Protein AF-0000000083397145 (afdb_homodimer)

Solvent-accessible surface area (backbone atoms only — not comparable to full-atom values): 32914 Å² total; per-residue (Å²): 135,59,48,60,42,36,60,34,20,45,52,53,10,47,49,52,29,34,22,42,45,16,34,35,52,48,46,54,51,50,51,69,66,66,63,67,91,62,59,67,68,59,55,48,49,54,52,48,48,51,52,51,51,51,52,51,50,52,36,50,52,48,48,50,42,45,52,49,32,74,27,54,62,33,75,71,56,65,42,48,59,53,72,49,60,26,46,47,42,34,52,30,29,49,47,46,34,54,52,50,44,49,54,27,50,50,48,27,71,72,65,70,43,61,67,62,28,51,51,49,44,51,52,40,49,51,37,30,50,39,23,39,52,45,15,52,51,51,57,69,48,48,33,58,86,50,50,70,77,46,48,64,55,45,50,51,24,40,52,48,46,26,49,52,35,42,50,52,26,51,51,48,39,52,54,44,62,69,62,52,78,79,45,67,71,62,35,50,49,38,50,50,51,36,48,45,40,43,49,34,21,50,51,50,26,48,30,33,48,50,16,48,51,34,47,70,72,40,72,92,47,31,55,21,36,44,31,51,64,24,40,38,41,49,47,50,40,35,52,48,50,54,61,51,52,50,54,58,44,51,50,55,55,54,56,52,56,54,57,63,61,60,70,66,59,78,78,74,83,77,73,86,71,76,77,76,70,79,71,82,74,81,81,79,84,78,85,75,93,68,81,79,76,80,92,80,83,90,79,86,78,79,78,75,76,82,118,136,60,48,60,42,36,58,34,20,45,49,53,10,48,48,51,28,36,22,42,45,16,34,35,52,48,45,54,51,50,51,68,68,66,63,67,90,63,59,66,69,59,55,47,50,53,52,50,49,51,52,51,50,51,51,51,51,51,37,50,52,48,48,51,42,46,52,49,32,75,25,52,64,33,77,70,55,66,42,48,59,54,73,51,60,27,47,47,42,35,52,33,29,49,47,47,33,56,52,51,43,49,53,29,50,49,45,25,71,73,66,69,44,62,68,61,28,51,52,50,43,51,54,41,50,51,34,30,50,39,24,41,50,44,16,51,51,50,58,70,47,49,33,58,86,50,50,69,78,46,48,66,56,47,49,52,24,39,52,48,46,27,48,50,35,42,50,52,25,51,52,49,40,51,53,44,60,69,62,51,79,79,46,67,71,61,33,50,49,38,50,51,50,38,48,47,41,44,50,33,21,50,51,47,25,48,31,33,47,49,16,49,50,34,46,71,73,42,71,93,47,30,56,20,36,46,30,51,65,25,40,37,43,48,47,51,40,35,53,45,48,55,60,51,52,50,54,57,46,52,50,54,54,56,57,51,56,56,57,64,61,60,74,66,60,82,79,77,82,76,74,84,72,75,78,75,68,78,69,79,69,79,77,75,79,66,82,71,80,55,75,79,66,70,76,86,91,84,76,80,77,73,75,75,75,79,117

Organism: Coprinellus micaceus (NCBI:txid71717)

pLDDT: mean 78.63, std 24.5, range [18.91, 98.06]

Foldseek 3Di:
DDCCQQLVLLVLLLVLQVVLLVVLVVLLVLLVVLVDPDDPVVVVLLVVLNVLSVVLNVLSVVVNCCQCPVCPVPPQSSFFDDLSNLVLLLSQLVLLLSLQLVLLVVLCVLVVDVVSSVVLNVLSVVLNVLSNVLSVVSVVLRGLVSSVVSLVSLLVSLVSSLVSLLVSLVSLLVSLVVPDPVDPLSNVLSVVLNVLSNCLSVLLNVLSVQLSCCCVVDRPGDNSSSSSNNSSSSSSSSSSVNSSSVSVSVVSVVVVVVVLVVVPPDDDPDDPPPSPPVPPDPPPPDPPDDDPPDPDDDDDPPPPPPD/DDCCQQLVLLVLLLVLQVVLLVVLVVLLVLLVVLPDPDDPVVVVLLVVLNVLSVVLNVLSVVVNCCQCPVCPVPPQSSFFDDLSNLVLLLSQLVLLLSLQLVLLVVLCVLVVDVVSSVVLNVLSVVLNVLSNVLSVVSVVLRGLVSSVVSLVSLLVSLVSSLVSLLVSLVSLLVSLVVPDPVDPLSNVLSVVLNVLSNCLSVLLSVLSVQLSVCCVVDRPGDNSSSSSNNSSSSSSSSSSVNSSSVSVSVVSVVVVVVVLVVVPPDDDPDDPPPSCPVPPDPPPPDPPPPPPPPDDDDPPCPPPPPD

InterPro domains:
  IPR045339 Domain of unknown function DUF6534 [PF20152] (162-247)

Nearest PDB structures (foldseek):
  9ima-assembly1_A  TM=4.633E-01  e=3.837E-01  Homo sapiens
  8ubg-assembly1_A  TM=4.243E-01  e=1.058E+00  synthetic construct
  8qae-assembly1_A  TM=4.028E-01  e=1.719E+00  synthetic construct
  7xgf-assembly2_D  TM=3.835E-01  e=7.372E+00  synthetic construct
  3ma9-assembly1_A  TM=3.088E-01  e=7.704E+00  Human immunodeficiency virus 1

Sequence (614 aa):
MSFSSTLGALLVAVFINTYLYGLASFQYGSYYNSKFNDPLWIKLTIGGLFVTDTFHSICILYMAWVYAVDNFANPEGLMRIIWPFPLSAIMMTFTALVVQLFLSYRILLLTRRYYISIGLAILATGCFVSGMIVGVKVWLAGSMMELGSVNTVLTVWLSSETAIDVIIAVILLFVLHNSKSGLRNSDRVMERLMRTSLQTGVCTGLFATMCMALWLAKPGTMYYLIFGLPISRVYTCSLLDTLLARETLRDMLDGSDTYIGSSIFGKSAGTASVLHVARTRAVAIHPADFPDSDGRHARHHQGVIGVMSFSSTLGALLVAVFINTYLYGLASFQYGSYYNSKFNDPLWIKLTIGGLFVTDTFHSICILYMAWVYAVDNFANPEGLMRIIWPFPLSAIMMTFTALVVQLFLSYRILLLTRRYYISIGLAILATGCFVSGMIVGVKVWLAGSMMELGSVNTVLTVWLSSETAIDVIIAVILLFVLHNSKSGLRNSDRVMERLMRTSLQTGVCTGLFATMCMALWLAKPGTMYYLIFGLPISRVYTCSLLDTLLARETLRDMLDGSDTYIGSSIFGKSAGTASVLHVARTRAVAIHPADFPDSDGRHARHHQGVIGV

Secondary structure (DSSP, 8-state):
--TIIIIIHHHHHHHHHHHHHHHHHHHHHHHHHTT----HHHHHHHHHHHHHHHHHHHHHHHHHHIIIIITTT-GGGGGBPPTHHHHHHHHHHHHHHHHHHHHHHHHHHHH--HHHHHHHHHHHHHHHHHHHHHHHHHHHH-BGGGGGGGHHHHHHHHHHHHHHHHHHHHHHHHHHHHT--S-HHHHHHHHHHHHHHHHHHHHHHHHHHHHHHHHHHSTTS-TTHHHHTTHHHHHHHHHHHHHHHHHHHHHHHHHHHHHHHHTTS---SSS---------------S--------------------/--TIIIIIHHHHHHHHHHHHHHHHHHHHHHHHHTT----HHHHHHHHHHHHHHHHHHHHHHHHHHIIIIITTT-GGGGGBPPTHHHHHHHHHHHHHHHHHHHHHHHHHHHH--HHHHHHHHHHHHHHHHHHHHHHHHHHHH-BGGGGGGGHHHHHHHHHHHHHHHHHHHHHHHHHHHHT--S-HHHHHHHHHHHHHHHHHHHHHHHHHHHHHHHHHHSTTS-TTHHHHTTHHHHHHHHHHHHHHHHHHHHHHHHHHHHHHHHTTS---SSS---------------GGGS----S-S----------

Radius of gyration: 30.24 Å; Cα contacts (8 Å, |Δi|>4): 668; chains: 2; bounding box: 89×89×58 Å

Structure (mmCIF, N/CA/C/O backbone):
data_AF-0000000083397145-model_v1
#
loop_
_entity.id
_entity.type
_entity.pdbx_description
1 polymer 'DUF6534 domain-containing protein'
#
loop_
_atom_site.group_PDB
_atom_site.id
_atom_site.type_symbol
_atom_site.label_atom_id
_atom_site.label_alt_id
_atom_site.label_comp_id
_atom_site.label_asym_id
_atom_site.label_entity_id
_atom_site.label_seq_id
_atom_site.pdbx_PDB_ins_code
_atom_site.Cartn_x
_atom_site.Cartn_y
_atom_site.Cartn_z
_atom_site.occupancy
_atom_site.B_iso_or_equiv
_atom_site.auth_seq_id
_atom_site.auth_comp_id
_atom_site.auth_asym_id
_atom_site.auth_atom_id
_atom_site.pdbx_PDB_model_num
ATOM 1 N N . MET A 1 1 ? -10.648 -22.734 -20.25 1 58.53 1 MET A N 1
ATOM 2 C CA . MET A 1 1 ? -10.438 -21.625 -19.328 1 58.53 1 MET A CA 1
ATOM 3 C C . MET A 1 1 ? -8.953 -21.266 -19.234 1 58.53 1 MET A C 1
ATOM 5 O O . MET A 1 1 ? -8.102 -22.141 -19.156 1 58.53 1 MET A O 1
ATOM 9 N N . SER A 1 2 ? -8.57 -20.016 -19.703 1 83.94 2 SER A N 1
ATOM 10 C CA . SER A 1 2 ? -7.176 -19.578 -19.656 1 83.94 2 SER A CA 1
ATOM 11 C C . SER A 1 2 ? -6.77 -19.141 -18.25 1 83.94 2 SER A C 1
ATOM 13 O O . SER A 1 2 ? -7.598 -18.641 -17.5 1 83.94 2 SER A O 1
ATOM 15 N N . PHE A 1 3 ? -5.695 -19.578 -17.812 1 91.25 3 PHE A N 1
ATOM 16 C CA . PHE A 1 3 ? -5.188 -19.281 -16.484 1 91.25 3 PHE A CA 1
ATOM 17 C C . PHE A 1 3 ? -5.027 -17.766 -16.297 1 91.25 3 PHE A C 1
ATOM 19 O O . PHE A 1 3 ? -5.133 -17.266 -15.18 1 91.25 3 PHE A O 1
ATOM 26 N N . SER A 1 4 ? -4.898 -17.078 -17.422 1 90.94 4 SER A N 1
ATOM 27 C CA . SER A 1 4 ? -4.797 -15.633 -17.359 1 90.94 4 SER A CA 1
ATOM 28 C C . SER A 1 4 ? -6.133 -15 -17 1 90.94 4 SER A C 1
ATOM 30 O O . SER A 1 4 ? -6.18 -14.008 -16.266 1 90.94 4 SER A O 1
ATOM 32 N N . SER A 1 5 ? -7.184 -15.602 -17.391 1 92.12 5 SER A N 1
ATOM 33 C CA . SER A 1 5 ? -8.508 -15.023 -17.188 1 92.12 5 SER A CA 1
ATOM 34 C C . SER A 1 5 ? -9.062 -15.391 -15.805 1 92.12 5 SER A C 1
ATOM 36 O O . SER A 1 5 ? -10.039 -14.797 -15.352 1 92.12 5 SER A O 1
ATOM 38 N N . THR A 1 6 ? -8.453 -16.281 -15.156 1 91.5 6 THR A N 1
ATOM 39 C CA . THR A 1 6 ? -8.914 -16.672 -13.836 1 91.5 6 THR A CA 1
ATOM 40 C C . THR A 1 6 ? -7.887 -16.312 -12.766 1 91.5 6 THR A C 1
ATOM 42 O O . THR A 1 6 ? -7.93 -15.219 -12.203 1 91.5 6 THR A O 1
ATOM 45 N N . LEU A 1 7 ? -6.855 -17.172 -12.789 1 94.12 7 LEU A N 1
ATOM 46 C CA . LEU A 1 7 ? -5.816 -16.969 -11.781 1 94.12 7 LEU A CA 1
ATOM 47 C C . LEU A 1 7 ? -5.125 -15.617 -11.992 1 94.12 7 LEU A C 1
ATOM 49 O O . LEU A 1 7 ? -4.816 -14.922 -11.023 1 94.12 7 LEU A O 1
ATOM 53 N N . GLY A 1 8 ? -4.895 -15.289 -13.172 1 95.56 8 GLY A N 1
ATOM 54 C CA . GLY A 1 8 ? -4.277 -14.008 -13.461 1 95.56 8 GLY A CA 1
ATOM 55 C C . GLY A 1 8 ? -5.113 -12.828 -13.008 1 95.56 8 GLY A C 1
ATOM 56 O O . GLY A 1 8 ? -4.59 -11.883 -12.414 1 95.56 8 GLY A O 1
ATOM 57 N N . ALA A 1 9 ? -6.309 -12.836 -13.312 1 95.62 9 ALA A N 1
ATOM 58 C CA . ALA A 1 9 ? -7.219 -11.773 -12.891 1 95.62 9 ALA A CA 1
ATOM 59 C C . ALA A 1 9 ? -7.266 -11.656 -11.375 1 95.62 9 ALA A C 1
ATOM 61 O O . ALA A 1 9 ? -7.262 -10.555 -10.828 1 95.62 9 ALA A O 1
ATOM 62 N N . LEU A 1 10 ? -7.297 -12.75 -10.719 1 95.94 10 LEU A N 1
ATOM 63 C CA . LEU A 1 10 ? -7.301 -12.766 -9.258 1 95.94 10 LEU A CA 1
ATOM 64 C C . LEU A 1 10 ? -6.035 -12.125 -8.711 1 95.94 10 LEU A C 1
ATOM 66 O O . LEU A 1 10 ? -6.098 -11.305 -7.789 1 95.94 10 LEU A O 1
ATOM 70 N N . LEU A 1 11 ? -4.938 -12.453 -9.273 1 97.06 11 LEU A N 1
ATOM 71 C CA . LEU A 1 11 ? -3.67 -11.922 -8.781 1 97.06 11 LEU A CA 1
ATOM 72 C C . LEU A 1 11 ? -3.604 -10.414 -8.969 1 97.06 11 LEU A C 1
ATOM 74 O O . LEU A 1 11 ? -3.152 -9.688 -8.078 1 97.06 11 LEU A O 1
ATOM 78 N N . VAL A 1 12 ? -4.039 -9.969 -10.07 1 97.12 12 VAL A N 1
ATOM 79 C CA . VAL A 1 12 ? -4.062 -8.531 -10.32 1 97.12 12 VAL A CA 1
ATOM 80 C C . VAL A 1 12 ? -4.961 -7.848 -9.289 1 97.12 12 VAL A C 1
ATOM 82 O O . VAL A 1 12 ? -4.605 -6.801 -8.742 1 97.12 12 VAL A O 1
ATOM 85 N N . ALA A 1 13 ? -6.078 -8.422 -9.055 1 97.81 13 ALA A N 1
ATOM 86 C CA . ALA A 1 13 ? -7.004 -7.879 -8.055 1 97.81 13 ALA A CA 1
ATOM 87 C C . ALA A 1 13 ? -6.348 -7.805 -6.68 1 97.81 13 ALA A C 1
ATOM 89 O O . ALA A 1 13 ? -6.496 -6.809 -5.969 1 97.81 13 ALA A O 1
ATOM 90 N N . VAL A 1 14 ? -5.66 -8.828 -6.371 1 97.81 14 VAL A N 1
ATOM 91 C CA . VAL A 1 14 ? -4.996 -8.898 -5.07 1 97.81 14 VAL A CA 1
ATOM 92 C C . VAL A 1 14 ? -3.906 -7.832 -4.988 1 97.81 14 VAL A C 1
ATOM 94 O O . VAL A 1 14 ? -3.734 -7.191 -3.947 1 97.81 14 VAL A O 1
ATOM 97 N N . PHE A 1 15 ? -3.207 -7.629 -6.078 1 97.69 15 PHE A N 1
ATOM 98 C CA . PHE A 1 15 ? -2.158 -6.617 -6.109 1 97.69 15 PHE A CA 1
ATOM 99 C C . PHE A 1 15 ? -2.74 -5.227 -5.891 1 97.69 15 PHE A C 1
ATOM 101 O O . PHE A 1 15 ? -2.236 -4.457 -5.07 1 97.69 15 PHE A O 1
ATOM 108 N N . ILE A 1 16 ? -3.771 -4.949 -6.527 1 97.38 16 ILE A N 1
ATOM 109 C CA . ILE A 1 16 ? -4.395 -3.637 -6.41 1 97.38 16 ILE A CA 1
ATOM 110 C C . ILE A 1 16 ? -4.938 -3.449 -4.996 1 97.38 16 ILE A C 1
ATOM 112 O O . ILE A 1 16 ? -4.758 -2.391 -4.391 1 97.38 16 ILE A O 1
ATOM 116 N N . ASN A 1 17 ? -5.559 -4.465 -4.496 1 98 17 ASN A N 1
ATOM 117 C CA . ASN A 1 17 ? -6.094 -4.391 -3.139 1 98 17 ASN A CA 1
ATOM 118 C C . ASN A 1 17 ? -4.988 -4.156 -2.113 1 98 17 ASN A C 1
ATOM 120 O O . ASN A 1 17 ? -5.141 -3.336 -1.208 1 98 17 ASN A O 1
ATOM 124 N N . THR A 1 18 ? -3.977 -4.883 -2.252 1 97.81 18 THR A N 1
ATOM 125 C CA . THR A 1 18 ? -2.871 -4.77 -1.309 1 97.81 18 THR A CA 1
ATOM 126 C C . THR A 1 18 ? -2.225 -3.391 -1.397 1 97.81 18 THR A C 1
ATOM 128 O O . THR A 1 18 ? -1.869 -2.799 -0.376 1 97.81 18 THR A O 1
ATOM 131 N N . TYR A 1 19 ? -2.068 -2.924 -2.604 1 97.5 19 TYR A N 1
ATOM 132 C CA . TYR A 1 19 ? -1.551 -1.576 -2.811 1 97.5 19 TYR A CA 1
ATOM 133 C C . TYR A 1 19 ? -2.43 -0.542 -2.117 1 97.5 19 TYR A C 1
ATOM 135 O O . TYR A 1 19 ? -1.932 0.313 -1.383 1 97.5 19 TYR A O 1
ATOM 143 N N . LEU A 1 20 ? -3.645 -0.634 -2.348 1 97.12 20 LEU A N 1
ATOM 144 C CA . LEU A 1 20 ? -4.59 0.316 -1.771 1 97.12 20 LEU A CA 1
ATOM 145 C C . LEU A 1 20 ? -4.633 0.183 -0.251 1 97.12 20 LEU A C 1
ATOM 147 O O . LEU A 1 20 ? -4.82 1.175 0.457 1 97.12 20 LEU A O 1
ATOM 151 N N . TYR A 1 21 ? -4.543 -1.048 0.193 1 97.62 21 TYR A N 1
ATOM 152 C CA . TYR A 1 21 ? -4.512 -1.236 1.639 1 97.62 21 TYR A CA 1
ATOM 153 C C . TYR A 1 21 ? -3.279 -0.573 2.246 1 97.62 21 TYR A C 1
ATOM 155 O O . TYR A 1 21 ? -3.338 -0.037 3.355 1 97.62 21 TYR A O 1
ATOM 163 N N . GLY A 1 22 ? -2.162 -0.631 1.553 1 96.25 22 GLY A N 1
ATOM 164 C CA . GLY A 1 22 ? -0.995 0.115 1.993 1 96.25 22 GLY A CA 1
ATOM 165 C C . GLY A 1 22 ? -1.246 1.607 2.1 1 96.25 22 GLY A C 1
ATOM 166 O O . GLY A 1 22 ? -0.903 2.23 3.107 1 96.25 22 GLY A O 1
ATOM 167 N N . LEU A 1 23 ? -1.871 2.102 1.109 1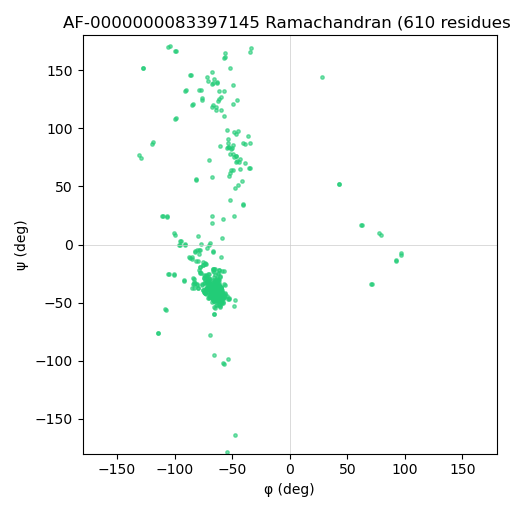 94.88 23 LEU A N 1
ATOM 168 C CA . LEU A 1 23 ? -2.252 3.51 1.116 1 94.88 23 LEU A CA 1
ATOM 169 C C . LEU A 1 23 ? -3.156 3.824 2.303 1 94.88 23 LEU A C 1
ATOM 171 O O . LEU A 1 23 ? -2.914 4.785 3.037 1 94.88 23 LEU A O 1
ATOM 175 N N . ALA A 1 24 ? -4.109 2.977 2.488 1 95.38 24 ALA A N 1
ATOM 176 C CA . ALA A 1 24 ? -5.09 3.182 3.555 1 95.38 24 ALA A CA 1
ATOM 177 C C . ALA A 1 24 ? -4.426 3.105 4.926 1 95.38 24 ALA A C 1
ATOM 179 O O . ALA A 1 24 ? -4.801 3.84 5.844 1 95.38 24 ALA A O 1
ATOM 180 N N . SER A 1 25 ? -3.512 2.238 5.047 1 95.25 25 SER A N 1
ATOM 181 C CA . SER A 1 25 ? -2.82 2.074 6.32 1 95.25 25 SER A CA 1
ATOM 182 C C . SER A 1 25 ? -2.117 3.361 6.738 1 95.25 25 SER A C 1
ATOM 184 O O . SER A 1 25 ? -2.146 3.738 7.91 1 95.25 25 SER A O 1
ATOM 186 N N . PHE A 1 26 ? -1.529 4.004 5.777 1 91.81 26 PHE A N 1
ATOM 187 C CA . PHE A 1 26 ? -0.89 5.277 6.086 1 91.81 26 PHE A CA 1
ATOM 188 C C . PHE A 1 26 ? -1.929 6.328 6.457 1 91.81 26 PHE A C 1
ATOM 190 O O . PHE A 1 26 ? -1.722 7.113 7.387 1 91.81 26 PHE A O 1
ATOM 197 N N . GLN A 1 27 ? -2.996 6.289 5.801 1 91.69 27 GLN A N 1
ATOM 198 C CA . GLN A 1 27 ? -4.055 7.254 6.074 1 91.69 27 GLN A CA 1
ATOM 199 C C . GLN A 1 27 ? -4.641 7.051 7.469 1 91.69 27 GLN A C 1
ATOM 201 O O . GLN A 1 27 ? -4.93 8.016 8.172 1 91.69 27 GLN A O 1
ATOM 206 N N . TYR A 1 28 ? -4.824 5.766 7.82 1 94 28 TYR A N 1
ATOM 207 C CA . TYR A 1 28 ? -5.285 5.469 9.172 1 94 28 TYR A CA 1
ATOM 208 C C . TYR A 1 28 ? -4.332 6.039 10.211 1 94 28 TYR A C 1
ATOM 210 O O . TYR A 1 28 ? -4.762 6.68 11.172 1 94 28 TYR A O 1
ATOM 218 N N . GLY A 1 29 ? -3.068 5.812 9.961 1 89.94 29 GLY A N 1
ATOM 219 C CA . GLY A 1 29 ? -2.062 6.348 10.867 1 89.94 29 GLY A CA 1
ATOM 220 C C . GLY A 1 29 ? -2.08 7.863 10.953 1 89.94 29 GLY A C 1
ATOM 221 O O . GLY A 1 29 ? -1.986 8.43 12.047 1 89.94 29 GLY A O 1
ATOM 222 N N . SER A 1 30 ? -2.191 8.445 9.844 1 86.19 30 SER A N 1
ATOM 223 C CA . SER A 1 30 ? -2.227 9.906 9.781 1 86.19 30 SER A CA 1
ATOM 224 C C . SER A 1 30 ? -3.451 10.461 10.508 1 86.19 30 SER A C 1
ATOM 226 O O . SER A 1 30 ? -3.375 11.5 11.164 1 86.19 30 SER A O 1
ATOM 228 N N . TYR A 1 31 ? -4.543 9.789 10.391 1 89.94 31 TYR A N 1
ATOM 229 C CA . TYR A 1 31 ? -5.766 10.227 11.055 1 89.94 31 TYR A CA 1
ATOM 230 C C . TYR A 1 31 ? -5.594 10.219 12.57 1 89.94 31 TYR A C 1
ATOM 232 O O . TYR A 1 31 ? -5.91 11.203 13.242 1 89.94 31 TYR A O 1
ATOM 240 N N . TYR A 1 32 ? -5.098 9.242 13.078 1 89.06 32 TYR A N 1
ATOM 241 C CA . TYR A 1 32 ? -4.988 9.125 14.523 1 89.06 32 TYR A CA 1
ATOM 242 C C . TYR A 1 32 ? -3.836 9.961 15.062 1 89.06 32 TYR A C 1
ATOM 244 O O . TYR A 1 32 ? -3.846 10.367 16.219 1 89.06 32 TYR A O 1
ATOM 252 N N . ASN A 1 33 ? -2.883 10.336 14.227 1 80.81 33 ASN A N 1
ATOM 253 C CA . ASN A 1 33 ? -1.78 11.203 14.625 1 80.81 33 ASN A CA 1
ATOM 254 C C . ASN A 1 33 ? -2.191 12.672 14.602 1 80.81 33 ASN A C 1
ATOM 256 O O . ASN A 1 33 ? -1.618 13.492 15.328 1 80.81 33 ASN A O 1
ATOM 260 N N . SER A 1 34 ? -3.051 13.078 13.727 1 77.75 34 SER A N 1
ATOM 261 C CA . SER A 1 34 ? -3.506 14.461 13.625 1 77.75 34 SER A CA 1
ATOM 262 C C . SER A 1 34 ? -4.316 14.875 14.844 1 77.75 34 SER A C 1
ATOM 264 O O . SER A 1 34 ? -4.473 16.062 15.117 1 77.75 34 SER A O 1
ATOM 266 N N . LYS A 1 35 ? -4.652 14.008 15.797 1 71 35 LYS A N 1
ATOM 267 C CA . LYS A 1 35 ? -5.387 14.258 17.031 1 71 35 LYS A CA 1
ATOM 268 C C . LYS A 1 35 ? -6.582 15.172 16.797 1 71 35 LYS A C 1
ATOM 270 O O . LYS A 1 35 ? -6.758 16.172 17.5 1 71 35 LYS A O 1
ATOM 275 N N . PHE A 1 36 ? -7.383 14.828 15.867 1 74.62 36 PHE A N 1
ATOM 276 C CA . PHE A 1 36 ? -8.633 15.547 15.633 1 74.62 36 PHE A CA 1
ATOM 277 C C . PHE A 1 36 ? -9.562 15.422 16.844 1 74.62 36 PHE A C 1
ATOM 279 O O . PHE A 1 36 ? -9.539 14.406 17.531 1 74.62 36 PHE A O 1
ATOM 286 N N . ASN A 1 37 ? -10.188 16.453 17.156 1 82.62 37 ASN A N 1
ATOM 287 C CA . ASN A 1 37 ? -11.156 16.438 18.234 1 82.62 37 ASN A CA 1
ATOM 288 C C . ASN A 1 37 ? -12.5 15.883 17.781 1 82.62 37 ASN A C 1
ATOM 290 O O . ASN A 1 37 ? -13.539 16.516 17.984 1 82.62 37 ASN A O 1
ATOM 294 N N . ASP A 1 38 ? -12.461 14.742 17.266 1 85.69 38 ASP A N 1
ATOM 295 C CA . ASP A 1 38 ? -13.68 14.102 16.781 1 85.69 38 ASP A CA 1
ATOM 296 C C . ASP A 1 38 ? -14.383 13.352 17.906 1 85.69 38 ASP A C 1
ATOM 298 O O . ASP A 1 38 ? -13.742 12.891 18.859 1 85.69 38 ASP A O 1
ATOM 302 N N . PRO A 1 39 ? -15.664 13.383 17.797 1 90.06 39 PRO A N 1
ATOM 303 C CA . PRO A 1 39 ? -16.375 12.57 18.781 1 90.06 39 PRO A CA 1
ATOM 304 C C . PRO A 1 39 ? -15.945 11.102 18.766 1 90.06 39 PRO A C 1
ATOM 306 O O . PRO A 1 39 ? -15.375 10.641 17.766 1 90.06 39 PRO A O 1
ATOM 309 N N . LEU A 1 40 ? -16.219 10.375 19.797 1 91.75 40 LEU A N 1
ATOM 310 C CA . LEU A 1 40 ? -15.742 9.008 20 1 91.75 40 LEU A CA 1
ATOM 311 C C . LEU A 1 40 ? -16.312 8.07 18.938 1 91.75 40 LEU A C 1
ATOM 313 O O . LEU A 1 40 ? -15.641 7.141 18.5 1 91.75 40 LEU A O 1
ATOM 317 N N . TRP A 1 41 ? -17.547 8.32 18.547 1 90.75 41 TRP A N 1
ATOM 318 C CA . TRP A 1 41 ? -18.188 7.398 17.594 1 90.75 41 TRP A CA 1
ATOM 319 C C . TRP A 1 41 ? -17.484 7.449 16.234 1 90.75 41 TRP A C 1
ATOM 321 O O . TRP A 1 41 ? -17.391 6.434 15.547 1 90.75 41 TRP A O 1
ATOM 331 N N . ILE A 1 42 ? -16.984 8.539 15.812 1 90.69 42 ILE A N 1
ATOM 332 C CA . ILE A 1 42 ? -16.25 8.648 14.562 1 90.69 42 ILE A CA 1
ATOM 333 C C . ILE A 1 42 ? -14.922 7.91 14.68 1 90.69 42 ILE A C 1
ATOM 335 O O . ILE A 1 42 ? -14.539 7.152 13.781 1 90.69 42 ILE A O 1
ATOM 339 N N . LYS A 1 43 ? -14.234 8.047 15.82 1 93.56 43 LYS A N 1
ATOM 340 C CA . LYS A 1 43 ? -12.961 7.371 16.047 1 93.56 43 LYS A CA 1
ATOM 341 C C . LYS A 1 43 ? -13.141 5.855 16.062 1 93.56 43 LYS A C 1
ATOM 343 O O . LYS A 1 43 ? -12.305 5.125 15.523 1 93.56 43 LYS A O 1
ATOM 348 N N . LEU A 1 44 ? -14.25 5.504 16.594 1 93.62 44 LEU A N 1
ATOM 349 C CA . LEU A 1 44 ? -14.531 4.074 16.656 1 93.62 44 LEU A CA 1
ATOM 350 C C . LEU A 1 44 ? -14.883 3.531 15.273 1 93.62 44 LEU A C 1
ATOM 352 O O . LEU A 1 44 ? -14.531 2.396 14.945 1 93.62 44 LEU A O 1
ATOM 356 N N . THR A 1 45 ? -15.602 4.316 14.523 1 94.75 45 THR A N 1
ATOM 357 C CA . THR A 1 45 ? -15.945 3.902 13.172 1 94.75 45 THR A CA 1
ATOM 358 C C . THR A 1 45 ? -14.688 3.723 12.328 1 94.75 45 THR A C 1
ATOM 360 O O . THR A 1 45 ? -14.539 2.717 11.625 1 94.75 45 THR A O 1
ATOM 363 N N . ILE A 1 46 ? -13.766 4.645 12.461 1 95.44 46 ILE A N 1
ATOM 364 C CA . ILE A 1 46 ? -12.516 4.57 11.711 1 95.44 46 ILE A CA 1
ATOM 365 C C . ILE A 1 46 ? -11.68 3.398 12.211 1 95.44 46 ILE A C 1
ATOM 367 O O . ILE A 1 46 ? -11.102 2.654 11.422 1 95.44 46 ILE A O 1
ATOM 371 N N . GLY A 1 47 ? -11.602 3.232 13.508 1 96.12 47 GLY A N 1
ATOM 372 C CA . GLY A 1 47 ? -10.914 2.074 14.062 1 96.12 47 GLY A CA 1
ATOM 373 C C . GLY A 1 47 ? -11.539 0.756 13.648 1 96.12 47 GLY A C 1
ATOM 374 O O . GLY A 1 47 ? -10.828 -0.214 13.375 1 96.12 47 GLY A O 1
ATOM 375 N N . GLY A 1 48 ? -12.828 0.751 13.656 1 96.94 48 GLY A N 1
ATOM 376 C CA . GLY A 1 48 ? -13.539 -0.427 13.188 1 96.94 48 GLY A CA 1
ATOM 377 C C . GLY A 1 48 ? -13.273 -0.747 11.734 1 96.94 48 GLY A C 1
ATOM 378 O O . GLY A 1 48 ? -13.109 -1.912 11.367 1 96.94 48 GLY A O 1
ATOM 379 N N . LEU A 1 49 ? -13.25 0.27 10.922 1 97.25 49 LEU A N 1
ATOM 380 C CA . LEU A 1 49 ? -12.938 0.085 9.508 1 97.25 49 LEU A CA 1
ATOM 381 C C . LEU A 1 49 ? -11.523 -0.461 9.328 1 97.25 49 LEU A C 1
ATOM 383 O O . LEU A 1 49 ? -11.281 -1.282 8.445 1 97.25 49 LEU A O 1
ATOM 387 N N . PHE A 1 50 ? -10.602 -0.026 10.141 1 97.75 50 PHE A N 1
ATOM 388 C CA . PHE A 1 50 ? -9.234 -0.523 10.078 1 97.75 50 PHE A CA 1
ATOM 389 C C . PHE A 1 50 ? -9.188 -2.025 10.336 1 97.75 50 PHE A C 1
ATOM 391 O O . PHE A 1 50 ? -8.539 -2.768 9.594 1 97.75 50 PHE A O 1
ATOM 398 N N . VAL A 1 51 ? -9.867 -2.434 11.297 1 96.94 51 VAL A N 1
ATOM 399 C CA . VAL A 1 51 ? -9.875 -3.842 11.68 1 96.94 51 VAL A CA 1
ATOM 400 C C . VAL A 1 51 ? -10.531 -4.672 10.578 1 96.94 51 VAL A C 1
ATOM 402 O O . VAL A 1 51 ? -10 -5.711 10.18 1 96.94 51 VAL A O 1
ATOM 405 N N . THR A 1 52 ? -11.641 -4.211 10.109 1 97.12 52 THR A N 1
ATOM 406 C CA . THR A 1 52 ? -12.359 -4.953 9.078 1 97.12 52 THR A CA 1
ATOM 407 C C . THR A 1 52 ? -11.562 -4.973 7.773 1 97.12 52 THR A C 1
ATOM 409 O O . THR A 1 52 ? -11.5 -6 7.094 1 97.12 52 THR A O 1
ATOM 412 N N . ASP A 1 53 ? -10.977 -3.877 7.434 1 97.5 53 ASP A N 1
ATOM 413 C CA . ASP A 1 53 ? -10.148 -3.797 6.234 1 97.5 53 ASP A CA 1
ATOM 414 C C . ASP A 1 53 ? -8.953 -4.746 6.328 1 97.5 53 ASP A C 1
ATOM 416 O O . ASP A 1 53 ? -8.594 -5.402 5.348 1 97.5 53 ASP A O 1
ATOM 420 N N . THR A 1 54 ? -8.383 -4.785 7.48 1 97.75 54 THR A N 1
ATOM 421 C CA . THR A 1 54 ? -7.238 -5.668 7.691 1 97.75 54 THR A CA 1
ATOM 422 C C . THR A 1 54 ? -7.656 -7.133 7.555 1 97.75 54 THR A C 1
ATOM 424 O O . THR A 1 54 ? -6.996 -7.906 6.863 1 97.75 54 THR A O 1
ATOM 427 N N . PHE A 1 55 ? -8.695 -7.43 8.18 1 97.88 55 PHE A N 1
ATOM 428 C CA . PHE A 1 55 ? -9.203 -8.789 8.109 1 97.88 55 PHE A CA 1
ATOM 429 C C . PHE A 1 55 ? -9.523 -9.18 6.676 1 97.88 55 PHE A C 1
ATOM 431 O O . PHE A 1 55 ? -9.109 -10.242 6.207 1 97.88 55 PHE A O 1
ATOM 438 N N . HIS A 1 56 ? -10.242 -8.352 5.996 1 97.94 56 HIS A N 1
ATOM 439 C CA . HIS A 1 56 ? -10.609 -8.625 4.613 1 97.94 56 HIS A CA 1
ATOM 440 C C . HIS A 1 56 ? -9.383 -8.75 3.725 1 97.94 56 HIS A C 1
ATOM 442 O O . HIS A 1 56 ? -9.328 -9.617 2.844 1 97.94 56 HIS A O 1
ATOM 448 N N . SER A 1 57 ? -8.391 -7.891 3.936 1 97.81 57 SER A N 1
ATOM 449 C CA . SER A 1 57 ? -7.168 -7.949 3.146 1 97.81 57 SER A CA 1
ATOM 450 C C . SER A 1 57 ? -6.43 -9.266 3.373 1 97.81 57 SER A C 1
ATOM 452 O O . SER A 1 57 ? -5.898 -9.859 2.432 1 97.81 57 SER A O 1
ATOM 454 N N . ILE A 1 58 ? -6.402 -9.727 4.594 1 97.44 58 ILE A N 1
ATOM 455 C CA . ILE A 1 58 ? -5.777 -11.008 4.902 1 97.44 58 ILE A CA 1
ATOM 456 C C . ILE A 1 58 ? -6.535 -12.133 4.199 1 97.44 58 ILE A C 1
ATOM 458 O O . ILE A 1 58 ? -5.926 -13.062 3.666 1 97.44 58 ILE A O 1
ATOM 462 N N . CYS A 1 59 ? -7.809 -12.031 4.199 1 97.81 59 CYS A N 1
ATOM 463 C CA . CYS A 1 59 ? -8.633 -13.023 3.521 1 97.81 59 CYS A CA 1
ATOM 464 C C . CYS A 1 59 ? -8.32 -13.062 2.029 1 97.81 59 CYS A C 1
ATOM 466 O O . CYS A 1 59 ? -8.234 -14.141 1.438 1 97.81 59 CYS A O 1
ATOM 468 N N . ILE A 1 60 ? -8.18 -11.953 1.461 1 98 60 ILE A N 1
ATOM 469 C CA . ILE A 1 60 ? -7.891 -11.859 0.034 1 98 60 ILE A CA 1
ATOM 470 C C . ILE A 1 60 ? -6.52 -12.469 -0.254 1 98 60 ILE A C 1
ATOM 472 O O . ILE A 1 60 ? -6.348 -13.188 -1.241 1 98 60 ILE A O 1
ATOM 476 N N . LEU A 1 61 ? -5.566 -12.219 0.621 1 97.44 61 LEU A N 1
ATOM 477 C CA . LEU A 1 61 ? -4.246 -12.812 0.468 1 97.44 61 LEU A CA 1
ATOM 478 C C . LEU A 1 61 ? -4.312 -14.328 0.602 1 97.44 61 LEU A C 1
ATOM 480 O O . LEU A 1 61 ? -3.639 -15.055 -0.137 1 97.44 61 LEU A O 1
ATOM 484 N N . TYR A 1 62 ? -5.121 -14.742 1.513 1 97.06 62 TYR A N 1
ATOM 485 C CA . TYR A 1 62 ? -5.312 -16.172 1.708 1 97.06 62 TYR A CA 1
ATOM 486 C C . TYR A 1 62 ? -5.934 -16.812 0.474 1 97.06 62 TYR A C 1
ATOM 488 O O . TYR A 1 62 ? -5.539 -17.906 0.071 1 97.06 62 TYR A O 1
ATOM 496 N N . MET A 1 63 ? -6.812 -16.156 -0.032 1 96.56 63 MET A N 1
ATOM 497 C CA . MET A 1 63 ? -7.453 -16.641 -1.252 1 96.56 63 MET A CA 1
ATOM 498 C C . MET A 1 63 ? -6.43 -16.797 -2.373 1 96.56 63 MET A C 1
ATOM 500 O O . MET A 1 63 ? -6.426 -17.812 -3.074 1 96.56 63 MET A O 1
ATOM 504 N N . ALA A 1 64 ? -5.621 -15.812 -2.545 1 96.31 64 ALA A N 1
ATOM 505 C CA . ALA A 1 64 ? -4.562 -15.898 -3.551 1 96.31 64 ALA A CA 1
ATOM 506 C C . ALA A 1 64 ? -3.635 -17.078 -3.27 1 96.31 64 ALA A C 1
ATOM 508 O O . ALA A 1 64 ? -3.219 -17.781 -4.195 1 96.31 64 ALA A O 1
ATOM 509 N N . TRP A 1 65 ? -3.344 -17.312 -1.984 1 96 65 TRP A N 1
ATOM 510 C CA . TRP A 1 65 ? -2.484 -18.422 -1.579 1 96 65 TRP A CA 1
ATOM 511 C C . TRP A 1 65 ? -3.105 -19.766 -1.961 1 96 65 TRP A C 1
ATOM 513 O O . TRP A 1 65 ? -2.447 -20.609 -2.574 1 96 65 TRP A O 1
ATOM 523 N N . VAL A 1 66 ? -4.34 -19.938 -1.706 1 95.88 66 VAL A N 1
ATOM 524 C CA . VAL A 1 66 ? -5.012 -21.203 -1.948 1 95.88 66 VAL A CA 1
ATOM 525 C C . VAL A 1 66 ? -5.09 -21.469 -3.449 1 95.88 66 VAL A C 1
ATOM 527 O O . VAL A 1 66 ? -4.781 -22.578 -3.906 1 95.88 66 VAL A O 1
ATOM 530 N N . TYR A 1 67 ? -5.371 -20.484 -4.227 1 94.56 67 TYR A N 1
ATOM 531 C CA . TYR A 1 67 ? -5.57 -20.688 -5.656 1 94.56 67 TYR A CA 1
ATOM 532 C C . TYR A 1 67 ? -4.234 -20.797 -6.383 1 94.56 67 TYR A C 1
ATOM 534 O O . TYR A 1 67 ? -4.09 -21.594 -7.316 1 94.56 67 TYR A O 1
ATOM 542 N N . ALA A 1 68 ? -3.275 -20.047 -5.973 1 93.94 68 ALA A N 1
ATOM 543 C CA . ALA A 1 68 ? -2.027 -19.984 -6.727 1 93.94 68 ALA A CA 1
ATOM 544 C C . ALA A 1 68 ? -1.024 -21.016 -6.203 1 93.94 68 ALA A C 1
ATOM 546 O O . ALA A 1 68 ? -0.208 -21.531 -6.965 1 93.94 68 ALA A O 1
ATOM 547 N N . VAL A 1 69 ? -1.053 -21.344 -4.879 1 94.38 69 VAL A N 1
ATOM 548 C CA . VAL A 1 69 ? -0.006 -22.172 -4.285 1 94.38 69 VAL A CA 1
ATOM 549 C C . VAL A 1 69 ? -0.558 -23.562 -3.977 1 94.38 69 VAL A C 1
ATOM 551 O O . VAL A 1 69 ? -0.091 -24.562 -4.527 1 94.38 69 VAL A O 1
ATOM 554 N N . ASP A 1 70 ? -1.623 -23.625 -3.205 1 93.56 70 ASP A N 1
ATOM 555 C CA . ASP A 1 70 ? -2.162 -24.922 -2.805 1 93.56 70 ASP A CA 1
ATOM 556 C C . ASP A 1 70 ? -2.695 -25.688 -4.012 1 93.56 70 ASP A C 1
ATOM 558 O O . ASP A 1 70 ? -2.602 -26.922 -4.062 1 93.56 70 ASP A O 1
ATOM 562 N N . ASN A 1 71 ? -3.211 -24.969 -4.945 1 92.25 71 ASN A N 1
ATOM 563 C CA . ASN A 1 71 ? -3.797 -25.625 -6.105 1 92.25 71 ASN A CA 1
ATOM 564 C C . ASN A 1 71 ? -2.91 -25.469 -7.34 1 92.25 71 ASN A C 1
ATOM 566 O O . ASN A 1 71 ? -3.393 -25.562 -8.469 1 92.25 71 ASN A O 1
ATOM 570 N N . PHE A 1 72 ? -1.655 -25.266 -6.953 1 90.75 72 PHE A N 1
ATOM 571 C CA . PHE A 1 72 ? -0.733 -25.203 -8.078 1 90.75 72 PHE A CA 1
ATOM 572 C C . PHE A 1 72 ? -0.738 -26.516 -8.852 1 90.75 72 PHE A C 1
ATOM 574 O O . PHE A 1 72 ? -0.63 -27.594 -8.258 1 90.75 72 PHE A O 1
ATOM 581 N N . ALA A 1 73 ? -0.967 -26.594 -10.164 1 87 73 ALA A N 1
ATOM 582 C CA . ALA A 1 73 ? -1.012 -27.75 -11.055 1 87 73 ALA A CA 1
ATOM 583 C C . ALA A 1 73 ? -2.346 -28.484 -10.938 1 87 73 ALA A C 1
ATOM 585 O O . ALA A 1 73 ? -2.459 -29.641 -11.32 1 87 73 ALA A O 1
ATOM 586 N N . ASN A 1 74 ? -3.314 -27.906 -10.203 1 90.5 74 ASN A N 1
ATOM 587 C CA . ASN A 1 74 ? -4.668 -28.453 -10.086 1 90.5 74 ASN A CA 1
ATOM 588 C C . ASN A 1 74 ? -5.707 -27.469 -10.633 1 90.5 74 ASN A C 1
ATOM 590 O O . ASN A 1 74 ? -6.32 -26.719 -9.875 1 90.5 74 ASN A O 1
ATOM 594 N N . PRO A 1 75 ? -5.953 -27.578 -11.93 1 87.69 75 PRO A N 1
ATOM 595 C CA . PRO A 1 75 ? -6.879 -26.641 -12.562 1 87.69 75 PRO A CA 1
ATOM 596 C C . PRO A 1 75 ? -8.305 -26.75 -12.023 1 87.69 75 PRO A C 1
ATOM 598 O O . PRO A 1 75 ? -9.047 -25.781 -12.016 1 87.69 75 PRO A O 1
ATOM 601 N N . GLU A 1 76 ? -8.703 -27.922 -11.57 1 87 76 GLU A N 1
ATOM 602 C CA . GLU A 1 76 ? -10.047 -28.094 -11.031 1 87 76 GLU A CA 1
ATOM 603 C C . GLU A 1 76 ? -10.227 -27.312 -9.734 1 87 76 GLU A C 1
ATOM 605 O O . GLU A 1 76 ? -11.344 -26.891 -9.406 1 87 76 GLU A O 1
ATOM 610 N N . GLY A 1 77 ? -9.156 -27.172 -9.016 1 88.38 77 GLY A N 1
ATOM 611 C CA . GLY A 1 77 ? -9.195 -26.422 -7.77 1 88.38 77 GLY A CA 1
ATOM 612 C C . GLY A 1 77 ? -9.5 -24.953 -7.969 1 88.38 77 GLY A C 1
ATOM 613 O O . GLY A 1 77 ? -10 -24.281 -7.059 1 88.38 77 GLY A O 1
ATOM 614 N N . LEU A 1 78 ? -9.266 -24.5 -9.156 1 87.12 78 LEU A N 1
ATOM 615 C CA . LEU A 1 78 ? -9.508 -23.094 -9.453 1 87.12 78 LEU A CA 1
ATOM 616 C C . LEU A 1 78 ? -11.008 -22.812 -9.594 1 87.12 78 LEU A C 1
ATOM 618 O O . LEU A 1 78 ? -11.445 -21.672 -9.508 1 87.12 78 LEU A O 1
ATOM 622 N N . MET A 1 79 ? -11.75 -23.859 -9.781 1 87.75 79 MET A N 1
ATOM 623 C CA . MET A 1 79 ? -13.188 -23.688 -10 1 87.75 79 MET A CA 1
ATOM 624 C C . MET A 1 79 ? -13.961 -23.859 -8.695 1 87.75 79 MET A C 1
ATOM 626 O O . MET A 1 79 ? -15.164 -23.625 -8.648 1 87.75 79 MET A O 1
ATOM 630 N N . ARG A 1 80 ? -13.258 -24.125 -7.664 1 91.19 80 ARG A N 1
ATOM 631 C CA . ARG A 1 80 ? -13.891 -24.297 -6.363 1 91.19 80 ARG A CA 1
ATOM 632 C C . ARG A 1 80 ? -13.969 -22.969 -5.613 1 91.19 80 ARG A C 1
ATOM 634 O O . ARG A 1 80 ? -13.008 -22.203 -5.59 1 91.19 80 ARG A O 1
ATOM 641 N N . ILE A 1 81 ? -15.133 -22.75 -5.109 1 93.19 81 ILE A N 1
ATOM 642 C CA . ILE A 1 81 ? -15.32 -21.531 -4.324 1 93.19 81 ILE A CA 1
ATOM 643 C C . ILE A 1 81 ? -14.875 -21.766 -2.883 1 93.19 81 ILE A C 1
ATOM 645 O O . ILE A 1 81 ? -15.367 -22.688 -2.217 1 93.19 81 ILE A O 1
ATOM 649 N N . ILE A 1 82 ? -13.93 -21 -2.465 1 94.56 82 ILE A N 1
ATOM 650 C CA . ILE A 1 82 ? -13.477 -21.094 -1.082 1 94.56 82 ILE A CA 1
ATOM 651 C C . ILE A 1 82 ? -14.125 -19.984 -0.252 1 94.56 82 ILE A C 1
ATOM 653 O O . ILE A 1 82 ? -14.648 -19.016 -0.802 1 94.56 82 ILE A O 1
ATOM 657 N N . TRP A 1 83 ? -14.086 -20 1.004 1 94.5 83 TRP A N 1
ATOM 658 C CA . TRP A 1 83 ? -14.906 -19.203 1.907 1 94.5 83 TRP A CA 1
ATOM 659 C C . TRP A 1 83 ? -14.547 -17.719 1.814 1 94.5 83 TRP A C 1
ATOM 661 O O . TRP A 1 83 ? -15.422 -16.859 1.946 1 94.5 83 TRP A O 1
ATOM 671 N N . PRO A 1 84 ? -13.367 -17.312 1.587 1 96.25 84 PRO A N 1
ATOM 672 C CA . PRO A 1 84 ? -13.094 -15.883 1.496 1 96.25 84 PRO A CA 1
ATOM 673 C C . PRO A 1 84 ? -13.75 -15.227 0.283 1 96.25 84 PRO A C 1
ATOM 675 O O . PRO A 1 84 ? -13.961 -14.016 0.27 1 96.25 84 PRO A O 1
ATOM 678 N N . PHE A 1 85 ? -14.055 -16.047 -0.663 1 95.31 85 PHE A N 1
ATOM 679 C CA . PHE A 1 85 ? -14.633 -15.523 -1.896 1 95.31 85 PHE A CA 1
ATOM 680 C C . PHE A 1 85 ? -16 -14.914 -1.639 1 95.31 85 PHE A C 1
ATOM 682 O O . PHE A 1 85 ? -16.203 -13.719 -1.844 1 95.31 85 PHE A O 1
ATOM 689 N N . PRO A 1 86 ? -16.969 -15.641 -1.146 1 95.25 86 PRO A N 1
ATOM 690 C CA . PRO A 1 86 ? -18.25 -15.031 -0.824 1 95.25 86 PRO A CA 1
ATOM 691 C C . PRO A 1 86 ? -18.156 -14.008 0.311 1 95.25 86 PRO A C 1
ATOM 693 O O . PRO A 1 86 ? -18.922 -13.039 0.34 1 95.25 86 PRO A O 1
ATOM 696 N N . LEU A 1 87 ? -17.266 -14.188 1.24 1 96.25 87 LEU A N 1
ATOM 697 C CA . LEU A 1 87 ? -17.078 -13.25 2.342 1 96.25 87 LEU A CA 1
ATOM 698 C C . LEU A 1 87 ? -16.656 -11.875 1.823 1 96.25 87 LEU A C 1
ATOM 700 O O . LEU A 1 87 ? -17.016 -10.852 2.406 1 96.25 87 LEU A O 1
ATOM 704 N N . SER A 1 88 ? -15.875 -11.891 0.76 1 96.5 88 SER A N 1
ATOM 705 C CA . SER A 1 88 ? -15.422 -10.625 0.191 1 96.5 88 SER A CA 1
ATOM 706 C C . SER A 1 88 ? -16.594 -9.766 -0.257 1 96.5 88 SER A C 1
ATOM 708 O O . SER A 1 88 ? -16.562 -8.539 -0.103 1 96.5 88 SER A O 1
ATOM 710 N N . ALA A 1 89 ? -17.594 -10.367 -0.815 1 95.06 89 ALA A N 1
ATOM 711 C CA . ALA A 1 89 ? -18.781 -9.617 -1.214 1 95.06 89 ALA A CA 1
ATOM 712 C C . ALA A 1 89 ? -19.469 -9 -0.002 1 95.06 89 ALA A C 1
ATOM 714 O O . ALA A 1 89 ? -19.891 -7.836 -0.043 1 95.06 89 ALA A O 1
ATOM 715 N N . ILE A 1 90 ? -19.531 -9.703 1.034 1 96.44 90 ILE A N 1
ATOM 716 C CA . ILE A 1 90 ? -20.172 -9.242 2.258 1 96.44 90 ILE A CA 1
ATOM 717 C C . ILE A 1 90 ? -19.375 -8.102 2.869 1 96.44 90 ILE A C 1
ATOM 719 O O . ILE A 1 90 ? -19.922 -7.078 3.275 1 96.44 90 ILE A O 1
ATOM 723 N N . MET A 1 91 ? -18.109 -8.273 2.904 1 96.94 91 MET A N 1
ATOM 724 C CA . MET A 1 91 ? -17.234 -7.238 3.469 1 96.94 91 MET A CA 1
ATOM 725 C C . MET A 1 91 ? -17.281 -5.969 2.625 1 96.94 91 MET A C 1
ATOM 727 O O . MET A 1 91 ? -17.25 -4.859 3.164 1 96.94 91 MET A O 1
ATOM 731 N N . MET A 1 92 ? -17.359 -6.172 1.363 1 96 92 MET A N 1
ATOM 732 C CA . MET A 1 92 ? -17.438 -5.039 0.448 1 96 92 MET A CA 1
ATOM 733 C C . MET A 1 92 ? -18.688 -4.207 0.728 1 96 92 MET A C 1
ATOM 735 O O . MET A 1 92 ? -18.609 -2.982 0.853 1 96 92 MET A O 1
ATOM 739 N N . THR A 1 93 ? -19.797 -4.82 0.777 1 96.25 93 THR A N 1
ATOM 740 C CA . THR A 1 93 ? -21.031 -4.074 0.974 1 96.25 93 THR A CA 1
ATOM 741 C C . THR A 1 93 ? -21.109 -3.508 2.389 1 96.25 93 THR A C 1
ATOM 743 O O . THR A 1 93 ? -21.688 -2.447 2.609 1 96.25 93 THR A O 1
ATOM 746 N N . PHE A 1 94 ? -20.5 -4.164 3.301 1 97.5 94 PHE A N 1
ATOM 747 C CA . PHE A 1 94 ? -20.438 -3.639 4.66 1 97.5 94 PHE A CA 1
ATOM 748 C C . PHE A 1 94 ? -19.656 -2.336 4.703 1 97.5 94 PHE A C 1
ATOM 750 O O . PHE A 1 94 ? -20.109 -1.348 5.281 1 97.5 94 PHE A O 1
ATOM 757 N N . THR A 1 95 ? -18.469 -2.361 4.148 1 96.81 95 THR A N 1
ATOM 758 C CA . THR A 1 95 ? -17.641 -1.159 4.102 1 96.81 95 THR A CA 1
ATOM 759 C C . THR A 1 95 ? -18.375 -0.033 3.373 1 96.81 95 THR A C 1
ATOM 761 O O . THR A 1 95 ? -18.344 1.118 3.814 1 96.81 95 THR A O 1
ATOM 764 N N . ALA A 1 96 ? -19 -0.379 2.303 1 95.56 96 ALA A N 1
ATOM 765 C CA . ALA A 1 96 ? -19.766 0.614 1.549 1 95.56 96 ALA A CA 1
ATOM 766 C C . ALA A 1 96 ? -20.844 1.241 2.412 1 95.56 96 ALA A C 1
ATOM 768 O O . ALA A 1 96 ? -21.031 2.461 2.412 1 95.56 96 ALA A O 1
ATOM 769 N N . LEU A 1 97 ? -21.5 0.43 3.154 1 97.12 97 LEU A N 1
ATOM 770 C CA . LEU A 1 97 ? -22.562 0.917 4.02 1 97.12 97 LEU A CA 1
ATOM 771 C C . LEU A 1 97 ? -22.031 1.922 5.035 1 97.12 97 LEU A C 1
ATOM 773 O O . LEU A 1 97 ? -22.594 3.004 5.203 1 97.12 97 LEU A O 1
ATOM 777 N N . VAL A 1 98 ? -20.953 1.53 5.637 1 96.12 98 VAL A N 1
ATOM 778 C CA . VAL A 1 98 ? -20.375 2.383 6.668 1 96.12 98 VAL A CA 1
ATOM 779 C C . VAL A 1 98 ? -20 3.738 6.07 1 96.12 98 VAL A C 1
ATOM 781 O O . VAL A 1 98 ? -20.328 4.785 6.645 1 96.12 98 VAL A O 1
ATOM 784 N N . VAL A 1 99 ? -19.391 3.746 4.941 1 92.62 99 VAL A N 1
ATOM 785 C CA . VAL A 1 99 ? -18.938 4.98 4.305 1 92.62 99 VAL A CA 1
ATOM 786 C C . VAL A 1 99 ? -20.156 5.801 3.855 1 92.62 99 VAL A C 1
ATOM 788 O O . VAL A 1 99 ? -20.188 7.016 4.055 1 92.62 99 VAL A O 1
ATOM 791 N N . GLN A 1 100 ? -21.156 5.141 3.332 1 93.25 100 GLN A N 1
ATOM 792 C CA . GLN A 1 100 ? -22.344 5.836 2.859 1 93.25 100 GLN A CA 1
ATOM 793 C C . GLN A 1 100 ? -23.125 6.449 4.023 1 93.25 100 GLN A C 1
ATOM 795 O O . GLN A 1 100 ? -23.641 7.562 3.912 1 93.25 100 GLN A O 1
ATOM 800 N N . LEU A 1 101 ? -23.156 5.699 5.078 1 93.94 101 LEU A N 1
ATOM 801 C CA . LEU A 1 101 ? -23.828 6.242 6.254 1 93.94 101 LEU A CA 1
ATOM 802 C C . LEU A 1 101 ? -23.062 7.441 6.809 1 93.94 101 LEU A C 1
ATOM 804 O O . LEU A 1 101 ? -23.672 8.414 7.262 1 93.94 101 LEU A O 1
ATOM 808 N N . PHE A 1 102 ? -21.844 7.375 6.789 1 90.81 102 PHE A N 1
ATOM 809 C CA . PHE A 1 102 ? -21.016 8.477 7.254 1 90.81 102 PHE A CA 1
ATOM 810 C C . PHE A 1 102 ? -21.234 9.719 6.391 1 90.81 102 PHE A C 1
ATOM 812 O O . PHE A 1 102 ? -21.391 10.82 6.914 1 90.81 102 PHE A O 1
ATOM 819 N N . LEU A 1 103 ? -21.172 9.5 5.152 1 87.44 103 LEU A N 1
ATOM 820 C CA . LEU A 1 103 ? -21.344 10.633 4.246 1 87.44 103 LEU A CA 1
ATOM 821 C C . LEU A 1 103 ? -22.766 11.195 4.352 1 87.44 103 LEU A C 1
ATOM 823 O O . LEU A 1 103 ? -22.969 12.406 4.227 1 87.44 103 LEU A O 1
ATOM 827 N N . SER A 1 104 ? -23.719 10.312 4.539 1 90.25 104 SER A N 1
ATOM 828 C CA . SER A 1 104 ? -25.078 10.766 4.77 1 90.25 104 SER A CA 1
ATOM 829 C C . SER A 1 104 ? -25.172 11.602 6.043 1 90.25 104 SER A C 1
ATOM 831 O O . SER A 1 104 ? -25.891 12.602 6.082 1 90.25 104 SER A O 1
ATOM 833 N N . TYR A 1 105 ? -24.5 11.18 7.02 1 89.25 105 TYR A N 1
ATOM 834 C CA . TYR A 1 105 ? -24.453 11.945 8.266 1 89.25 105 TYR A CA 1
ATOM 835 C C . TYR A 1 105 ? -23.828 13.32 8.031 1 89.25 105 TYR A C 1
ATOM 837 O O . TYR A 1 105 ? -24.297 14.32 8.578 1 89.25 105 TYR A O 1
ATOM 845 N N . ARG A 1 106 ? -22.859 13.391 7.258 1 82.75 106 ARG A N 1
ATOM 846 C CA . ARG A 1 106 ? -22.219 14.664 6.93 1 82.75 106 ARG A CA 1
ATOM 847 C C . ARG A 1 106 ? -23.188 15.586 6.199 1 82.75 106 ARG A C 1
ATOM 849 O O . ARG A 1 106 ? -23.188 16.797 6.422 1 82.75 106 ARG A O 1
ATOM 856 N N . ILE A 1 107 ? -23.906 15.07 5.367 1 86.06 107 ILE A N 1
ATOM 857 C CA . ILE A 1 107 ? -24.906 15.836 4.641 1 86.06 107 ILE A CA 1
ATOM 858 C C . ILE A 1 107 ? -25.938 16.391 5.617 1 86.06 107 ILE A C 1
ATOM 860 O O . ILE A 1 107 ? -26.391 17.531 5.48 1 86.06 107 ILE A O 1
ATOM 864 N N . LEU A 1 108 ? -26.281 15.578 6.578 1 89.75 108 LEU A N 1
ATOM 865 C CA . LEU A 1 108 ? -27.219 16.016 7.605 1 89.75 108 LEU A CA 1
ATOM 866 C C . LEU A 1 108 ? -26.656 17.219 8.367 1 89.75 108 LEU A C 1
ATOM 868 O O . LEU A 1 108 ? -27.391 18.172 8.641 1 89.75 108 LEU A O 1
ATOM 872 N N . LEU A 1 109 ? -25.391 17.188 8.617 1 84.5 109 LEU A N 1
ATOM 873 C CA . LEU A 1 109 ? -24.75 18.25 9.367 1 84.5 109 LEU A CA 1
ATOM 874 C C . LEU A 1 109 ? -24.672 19.531 8.531 1 84.5 109 LEU A C 1
ATOM 876 O O . LEU A 1 109 ? -24.797 20.641 9.07 1 84.5 109 LEU A O 1
ATOM 880 N N . LEU A 1 110 ? -24.547 19.375 7.285 1 80 110 LEU A N 1
ATOM 881 C CA . LEU A 1 110 ? -24.375 20.516 6.406 1 80 110 LEU A CA 1
ATOM 882 C C . LEU A 1 110 ? -25.719 21.125 6.023 1 80 110 LEU A C 1
ATOM 884 O O . LEU A 1 110 ? -25.844 22.344 5.891 1 80 110 LEU A O 1
ATOM 888 N N . THR A 1 111 ? -26.703 20.312 5.82 1 85.44 111 THR A N 1
ATOM 889 C CA . THR A 1 111 ? -27.984 20.781 5.312 1 85.44 111 THR A CA 1
ATOM 890 C C . THR A 1 111 ? -29 20.922 6.445 1 85.44 111 THR A C 1
ATOM 892 O O . THR A 1 111 ? -29.984 21.641 6.312 1 85.44 111 THR A O 1
ATOM 895 N N . ARG A 1 112 ? -28.859 20.219 7.508 1 85.69 112 ARG A N 1
ATOM 896 C CA . ARG A 1 112 ? -29.781 20.156 8.641 1 85.69 112 ARG A CA 1
ATOM 897 C C . ARG A 1 112 ? -31.141 19.625 8.211 1 85.69 112 ARG A C 1
ATOM 899 O O . ARG A 1 112 ? -32.156 19.969 8.812 1 85.69 112 ARG A O 1
ATOM 906 N N . ARG A 1 113 ? -31.203 19.031 7.102 1 89.5 113 ARG A N 1
ATOM 907 C CA . ARG A 1 113 ? -32.406 18.391 6.594 1 89.5 113 ARG A CA 1
ATOM 908 C C . ARG A 1 113 ? -32.375 16.891 6.836 1 89.5 113 ARG A C 1
ATOM 910 O O . ARG A 1 113 ? -31.734 16.141 6.094 1 89.5 113 ARG A O 1
ATOM 917 N N . TYR A 1 114 ? -33.156 16.375 7.719 1 92.19 114 TYR A N 1
ATOM 918 C CA . TYR A 1 114 ? -33.125 14.984 8.172 1 92.19 114 TYR A CA 1
ATOM 919 C C . TYR A 1 114 ? -33.688 14.047 7.109 1 92.19 114 TYR A C 1
ATOM 921 O O . TYR A 1 114 ? -33.281 12.898 6.984 1 92.19 114 TYR A O 1
ATOM 929 N N . TYR A 1 115 ? -34.625 14.516 6.316 1 92.75 115 TYR A N 1
ATOM 930 C CA . TYR A 1 115 ? -35.312 13.648 5.363 1 92.75 115 TYR A CA 1
ATOM 931 C C . TYR A 1 115 ? -34.375 13.172 4.277 1 92.75 115 TYR A C 1
ATOM 933 O O . TYR A 1 115 ? -34.469 12.031 3.811 1 92.75 115 TYR A O 1
ATOM 941 N N . ILE A 1 116 ? -33.531 13.961 3.877 1 92.5 116 ILE A N 1
ATOM 942 C CA . ILE A 1 116 ? -32.562 13.586 2.852 1 92.5 116 ILE A CA 1
ATOM 943 C C . ILE A 1 116 ? -31.609 12.523 3.4 1 92.5 116 ILE A C 1
ATOM 945 O O . ILE A 1 116 ? -31.391 11.484 2.766 1 92.5 116 ILE A O 1
ATOM 949 N N . SER A 1 117 ? -31.078 12.734 4.566 1 92.69 117 SER A N 1
ATOM 950 C CA . SER A 1 117 ? -30.109 11.82 5.172 1 92.69 117 SER A CA 1
ATOM 951 C C . SER A 1 117 ? -30.75 10.484 5.504 1 92.69 117 SER A C 1
ATOM 953 O O . SER A 1 117 ? -30.156 9.43 5.301 1 92.69 117 SER A O 1
ATOM 955 N N . ILE A 1 118 ? -31.938 10.555 5.977 1 93.62 118 ILE A N 1
ATOM 956 C CA . ILE A 1 118 ? -32.656 9.32 6.312 1 93.62 118 ILE A CA 1
ATOM 957 C C . ILE A 1 118 ? -32.938 8.539 5.039 1 93.62 118 ILE A C 1
ATOM 959 O O . ILE A 1 118 ? -32.844 7.309 5.016 1 93.62 118 ILE A O 1
ATOM 963 N N . GLY A 1 119 ? -33.406 9.188 4.031 1 95.69 119 GLY A N 1
ATOM 964 C CA . GLY A 1 119 ? -33.656 8.539 2.75 1 95.69 119 GLY A CA 1
ATOM 965 C C . GLY A 1 119 ? -32.406 7.848 2.205 1 95.69 119 GLY A C 1
ATOM 966 O O . GLY A 1 119 ? -32.5 6.703 1.752 1 95.69 119 GLY A O 1
ATOM 967 N N . LEU A 1 120 ? -31.297 8.508 2.283 1 95.62 120 LEU A N 1
ATOM 968 C CA . LEU A 1 120 ? -30.047 7.93 1.811 1 95.62 120 LEU A CA 1
ATOM 969 C C . LEU A 1 120 ? -29.641 6.73 2.662 1 95.62 120 LEU A C 1
ATOM 971 O O . LEU A 1 120 ? -29.125 5.734 2.139 1 95.62 120 LEU A O 1
ATOM 975 N N . ALA A 1 121 ? -29.875 6.816 3.904 1 96 121 ALA A N 1
ATOM 976 C CA . ALA A 1 121 ? -29.547 5.719 4.812 1 96 121 ALA A CA 1
ATOM 977 C C . ALA A 1 121 ? -30.375 4.477 4.492 1 96 121 ALA A C 1
ATOM 979 O O . ALA A 1 121 ? -29.859 3.357 4.531 1 96 121 ALA A O 1
ATOM 980 N N . ILE A 1 122 ? -31.562 4.727 4.199 1 96.56 122 ILE A N 1
ATOM 981 C CA . ILE A 1 122 ? -32.438 3.621 3.861 1 96.56 122 ILE A CA 1
ATOM 982 C C . ILE A 1 122 ? -31.984 2.971 2.559 1 96.56 122 ILE A C 1
ATOM 984 O O . ILE A 1 122 ? -31.922 1.743 2.459 1 96.56 122 ILE A O 1
ATOM 988 N N . LEU A 1 123 ? -31.734 3.748 1.629 1 96.56 123 LEU A N 1
ATOM 989 C CA . LEU A 1 123 ? -31.234 3.236 0.355 1 96.56 123 LEU A CA 1
ATOM 990 C C . LEU A 1 123 ? -29.922 2.477 0.544 1 96.56 123 LEU A C 1
ATOM 992 O O . LEU A 1 123 ? -29.734 1.4 -0.028 1 96.56 123 LEU A O 1
ATOM 996 N N . ALA A 1 124 ? -29.031 3.018 1.327 1 97 124 ALA A N 1
ATOM 997 C CA . ALA A 1 124 ? -27.75 2.367 1.601 1 97 124 ALA A CA 1
ATOM 998 C C . ALA A 1 124 ? -27.953 1.021 2.287 1 97 124 ALA A C 1
ATOM 1000 O O . ALA A 1 124 ? -27.266 0.045 1.973 1 97 124 ALA A O 1
ATOM 1001 N N . THR A 1 125 ? -28.844 0.957 3.201 1 97.5 125 THR A N 1
ATOM 1002 C CA . THR A 1 125 ? -29.141 -0.291 3.898 1 97.5 125 THR A CA 1
ATOM 1003 C C . THR A 1 125 ? -29.734 -1.321 2.936 1 97.5 125 THR A C 1
ATOM 1005 O O . THR A 1 125 ? -29.438 -2.514 3.043 1 97.5 125 THR A O 1
ATOM 1008 N N . GLY A 1 126 ? -30.562 -0.869 2.082 1 96.94 126 GLY A N 1
ATOM 1009 C CA . GLY A 1 126 ? -31.062 -1.76 1.049 1 96.94 126 GLY A CA 1
ATOM 1010 C C . GLY A 1 126 ? -29.969 -2.365 0.195 1 96.94 126 GLY A C 1
ATOM 1011 O O . GLY A 1 126 ? -30 -3.559 -0.112 1 96.94 126 GLY A O 1
ATOM 1012 N N . CYS A 1 127 ? -29.031 -1.562 -0.215 1 96.69 127 CYS A N 1
ATOM 1013 C CA . CYS A 1 127 ? -27.891 -2.049 -0.98 1 96.69 127 CYS A CA 1
ATOM 1014 C C . CYS A 1 127 ? -27.078 -3.066 -0.177 1 96.69 127 CYS A C 1
ATOM 1016 O O . CYS A 1 127 ? -26.625 -4.066 -0.724 1 96.69 127 CYS A O 1
ATOM 1018 N N . PHE A 1 128 ? -26.953 -2.814 1.083 1 97.62 128 PHE A N 1
ATOM 1019 C CA . PHE A 1 128 ? -26.234 -3.729 1.966 1 97.62 128 PHE A CA 1
ATOM 1020 C C . PHE A 1 128 ? -26.906 -5.09 2.002 1 97.62 128 PHE A C 1
ATOM 1022 O O . PHE A 1 128 ? -26.25 -6.125 1.885 1 97.62 128 PHE A O 1
ATOM 1029 N N . VAL A 1 129 ? -28.156 -5.035 2.105 1 97.19 129 VAL A N 1
ATOM 1030 C CA . VAL A 1 129 ? -28.922 -6.277 2.154 1 97.19 129 VAL A CA 1
ATOM 1031 C C . VAL A 1 129 ? -28.766 -7.035 0.836 1 97.19 129 VAL A C 1
ATOM 1033 O O . VAL A 1 129 ? -28.578 -8.25 0.83 1 97.19 129 VAL A O 1
ATOM 1036 N N . SER A 1 130 ? -28.844 -6.332 -0.219 1 96.19 130 SER A N 1
ATOM 1037 C CA . SER A 1 130 ? -28.656 -6.953 -1.525 1 96.19 130 SER A CA 1
ATOM 1038 C C . SER A 1 130 ? -27.266 -7.57 -1.646 1 96.19 130 SER A C 1
ATOM 1040 O O . SER A 1 130 ? -27.109 -8.672 -2.178 1 96.19 130 SER A O 1
ATOM 1042 N N . GLY A 1 131 ? -26.297 -6.898 -1.181 1 96.56 131 GLY A N 1
ATOM 1043 C CA . GLY A 1 131 ? -24.938 -7.434 -1.185 1 96.56 131 GLY A CA 1
ATOM 1044 C C . GLY A 1 131 ? -24.797 -8.672 -0.32 1 96.56 131 GLY A C 1
ATOM 1045 O O . GLY A 1 131 ? -24.078 -9.609 -0.691 1 96.56 131 GLY A O 1
ATOM 1046 N N . MET A 1 132 ? -25.469 -8.688 0.761 1 97.19 132 MET A N 1
ATOM 1047 C CA . MET A 1 132 ? -25.469 -9.852 1.646 1 97.19 132 MET A CA 1
ATOM 1048 C C . MET A 1 132 ? -26.094 -11.055 0.961 1 97.19 132 MET A C 1
ATOM 1050 O O . MET A 1 132 ? -25.594 -12.172 1.079 1 97.19 132 MET A O 1
ATOM 1054 N N . ILE A 1 133 ? -27.109 -10.805 0.282 1 96.62 133 ILE A N 1
ATOM 1055 C CA . ILE A 1 133 ? -27.797 -11.883 -0.428 1 96.62 133 ILE A CA 1
ATOM 1056 C C . ILE A 1 133 ? -26.859 -12.484 -1.473 1 96.62 133 ILE A C 1
ATOM 1058 O O . ILE A 1 133 ? -26.781 -13.711 -1.606 1 96.62 133 ILE A O 1
ATOM 1062 N N . VAL A 1 134 ? -26.203 -11.633 -2.162 1 95.5 134 VAL A N 1
ATOM 1063 C CA . VAL A 1 134 ? -25.25 -12.102 -3.156 1 95.5 134 VAL A CA 1
ATOM 1064 C C . VAL A 1 134 ? -24.172 -12.945 -2.479 1 95.5 134 VAL A C 1
ATOM 1066 O O . VAL A 1 134 ? -23.812 -14.016 -2.969 1 95.5 134 VAL A O 1
ATOM 1069 N N . GLY A 1 135 ? -23.625 -12.477 -1.355 1 95.75 135 GLY A N 1
ATOM 1070 C CA . GLY A 1 135 ? -22.625 -13.234 -0.623 1 95.75 135 GLY A CA 1
ATOM 1071 C C . GLY A 1 135 ? -23.094 -14.617 -0.217 1 95.75 135 GLY A C 1
ATOM 1072 O O . GLY A 1 135 ? -22.375 -15.594 -0.388 1 95.75 135 GLY A O 1
ATOM 1073 N N . VAL A 1 136 ? -24.281 -14.68 0.224 1 95.12 136 VAL A N 1
ATOM 1074 C CA . VAL A 1 136 ? -24.828 -15.945 0.682 1 95.12 136 VAL A CA 1
ATOM 1075 C C . VAL A 1 136 ? -25.078 -16.859 -0.513 1 95.12 136 VAL A C 1
ATOM 1077 O O . VAL A 1 136 ? -24.781 -18.062 -0.451 1 95.12 136 VAL A O 1
ATOM 1080 N N . LYS A 1 137 ? -25.547 -16.344 -1.587 1 95 137 LYS A N 1
ATOM 1081 C CA . LYS A 1 137 ? -25.812 -17.156 -2.775 1 95 137 LYS A CA 1
ATOM 1082 C C . LYS A 1 137 ? -24.516 -17.719 -3.348 1 95 137 LYS A C 1
ATOM 1084 O O . LYS A 1 137 ? -24.469 -18.875 -3.791 1 95 137 LYS A O 1
ATOM 1089 N N . VAL A 1 138 ? -23.531 -16.938 -3.309 1 93.5 138 VAL A N 1
ATOM 1090 C CA . VAL A 1 138 ? -22.234 -17.406 -3.793 1 93.5 138 VAL A CA 1
ATOM 1091 C C . VAL A 1 138 ? -21.703 -18.484 -2.855 1 93.5 138 VAL A C 1
ATOM 1093 O O . VAL A 1 138 ? -21.109 -19.469 -3.309 1 93.5 138 VAL A O 1
ATOM 1096 N N . TRP A 1 139 ? -21.922 -18.297 -1.602 1 92.62 139 TRP A N 1
ATOM 1097 C CA . TRP A 1 139 ? -21.484 -19.266 -0.609 1 92.62 139 TRP A CA 1
ATOM 1098 C C . TRP A 1 139 ? -22.156 -20.609 -0.838 1 92.62 139 TRP A C 1
ATOM 1100 O O . TRP A 1 139 ? -21.516 -21.672 -0.744 1 92.62 139 TRP A O 1
ATOM 1110 N N . LEU A 1 140 ? -23.375 -20.625 -1.285 1 92.25 140 LEU A N 1
ATOM 1111 C CA . LEU A 1 140 ? -24.156 -21.844 -1.479 1 92.25 140 LEU A CA 1
ATOM 1112 C C . LEU A 1 140 ? -23.844 -22.484 -2.826 1 92.25 140 LEU A C 1
ATOM 1114 O O . LEU A 1 140 ? -24.031 -23.688 -3.002 1 92.25 140 LEU A O 1
ATOM 1118 N N . ALA A 1 141 ? -23.453 -21.797 -3.906 1 89.12 141 ALA A N 1
ATOM 1119 C CA . ALA A 1 141 ? -23.172 -22.312 -5.242 1 89.12 141 ALA A CA 1
ATOM 1120 C C . ALA A 1 141 ? -22 -23.281 -5.211 1 89.12 141 ALA A C 1
ATOM 1122 O O . ALA A 1 141 ? -21.969 -24.266 -5.953 1 89.12 141 ALA A O 1
ATOM 1123 N N . GLY A 1 142 ? -21 -23.188 -4.363 1 83.69 142 GLY A N 1
ATOM 1124 C CA . GLY A 1 142 ? -19.891 -24.109 -4.16 1 83.69 142 GLY A CA 1
ATOM 1125 C C . GLY A 1 142 ? -18.891 -24.094 -5.305 1 83.69 142 GLY A C 1
ATOM 1126 O O . GLY A 1 142 ? -17.734 -24.453 -5.121 1 83.69 142 GLY A O 1
ATOM 1127 N N . SER A 1 143 ? -19.453 -23.875 -6.613 1 88.25 143 SER A N 1
ATOM 1128 C CA . SER A 1 143 ? -18.562 -23.859 -7.77 1 88.25 143 SER A CA 1
ATOM 1129 C C . SER A 1 143 ? -18.75 -22.594 -8.602 1 88.25 143 SER A C 1
ATOM 1131 O O . SER A 1 143 ? -19.844 -22.016 -8.625 1 88.25 143 SER A O 1
ATOM 1133 N N . MET A 1 144 ? -17.641 -22.219 -9.281 1 85.81 144 MET A N 1
ATOM 1134 C CA . MET A 1 144 ? -17.672 -21.031 -10.141 1 85.81 144 MET A CA 1
ATOM 1135 C C . MET A 1 144 ? -18.594 -21.25 -11.336 1 85.81 144 MET A C 1
ATOM 1137 O O . MET A 1 144 ? -19.141 -20.297 -11.883 1 85.81 144 MET A O 1
ATOM 1141 N N . MET A 1 145 ? -18.844 -22.453 -11.703 1 82.44 145 MET A N 1
ATOM 1142 C CA . MET A 1 145 ? -19.672 -22.781 -12.859 1 82.44 145 MET A CA 1
ATOM 1143 C C . MET A 1 145 ? -21.141 -22.516 -12.562 1 82.44 145 MET A C 1
ATOM 1145 O O . MET A 1 145 ? -21.938 -22.328 -13.484 1 82.44 145 MET A O 1
ATOM 1149 N N . GLU A 1 146 ? -21.453 -22.375 -11.281 1 85.06 146 GLU A N 1
ATOM 1150 C CA . GLU A 1 146 ? -22.844 -22.203 -10.875 1 85.06 146 GLU A CA 1
ATOM 1151 C C . GLU A 1 146 ? -23.156 -20.734 -10.594 1 85.06 146 GLU A C 1
ATOM 1153 O O . GLU A 1 146 ? -24.266 -20.406 -10.172 1 85.06 146 GLU A O 1
ATOM 1158 N N . LEU A 1 147 ? -22.266 -19.859 -10.922 1 86.69 147 LEU A N 1
ATOM 1159 C CA . LEU A 1 147 ? -22.422 -18.453 -10.547 1 86.69 147 LEU A CA 1
ATOM 1160 C C . LEU A 1 147 ? -23.375 -17.734 -11.516 1 86.69 147 LEU A C 1
ATOM 1162 O O . LEU A 1 147 ? -23.719 -16.578 -11.297 1 86.69 147 LEU A O 1
ATOM 1166 N N . GLY A 1 148 ? -23.812 -18.375 -12.508 1 83.12 148 GLY A N 1
ATOM 1167 C CA . GLY A 1 148 ? -24.781 -17.812 -13.422 1 83.12 148 GLY A CA 1
ATOM 1168 C C . GLY A 1 148 ? -26.094 -17.453 -12.75 1 83.12 148 GLY A C 1
ATOM 1169 O O . GLY A 1 148 ? -26.766 -16.5 -13.148 1 83.12 148 GLY A O 1
ATOM 1170 N N . SER A 1 149 ? -26.453 -18.109 -11.672 1 84.69 149 SER A N 1
ATOM 1171 C CA . SER A 1 149 ? -27.719 -17.906 -10.977 1 84.69 149 SER A CA 1
ATOM 1172 C C . SER A 1 149 ? -27.688 -16.609 -10.164 1 84.69 149 SER A C 1
ATOM 1174 O O . SER A 1 149 ? -28.75 -16.094 -9.773 1 84.69 149 SER A O 1
ATOM 1176 N N . VAL A 1 150 ? -26.531 -16.109 -9.977 1 90.94 150 VAL A N 1
ATOM 1177 C CA . VAL A 1 150 ? -26.375 -14.93 -9.133 1 90.94 150 VAL A CA 1
ATOM 1178 C C . VAL A 1 150 ? -26.359 -13.672 -10.008 1 90.94 150 VAL A C 1
ATOM 1180 O O . VAL A 1 150 ? -26.359 -12.555 -9.492 1 90.94 150 VAL A O 1
ATOM 1183 N N . ASN A 1 151 ? -26.531 -13.773 -11.266 1 91.62 151 ASN A N 1
ATOM 1184 C CA . ASN A 1 151 ? -26.375 -12.672 -12.211 1 91.62 151 ASN A CA 1
ATOM 1185 C C . ASN A 1 151 ? -27.359 -11.539 -11.93 1 91.62 151 ASN A C 1
ATOM 1187 O O . ASN A 1 151 ? -26.969 -10.375 -11.852 1 91.62 151 ASN A O 1
ATOM 1191 N N . THR A 1 152 ? -28.531 -11.891 -11.773 1 91.75 152 THR A N 1
ATOM 1192 C CA . THR A 1 152 ? -29.578 -10.875 -11.602 1 91.75 152 THR A CA 1
ATOM 1193 C C . THR A 1 152 ? -29.375 -10.117 -10.289 1 91.75 152 THR A C 1
ATOM 1195 O O . THR A 1 152 ? -29.375 -8.891 -10.273 1 91.75 152 THR A O 1
ATOM 1198 N N . VAL A 1 153 ? -29.188 -10.805 -9.281 1 93.5 153 VAL A N 1
ATOM 1199 C CA . VAL A 1 153 ? -29.062 -10.18 -7.965 1 93.5 153 VAL A CA 1
ATOM 1200 C C . VAL A 1 153 ? -27.781 -9.359 -7.902 1 93.5 153 VAL A C 1
ATOM 1202 O O . VAL A 1 153 ? -27.75 -8.281 -7.309 1 93.5 153 VAL A O 1
ATOM 1205 N N . LEU A 1 154 ? -26.734 -9.836 -8.461 1 94.69 154 LEU A N 1
ATOM 1206 C CA . LEU A 1 154 ? -25.469 -9.125 -8.492 1 94.69 154 LEU A CA 1
ATOM 1207 C C . LEU A 1 154 ? -25.578 -7.824 -9.273 1 94.69 154 LEU A C 1
ATOM 1209 O O . LEU A 1 154 ? -25.078 -6.789 -8.852 1 94.69 154 LEU A O 1
ATOM 1213 N N . THR A 1 155 ? -26.266 -7.898 -10.375 1 94.5 155 THR A N 1
ATOM 1214 C CA . THR A 1 155 ? -26.438 -6.711 -11.203 1 94.5 155 THR A CA 1
ATOM 1215 C C . THR A 1 155 ? -27.25 -5.656 -10.469 1 94.5 155 THR A C 1
ATOM 1217 O O . THR A 1 155 ? -26.938 -4.465 -10.516 1 94.5 155 THR A O 1
ATOM 1220 N N . VAL A 1 156 ? -28.234 -6.074 -9.82 1 94.88 156 VAL A N 1
ATOM 1221 C CA . VAL A 1 156 ? -29.078 -5.152 -9.055 1 94.88 156 VAL A CA 1
ATOM 1222 C C . VAL A 1 156 ? -28.25 -4.527 -7.93 1 94.88 156 VAL A C 1
ATOM 1224 O O . VAL A 1 156 ? -28.312 -3.314 -7.703 1 94.88 156 VAL A O 1
ATOM 1227 N N . TRP A 1 157 ? -27.484 -5.285 -7.246 1 96.69 157 TRP A N 1
ATOM 1228 C CA . TRP A 1 157 ? -26.641 -4.824 -6.141 1 96.69 157 TRP A CA 1
ATOM 1229 C C . TRP A 1 157 ? -25.641 -3.789 -6.617 1 96.69 157 TRP A C 1
ATOM 1231 O O . TRP A 1 157 ? -25.625 -2.658 -6.125 1 96.69 157 TRP A O 1
ATOM 1241 N N . LEU A 1 158 ? -24.875 -4.105 -7.637 1 95.31 158 LEU A N 1
ATOM 1242 C CA . LEU A 1 158 ? -23.797 -3.23 -8.094 1 95.31 158 LEU A CA 1
ATOM 1243 C C . LEU A 1 158 ? -24.375 -1.975 -8.75 1 95.31 158 LEU A C 1
ATOM 1245 O O . LEU A 1 158 ? -23.812 -0.886 -8.602 1 95.31 158 LEU A O 1
ATOM 1249 N N . SER A 1 159 ? -25.453 -2.113 -9.445 1 95.06 159 SER A N 1
ATOM 1250 C CA . SER A 1 159 ? -26.078 -0.938 -10.047 1 95.06 159 SER A CA 1
ATOM 1251 C C . SER A 1 159 ? -26.625 0.006 -8.984 1 95.06 159 SER A C 1
ATOM 1253 O O . SER A 1 159 ? -26.469 1.225 -9.086 1 95.06 159 SER A O 1
ATOM 1255 N N . SER A 1 160 ? -27.25 -0.554 -8.023 1 95.19 160 SER A N 1
ATOM 1256 C CA . SER A 1 160 ? -27.781 0.268 -6.941 1 95.19 160 SER A CA 1
ATOM 1257 C C . SER A 1 160 ? -26.656 0.931 -6.148 1 95.19 160 SER A C 1
ATOM 1259 O O . SER A 1 160 ? -26.781 2.09 -5.746 1 95.19 160 SER A O 1
ATOM 1261 N N . GLU A 1 161 ? -25.609 0.219 -5.91 1 94.06 161 GLU A N 1
ATOM 1262 C CA . GLU A 1 161 ? -24.453 0.783 -5.227 1 94.06 161 GLU A CA 1
ATOM 1263 C C . GLU A 1 161 ? -23.891 1.981 -5.988 1 94.06 161 GLU A C 1
ATOM 1265 O O . GLU A 1 161 ? -23.594 3.018 -5.391 1 94.06 161 GLU A O 1
ATOM 1270 N N . THR A 1 162 ? -23.734 1.809 -7.227 1 92.69 162 THR A N 1
ATOM 1271 C CA . THR A 1 162 ? -23.234 2.898 -8.062 1 92.69 162 THR A CA 1
ATOM 1272 C C . THR A 1 162 ? -24.188 4.094 -8 1 92.69 162 THR A C 1
ATOM 1274 O O . THR A 1 162 ? -23.734 5.238 -7.875 1 92.69 162 THR A O 1
ATOM 1277 N N . ALA A 1 163 ? -25.406 3.826 -8.078 1 93.25 163 ALA A N 1
ATOM 1278 C CA . ALA A 1 163 ? -26.391 4.895 -8.07 1 93.25 163 ALA A CA 1
ATOM 1279 C C . ALA A 1 163 ? -26.328 5.688 -6.766 1 93.25 163 ALA A C 1
ATOM 1281 O O . ALA A 1 163 ? -26.328 6.922 -6.781 1 93.25 163 ALA A O 1
ATOM 1282 N N . ILE A 1 164 ? -26.312 5.012 -5.691 1 92.5 164 ILE A N 1
ATOM 1283 C CA . ILE A 1 164 ? -26.312 5.691 -4.398 1 92.5 164 ILE A CA 1
ATOM 1284 C C . ILE A 1 164 ? -25.016 6.488 -4.23 1 92.5 164 ILE A C 1
ATOM 1286 O O . ILE A 1 164 ? -25.031 7.598 -3.689 1 92.5 164 ILE A O 1
ATOM 1290 N N . ASP A 1 165 ? -23.922 5.922 -4.641 1 90.19 165 ASP A N 1
ATOM 1291 C CA . ASP A 1 165 ? -22.656 6.652 -4.551 1 90.19 165 ASP A CA 1
ATOM 1292 C C . ASP A 1 165 ? -22.703 7.945 -5.359 1 90.19 165 ASP A C 1
ATOM 1294 O O . ASP A 1 165 ? -22.266 8.992 -4.895 1 90.19 165 ASP A O 1
ATOM 1298 N N . VAL A 1 166 ? -23.266 7.867 -6.496 1 88.19 166 VAL A N 1
ATOM 1299 C CA . VAL A 1 166 ? -23.375 9.039 -7.355 1 88.19 166 VAL A CA 1
ATOM 1300 C C . VAL A 1 166 ? -24.328 10.047 -6.727 1 88.19 166 VAL A C 1
ATOM 1302 O O . VAL A 1 166 ? -24.062 11.25 -6.711 1 88.19 166 VAL A O 1
ATOM 1305 N N . ILE A 1 167 ? -25.391 9.602 -6.211 1 90.81 167 ILE A N 1
ATOM 1306 C CA . ILE A 1 167 ? -26.375 10.469 -5.578 1 90.81 167 ILE A CA 1
ATOM 1307 C C . ILE A 1 167 ? -25.734 11.195 -4.398 1 90.81 167 ILE A C 1
ATOM 1309 O O . ILE A 1 167 ? -25.875 12.414 -4.266 1 90.81 167 ILE A O 1
ATOM 1313 N N . ILE A 1 168 ? -25.047 10.484 -3.58 1 89.56 168 ILE A N 1
ATOM 1314 C CA . ILE A 1 168 ? -24.406 11.078 -2.414 1 89.56 168 ILE A CA 1
ATOM 1315 C C . ILE A 1 168 ? -23.375 12.109 -2.863 1 89.56 168 ILE A C 1
ATOM 1317 O O . ILE A 1 168 ? -23.312 13.219 -2.322 1 89.56 168 ILE A O 1
ATOM 1321 N N . ALA A 1 169 ? -22.625 11.789 -3.834 1 86.62 169 ALA A N 1
ATOM 1322 C CA . ALA A 1 169 ? -21.594 12.703 -4.336 1 86.62 169 ALA A CA 1
ATOM 1323 C C . ALA A 1 169 ? -22.219 13.977 -4.887 1 86.62 169 ALA A C 1
ATOM 1325 O O . ALA A 1 169 ? -21.734 15.078 -4.613 1 86.62 169 ALA A O 1
ATOM 1326 N N . VAL A 1 170 ? -23.234 13.844 -5.609 1 87.19 170 VAL A N 1
ATOM 1327 C CA . VAL A 1 170 ? -23.906 14.992 -6.223 1 87.19 170 VAL A CA 1
ATOM 1328 C C . VAL A 1 170 ? -24.516 15.875 -5.141 1 87.19 170 VAL A C 1
ATOM 1330 O O . VAL A 1 170 ? -24.391 17.094 -5.191 1 87.19 170 VAL A O 1
ATOM 1333 N N . ILE A 1 171 ? -25.156 15.312 -4.211 1 87.94 171 ILE A N 1
ATOM 1334 C CA . ILE A 1 171 ? -25.766 16.062 -3.121 1 87.94 171 ILE A CA 1
ATOM 1335 C C . ILE A 1 171 ? -24.672 16.812 -2.35 1 87.94 171 ILE A C 1
ATOM 1337 O O . ILE A 1 171 ? -24.828 18 -2.057 1 87.94 171 ILE A O 1
ATOM 1341 N N . LEU A 1 172 ? -23.656 16.125 -2.045 1 84.75 172 LEU A N 1
ATOM 1342 C CA . LEU A 1 172 ? -22.562 16.75 -1.309 1 84.75 172 LEU A CA 1
ATOM 1343 C C . LEU A 1 172 ? -21.984 17.906 -2.102 1 84.75 172 LEU A C 1
ATOM 1345 O O . LEU A 1 172 ? -21.672 18.969 -1.538 1 84.75 172 LEU A O 1
ATOM 1349 N N . LEU A 1 173 ? -21.781 17.703 -3.371 1 83.69 173 LEU A N 1
ATOM 1350 C CA . LEU A 1 173 ? -21.266 18.766 -4.234 1 83.69 173 LEU A CA 1
ATOM 1351 C C . LEU A 1 173 ? -22.188 19.984 -4.223 1 83.69 173 LEU A C 1
ATOM 1353 O O . LEU A 1 173 ? -21.719 21.125 -4.141 1 83.69 173 LEU A O 1
ATOM 1357 N N . PHE A 1 174 ? -23.375 19.75 -4.293 1 85.12 174 PHE A N 1
ATOM 1358 C CA . PHE A 1 174 ? -24.359 20.828 -4.316 1 85.12 174 PHE A CA 1
ATOM 1359 C C . PHE A 1 174 ? -24.391 21.547 -2.975 1 85.12 174 PHE A C 1
ATOM 1361 O O . PHE A 1 174 ? -24.422 22.781 -2.932 1 85.12 174 PHE A O 1
ATOM 1368 N N . VAL A 1 175 ? -24.391 20.844 -1.957 1 82.81 175 VAL A N 1
ATOM 1369 C CA . VAL A 1 175 ? -24.469 21.438 -0.622 1 82.81 175 VAL A CA 1
ATOM 1370 C C . VAL A 1 175 ? -23.203 22.25 -0.349 1 82.81 175 VAL A C 1
ATOM 1372 O O . VAL A 1 175 ? -23.281 23.359 0.167 1 82.81 175 VAL A O 1
ATOM 1375 N N . LEU A 1 176 ? -22.094 21.734 -0.681 1 80.19 176 LEU A N 1
ATOM 1376 C CA . LEU A 1 176 ? -20.828 22.422 -0.456 1 80.19 176 LEU A CA 1
ATOM 1377 C C . LEU A 1 176 ? -20.703 23.641 -1.357 1 80.19 176 LEU A C 1
ATOM 1379 O O . LEU A 1 176 ? -20.172 24.672 -0.942 1 80.19 176 LEU A O 1
ATOM 1383 N N . HIS A 1 177 ? -21.219 23.516 -2.551 1 82.12 177 HIS A N 1
ATOM 1384 C CA . HIS A 1 177 ? -21.203 24.641 -3.477 1 82.12 177 HIS A CA 1
ATOM 1385 C C . HIS A 1 177 ? -22.062 25.781 -2.965 1 82.12 177 HIS A C 1
ATOM 1387 O O . HIS A 1 177 ? -21.703 26.953 -3.096 1 82.12 177 HIS A O 1
ATOM 1393 N N . ASN A 1 178 ? -23.094 25.516 -2.379 1 82.94 178 ASN A N 1
ATOM 1394 C CA . ASN A 1 178 ? -24.031 26.516 -1.887 1 82.94 178 ASN A CA 1
ATOM 1395 C C . ASN A 1 178 ? -23.578 27.094 -0.547 1 82.94 178 ASN A C 1
ATOM 1397 O O . ASN A 1 178 ? -24.062 28.141 -0.12 1 82.94 178 ASN A O 1
ATOM 1401 N N . SER A 1 179 ? -22.656 26.469 0.086 1 75.62 179 SER A N 1
ATOM 1402 C CA . SER A 1 179 ? -22.172 26.938 1.378 1 75.62 179 SER A CA 1
ATOM 1403 C C . SER A 1 179 ? -20.984 27.891 1.212 1 75.62 179 SER A C 1
ATOM 1405 O O . SER A 1 179 ? -20.406 28.344 2.199 1 75.62 179 SER A O 1
ATOM 1407 N N . LYS A 1 180 ? -20.625 28.109 -0.015 1 76.81 180 LYS A N 1
ATOM 1408 C CA . LYS A 1 180 ? -19.547 29.062 -0.264 1 76.81 180 LYS A CA 1
ATOM 1409 C C . LYS A 1 180 ? -19.938 30.469 0.161 1 76.81 180 LYS A C 1
ATOM 1411 O O . LYS A 1 180 ? -21.062 30.906 -0.107 1 76.81 180 LYS A O 1
ATOM 1416 N N . SER A 1 181 ? -19.297 31.078 1.13 1 71.06 181 SER A N 1
ATOM 1417 C CA . SER A 1 181 ? -19.578 32.375 1.74 1 71.06 181 SER A CA 1
ATOM 1418 C C . SER A 1 181 ? -18.953 33.5 0.947 1 71.06 181 SER A C 1
ATOM 1420 O O . SER A 1 181 ? -19.297 34.688 1.135 1 71.06 181 SER A O 1
ATOM 1422 N N . GLY A 1 182 ? -18.109 33.25 -0.005 1 69.12 182 GLY A N 1
ATOM 1423 C CA . GLY A 1 182 ? -17.406 34.312 -0.698 1 69.12 182 GLY A CA 1
ATOM 1424 C C . GLY A 1 182 ? -16.062 34.625 -0.075 1 69.12 182 GLY A C 1
ATOM 1425 O O . GLY A 1 182 ? -15.266 35.375 -0.659 1 69.12 182 GLY A O 1
ATOM 1426 N N . LEU A 1 183 ? -15.789 34.094 1.242 1 67.25 183 LEU A N 1
ATOM 1427 C CA . LEU A 1 183 ? -14.484 34.281 1.866 1 67.25 183 LEU A CA 1
ATOM 1428 C C . LEU A 1 183 ? -13.453 33.344 1.262 1 67.25 183 LEU A C 1
ATOM 1430 O O . LEU A 1 183 ? -13.688 32.125 1.179 1 67.25 183 LEU A O 1
ATOM 1434 N N . ARG A 1 184 ? -12.406 33.875 0.814 1 66.12 184 ARG A N 1
ATOM 1435 C CA . ARG A 1 184 ? -11.414 33.156 0.006 1 66.12 184 ARG A CA 1
ATOM 1436 C C . ARG A 1 184 ? -10.953 31.891 0.697 1 66.12 184 ARG A C 1
ATOM 1438 O O . ARG A 1 184 ? -10.93 30.812 0.085 1 66.12 184 ARG A O 1
ATOM 1445 N N . ASN A 1 185 ? -10.609 32.031 2.059 1 64.25 185 ASN A N 1
ATOM 1446 C CA . ASN A 1 185 ? -10.07 30.875 2.762 1 64.25 185 ASN A CA 1
ATOM 1447 C C . ASN A 1 185 ? -11.125 29.797 2.955 1 64.25 185 ASN A C 1
ATOM 1449 O O . ASN A 1 185 ? -10.852 28.609 2.771 1 64.25 185 ASN A O 1
ATOM 1453 N N . SER A 1 186 ? -12.328 30.312 3.246 1 66.5 186 SER A N 1
ATOM 1454 C CA . SER A 1 186 ? -13.414 29.359 3.443 1 66.5 186 SER A CA 1
ATOM 1455 C C . SER A 1 186 ? -13.812 28.688 2.131 1 66.5 186 SER A C 1
ATOM 1457 O O . SER A 1 186 ? -14.07 27.484 2.094 1 66.5 186 SER A O 1
ATOM 1459 N N . ASP A 1 187 ? -13.68 29.438 1.094 1 75.62 187 ASP A N 1
ATOM 1460 C CA . ASP A 1 187 ? -14.062 28.891 -0.206 1 75.62 187 ASP A CA 1
ATOM 1461 C C . ASP A 1 187 ? -13.023 27.891 -0.709 1 75.62 187 ASP A C 1
ATOM 1463 O O . ASP A 1 187 ? -13.375 26.906 -1.367 1 75.62 187 ASP A O 1
ATOM 1467 N N . ARG A 1 188 ? -11.844 28.109 -0.309 1 71.25 188 ARG A N 1
ATOM 1468 C CA . ARG A 1 188 ? -10.789 27.188 -0.707 1 71.25 188 ARG A CA 1
ATOM 1469 C C . ARG A 1 188 ? -10.969 25.828 -0.015 1 71.25 188 ARG A C 1
ATOM 1471 O O . ARG A 1 188 ? -10.75 24.781 -0.625 1 71.25 188 ARG A O 1
ATOM 1478 N N . VAL A 1 189 ? -11.375 26 1.176 1 67.38 189 VAL A N 1
ATOM 1479 C CA . VAL A 1 189 ? -11.641 24.766 1.931 1 67.38 189 VAL A CA 1
ATOM 1480 C C . VAL A 1 189 ? -12.812 24.016 1.305 1 67.38 189 VAL A C 1
ATOM 1482 O O . VAL A 1 189 ? -12.742 22.797 1.121 1 67.38 189 VAL A O 1
ATOM 1485 N N . MET A 1 190 ? -13.766 24.766 0.953 1 71.62 190 MET A N 1
ATOM 1486 C CA . MET A 1 190 ? -14.953 24.156 0.363 1 71.62 190 MET A CA 1
ATOM 1487 C C . MET A 1 190 ? -14.625 23.531 -0.987 1 71.62 190 MET A C 1
ATOM 1489 O O . MET A 1 190 ? -15.117 22.438 -1.306 1 71.62 190 MET A O 1
ATOM 1493 N N . GLU A 1 191 ? -13.836 24.094 -1.652 1 75.81 191 GLU A N 1
ATOM 1494 C CA . GLU A 1 191 ? -13.422 23.578 -2.951 1 75.81 191 GLU A CA 1
ATOM 1495 C C . GLU A 1 191 ? -12.648 22.266 -2.801 1 75.81 191 GLU A C 1
ATOM 1497 O O . GLU A 1 191 ? -12.828 21.344 -3.586 1 75.81 191 GLU A O 1
ATOM 1502 N N . ARG A 1 192 ? -11.859 22.266 -1.851 1 70.44 192 ARG A N 1
ATOM 1503 C CA . ARG A 1 192 ? -11.094 21.047 -1.608 1 70.44 192 ARG A CA 1
ATOM 1504 C C . ARG A 1 192 ? -12.008 19.922 -1.168 1 70.44 192 ARG A C 1
ATOM 1506 O O . ARG A 1 192 ? -11.852 18.781 -1.613 1 70.44 192 ARG A O 1
ATOM 1513 N N . LEU A 1 193 ? -12.93 20.25 -0.409 1 68.94 193 LEU A N 1
ATOM 1514 C CA . LEU A 1 193 ? -13.891 19.25 0.047 1 68.94 193 LEU A CA 1
ATOM 1515 C C . LEU A 1 193 ? -14.75 18.766 -1.109 1 68.94 193 LEU A C 1
ATOM 1517 O O . LEU A 1 193 ? -15.07 17.578 -1.191 1 68.94 193 LEU A O 1
ATOM 1521 N N . MET A 1 194 ? -15.109 19.656 -1.908 1 75.25 194 MET A N 1
ATOM 1522 C CA . MET A 1 194 ? -15.898 19.297 -3.088 1 75.25 194 MET A CA 1
ATOM 1523 C C . MET A 1 194 ? -15.117 18.359 -3.996 1 75.25 194 MET A C 1
ATOM 1525 O O . MET A 1 194 ? -15.664 17.359 -4.48 1 75.25 194 MET A O 1
ATOM 1529 N N . ARG A 1 195 ? -13.906 18.594 -4.102 1 73.5 195 ARG A N 1
ATOM 1530 C CA . ARG A 1 195 ? -13.07 17.781 -4.98 1 73.5 195 ARG A CA 1
ATOM 1531 C C . ARG A 1 195 ? -12.891 16.375 -4.414 1 73.5 195 ARG A C 1
ATOM 1533 O O . ARG A 1 195 ? -12.984 15.391 -5.148 1 73.5 195 ARG A O 1
ATOM 1540 N N . THR A 1 196 ? -12.648 16.344 -3.186 1 70.62 196 THR A N 1
ATOM 1541 C CA . THR A 1 196 ? -12.445 15.039 -2.57 1 70.62 196 THR A CA 1
ATOM 1542 C C . THR A 1 196 ? -13.734 14.219 -2.594 1 70.62 196 THR A C 1
ATOM 1544 O O . THR A 1 196 ? -13.703 13.008 -2.807 1 70.62 196 THR A O 1
ATOM 1547 N N . SER A 1 197 ? -14.797 14.938 -2.416 1 69.12 197 SER A N 1
ATOM 1548 C CA . SER A 1 197 ? -16.094 14.258 -2.467 1 69.12 197 SER A CA 1
ATOM 1549 C C . SER A 1 197 ? -16.391 13.734 -3.867 1 69.12 197 SER A C 1
ATOM 1551 O O . SER A 1 197 ? -16.875 12.609 -4.023 1 69.12 197 SER A O 1
ATOM 1553 N N . LEU A 1 198 ? -16.125 14.539 -4.793 1 73.19 198 LEU A N 1
ATOM 1554 C CA . LEU A 1 198 ? -16.312 14.141 -6.184 1 73.19 198 LEU A CA 1
ATOM 1555 C C . LEU A 1 198 ? -15.422 12.961 -6.539 1 73.19 198 LEU A C 1
ATOM 1557 O O . LEU A 1 198 ? -15.867 12.008 -7.188 1 73.19 198 LEU A O 1
ATOM 1561 N N . GLN A 1 199 ? -14.281 13.008 -6.074 1 73.25 199 GLN A N 1
ATOM 1562 C CA . GLN A 1 199 ? -13.328 11.938 -6.363 1 73.25 199 GLN A CA 1
ATOM 1563 C C . GLN A 1 199 ? -13.781 10.617 -5.738 1 73.25 199 GLN A C 1
ATOM 1565 O O . GLN A 1 199 ? -13.672 9.562 -6.367 1 73.25 199 GLN A O 1
ATOM 1570 N N . THR A 1 200 ? -14.328 10.727 -4.617 1 72 200 THR A N 1
ATOM 1571 C CA . THR A 1 200 ? -14.805 9.531 -3.941 1 72 200 THR A CA 1
ATOM 1572 C C . THR A 1 200 ? -15.953 8.891 -4.719 1 72 200 THR A C 1
ATOM 1574 O O . THR A 1 200 ? -15.906 7.707 -5.051 1 72 200 THR A O 1
ATOM 1577 N N . GLY A 1 201 ? -16.984 9.711 -5.004 1 76.31 201 GLY A N 1
ATOM 1578 C CA . GLY A 1 201 ? -18.156 9.203 -5.715 1 76.31 201 GLY A CA 1
ATOM 1579 C C . GLY A 1 201 ? -17.812 8.656 -7.09 1 76.31 201 GLY A C 1
ATOM 1580 O O . GLY A 1 201 ? -18.312 7.594 -7.477 1 76.31 201 GLY A O 1
ATOM 1581 N N . VAL A 1 202 ? -16.953 9.266 -7.734 1 80.38 202 VAL A N 1
ATOM 1582 C CA . VAL A 1 202 ? -16.594 8.875 -9.094 1 80.38 202 VAL A CA 1
ATOM 1583 C C . VAL A 1 202 ? -15.727 7.613 -9.055 1 80.38 202 VAL A C 1
ATOM 1585 O O . VAL A 1 202 ? -15.938 6.684 -9.836 1 80.38 202 VAL A O 1
ATOM 1588 N N . CYS A 1 203 ? -14.844 7.539 -8.109 1 86.12 203 CYS A N 1
ATOM 1589 C CA . CYS A 1 203 ? -13.938 6.395 -8.062 1 86.12 203 CYS A CA 1
ATOM 1590 C C . CYS A 1 203 ? -14.688 5.125 -7.664 1 86.12 203 CYS A C 1
ATOM 1592 O O . CYS A 1 203 ? -14.555 4.09 -8.32 1 86.12 203 CYS A O 1
ATOM 1594 N N . THR A 1 204 ? -15.5 5.18 -6.68 1 90 204 THR A N 1
ATOM 1595 C CA . THR A 1 204 ? -16.234 3.996 -6.242 1 90 204 THR A CA 1
ATOM 1596 C C . THR A 1 204 ? -17.266 3.59 -7.281 1 90 204 THR A C 1
ATOM 1598 O O . THR A 1 204 ? -17.469 2.4 -7.543 1 90 204 THR A O 1
ATOM 1601 N N . GLY A 1 205 ? -17.922 4.586 -7.898 1 90.19 205 GLY A N 1
ATOM 1602 C CA . GLY A 1 205 ? -18.859 4.297 -8.961 1 90.19 205 GLY A CA 1
ATOM 1603 C C . GLY A 1 205 ? -18.234 3.641 -10.172 1 90.19 205 GLY A C 1
ATOM 1604 O O . GLY A 1 205 ? -18.797 2.703 -10.742 1 90.19 205 GLY A O 1
ATOM 1605 N N . LEU A 1 206 ? -17.078 4.109 -10.484 1 90.88 206 LEU A N 1
ATOM 1606 C CA . LEU A 1 206 ? -16.375 3.545 -11.625 1 90.88 206 LEU A CA 1
ATOM 1607 C C . LEU A 1 206 ? -15.969 2.098 -11.352 1 90.88 206 LEU A C 1
ATOM 1609 O O . LEU A 1 206 ? -16.109 1.234 -12.219 1 90.88 206 LEU A O 1
ATOM 1613 N N . PHE A 1 207 ? -15.43 1.849 -10.211 1 95.5 207 PHE A N 1
ATOM 1614 C CA . PHE A 1 207 ? -15.039 0.491 -9.859 1 95.5 207 PHE A CA 1
ATOM 1615 C C . PHE A 1 207 ? -16.234 -0.448 -9.883 1 95.5 207 PHE A C 1
ATOM 1617 O O . PHE A 1 207 ? -16.156 -1.56 -10.406 1 95.5 207 PHE A O 1
ATOM 1624 N N . ALA A 1 208 ? -17.344 0.018 -9.359 1 94.31 208 ALA A N 1
ATOM 1625 C CA . ALA A 1 208 ? -18.547 -0.812 -9.336 1 94.31 208 ALA A CA 1
ATOM 1626 C C . ALA A 1 208 ? -19.078 -1.057 -10.742 1 94.31 208 ALA A C 1
ATOM 1628 O O . ALA A 1 208 ? -19.469 -2.178 -11.078 1 94.31 208 ALA A O 1
ATOM 1629 N N . THR A 1 209 ? -19.062 -0.098 -11.523 1 94.06 209 THR A N 1
ATOM 1630 C CA . THR A 1 209 ? -19.547 -0.22 -12.891 1 94.06 209 THR A CA 1
ATOM 1631 C C . THR A 1 209 ? -18.656 -1.16 -13.703 1 94.06 209 THR A C 1
ATOM 1633 O O . THR A 1 209 ? -19.156 -1.997 -14.453 1 94.06 209 THR A O 1
ATOM 1636 N N . MET A 1 210 ? -17.391 -0.982 -13.531 1 96.12 210 MET A N 1
ATOM 1637 C CA . MET A 1 210 ? -16.453 -1.851 -14.25 1 96.12 210 MET A CA 1
ATOM 1638 C C . MET A 1 210 ? -16.594 -3.297 -13.781 1 96.12 210 MET A C 1
ATOM 1640 O O . MET A 1 210 ? -16.516 -4.223 -14.594 1 96.12 210 MET A O 1
ATOM 1644 N N . CYS A 1 211 ? -16.75 -3.469 -12.539 1 96.25 211 CYS A N 1
ATOM 1645 C CA . CYS A 1 211 ? -16.984 -4.805 -12 1 96.25 211 CYS A CA 1
ATOM 1646 C C . CYS A 1 211 ? -18.219 -5.438 -12.633 1 96.25 211 CYS A C 1
ATOM 1648 O O . CYS A 1 211 ? -18.156 -6.57 -13.109 1 96.25 211 CYS A O 1
ATOM 1650 N N . MET A 1 212 ? -19.266 -4.676 -12.727 1 94.62 212 MET A N 1
ATOM 1651 C CA . MET A 1 212 ? -20.516 -5.16 -13.32 1 94.62 212 MET A CA 1
ATOM 1652 C C . MET A 1 212 ? -20.344 -5.43 -14.805 1 94.62 212 MET A C 1
ATOM 1654 O O . MET A 1 212 ? -20.781 -6.469 -15.305 1 94.62 212 MET A O 1
ATOM 1658 N N . ALA A 1 213 ? -19.703 -4.562 -15.484 1 95.5 213 ALA A N 1
ATOM 1659 C CA . ALA A 1 213 ? -19.5 -4.695 -16.922 1 95.5 213 ALA A CA 1
ATOM 1660 C C . ALA A 1 213 ? -18.688 -5.949 -17.25 1 95.5 213 ALA A C 1
ATOM 1662 O O . ALA A 1 213 ? -19.031 -6.695 -18.172 1 95.5 213 ALA A O 1
ATOM 1663 N N . LEU A 1 214 ? -17.703 -6.203 -16.469 1 95.38 214 LEU A N 1
ATOM 1664 C CA . LEU A 1 214 ? -16.844 -7.363 -16.719 1 95.38 214 LEU A CA 1
ATOM 1665 C C . LEU A 1 214 ? -17.562 -8.656 -16.328 1 95.38 214 LEU A C 1
ATOM 1667 O O . LEU A 1 214 ? -17.359 -9.695 -16.953 1 95.38 214 LEU A O 1
ATOM 1671 N N . TRP A 1 215 ? -18.359 -8.562 -15.336 1 92.75 215 TRP A N 1
ATOM 1672 C CA . TRP A 1 215 ? -19.156 -9.719 -14.93 1 92.75 215 TRP A CA 1
ATOM 1673 C C . TRP A 1 215 ? -20.125 -10.125 -16.031 1 92.75 215 TRP A C 1
ATOM 1675 O O . TRP A 1 215 ? -20.234 -11.312 -16.359 1 92.75 215 TRP A O 1
ATOM 1685 N N . LEU A 1 216 ? -20.703 -9.188 -16.688 1 92 216 LEU A N 1
ATOM 1686 C CA . LEU A 1 216 ? -21.719 -9.453 -17.719 1 92 216 LEU A CA 1
ATOM 1687 C C . LEU A 1 216 ? -21.062 -9.758 -19.062 1 92 216 LEU A C 1
ATOM 1689 O O . LEU A 1 216 ? -21.547 -10.602 -19.812 1 92 216 LEU A O 1
ATOM 1693 N N . ALA A 1 217 ? -19.953 -9.148 -19.344 1 92.75 217 ALA A N 1
ATOM 1694 C CA . ALA A 1 217 ? -19.328 -9.258 -20.656 1 92.75 217 ALA A CA 1
ATOM 1695 C C . ALA A 1 217 ? -18.531 -10.555 -20.781 1 92.75 217 ALA A C 1
ATOM 1697 O O . ALA A 1 217 ? -18.438 -11.133 -21.875 1 92.75 217 ALA A O 1
ATOM 1698 N N . LYS A 1 218 ? -17.938 -11.008 -19.734 1 91 218 LYS A N 1
ATOM 1699 C CA . LYS A 1 218 ? -17.078 -12.188 -19.797 1 91 218 LYS A CA 1
ATOM 1700 C C . LYS A 1 218 ? -17.438 -13.188 -18.703 1 91 218 LYS A C 1
ATOM 1702 O O . LYS A 1 218 ? -16.672 -13.422 -17.781 1 91 218 LYS A O 1
ATOM 1707 N N . PRO A 1 219 ? -18.562 -13.875 -19.016 1 84.38 219 PRO A N 1
ATOM 1708 C CA . PRO A 1 219 ? -18.969 -14.883 -18.031 1 84.38 219 PRO A CA 1
ATOM 1709 C C . PRO A 1 219 ? -18 -16.047 -17.953 1 84.38 219 PRO A C 1
ATOM 1711 O O . PRO A 1 219 ? -17.422 -16.453 -18.969 1 84.38 219 PRO A O 1
ATOM 1714 N N . GLY A 1 220 ? -17.703 -16.516 -16.766 1 83.44 220 GLY A N 1
ATOM 1715 C CA . GLY A 1 220 ? -16.812 -17.656 -16.594 1 83.44 220 GLY A CA 1
ATOM 1716 C C . GLY A 1 220 ? -15.391 -17.25 -16.297 1 83.44 220 GLY A C 1
ATOM 1717 O O . GLY A 1 220 ? -14.523 -18.109 -16.094 1 83.44 220 GLY A O 1
ATOM 1718 N N . THR A 1 221 ? -15.195 -15.93 -16.438 1 89.44 221 THR A N 1
ATOM 1719 C CA . THR A 1 221 ? -13.867 -15.422 -16.094 1 89.44 221 THR A CA 1
ATOM 1720 C C . THR A 1 221 ? -13.906 -14.703 -14.742 1 89.44 221 THR A C 1
ATOM 1722 O O . THR A 1 221 ? -14.969 -14.516 -14.156 1 89.44 221 THR A O 1
ATOM 1725 N N . MET A 1 222 ? -12.695 -14.375 -14.266 1 92.44 222 MET A N 1
ATOM 1726 C CA . MET A 1 222 ? -12.625 -13.688 -12.977 1 92.44 222 MET A CA 1
ATOM 1727 C C . MET A 1 222 ? -12.164 -12.25 -13.156 1 92.44 222 MET A C 1
ATOM 1729 O O . MET A 1 222 ? -11.688 -11.617 -12.211 1 92.44 222 MET A O 1
ATOM 1733 N N . TYR A 1 223 ? -12.375 -11.695 -14.312 1 94.62 223 TYR A N 1
ATOM 1734 C CA . TYR A 1 223 ? -11.945 -10.328 -14.578 1 94.62 223 TYR A CA 1
ATOM 1735 C C . TYR A 1 223 ? -12.664 -9.336 -13.664 1 94.62 223 TYR A C 1
ATOM 1737 O O . TYR A 1 223 ? -12.102 -8.297 -13.305 1 94.62 223 TYR A O 1
ATOM 1745 N N . TYR A 1 224 ? -13.883 -9.641 -13.305 1 94.38 224 TYR A N 1
ATOM 1746 C CA . TYR A 1 224 ? -14.672 -8.742 -12.469 1 94.38 224 TYR A CA 1
ATOM 1747 C C . TYR A 1 224 ? -14.008 -8.539 -11.109 1 94.38 224 TYR A C 1
ATOM 1749 O O . TYR A 1 224 ? -14.219 -7.512 -10.461 1 94.38 224 TYR A O 1
ATOM 1757 N N . LEU A 1 225 ? -13.188 -9.398 -10.688 1 95.62 225 LEU A N 1
ATOM 1758 C CA . LEU A 1 225 ? -12.547 -9.328 -9.383 1 95.62 225 LEU A CA 1
ATOM 1759 C C . LEU A 1 225 ? -11.523 -8.195 -9.344 1 95.62 225 LEU A C 1
ATOM 1761 O O . LEU A 1 225 ? -11.211 -7.68 -8.266 1 95.62 225 LEU A O 1
ATOM 1765 N N . ILE A 1 226 ? -10.984 -7.816 -10.477 1 97 226 ILE A N 1
ATOM 1766 C CA . ILE A 1 226 ? -9.977 -6.766 -10.562 1 97 226 ILE A CA 1
ATOM 1767 C C . ILE A 1 226 ? -10.516 -5.48 -9.93 1 97 226 ILE A C 1
ATOM 1769 O O . ILE A 1 226 ? -9.789 -4.766 -9.242 1 97 226 ILE A O 1
ATOM 1773 N N . PHE A 1 227 ? -11.75 -5.328 -10.125 1 96.56 227 PHE A N 1
ATOM 1774 C CA . PHE A 1 227 ? -12.367 -4.121 -9.586 1 96.56 227 PHE A CA 1
ATOM 1775 C C . PHE A 1 227 ? -13.195 -4.438 -8.344 1 96.56 227 PHE A C 1
ATOM 1777 O O . PHE A 1 227 ? -13.359 -3.588 -7.473 1 96.56 227 PHE A O 1
ATOM 1784 N N . GLY A 1 228 ? -13.633 -5.613 -8.25 1 96.12 228 GLY A N 1
ATOM 1785 C CA . GLY A 1 228 ? -14.531 -5.996 -7.172 1 96.12 228 GLY A CA 1
ATOM 1786 C C . GLY A 1 228 ? -13.836 -6.117 -5.828 1 96.12 228 GLY A C 1
ATOM 1787 O O . GLY A 1 228 ? -14.352 -5.633 -4.816 1 96.12 228 GLY A O 1
ATOM 1788 N N . LEU A 1 229 ? -12.711 -6.672 -5.805 1 96.69 229 LEU A N 1
ATOM 1789 C CA . LEU A 1 229 ? -12.031 -6.934 -4.539 1 96.69 229 LEU A CA 1
ATOM 1790 C C . LEU A 1 229 ? -11.492 -5.641 -3.936 1 96.69 229 LEU A C 1
ATOM 1792 O O . LEU A 1 229 ? -11.656 -5.391 -2.74 1 96.69 229 LEU A O 1
ATOM 1796 N N . PRO A 1 230 ? -10.93 -4.812 -4.742 1 97 230 PRO A N 1
ATOM 1797 C CA . PRO A 1 230 ? -10.32 -3.623 -4.145 1 97 230 PRO A CA 1
ATOM 1798 C C . PRO A 1 230 ? -11.336 -2.516 -3.865 1 97 230 PRO A C 1
ATOM 1800 O O . PRO A 1 230 ? -10.984 -1.485 -3.285 1 97 230 PRO A O 1
ATOM 1803 N N . ILE A 1 231 ? -12.57 -2.631 -4.258 1 95.62 231 ILE A N 1
ATOM 1804 C CA . ILE A 1 231 ? -13.539 -1.546 -4.168 1 95.62 231 ILE A CA 1
ATOM 1805 C C . ILE A 1 231 ? -13.711 -1.12 -2.713 1 95.62 231 ILE A C 1
ATOM 1807 O O . ILE A 1 231 ? -13.898 0.063 -2.424 1 95.62 231 ILE A O 1
ATOM 1811 N N . SER A 1 232 ? -13.672 -2.035 -1.766 1 95.62 232 SER A N 1
ATOM 1812 C CA . SER A 1 232 ? -13.789 -1.702 -0.349 1 95.62 232 SER A CA 1
ATOM 1813 C C . SER A 1 232 ? -12.672 -0.759 0.085 1 95.62 232 SER A C 1
ATOM 1815 O O . SER A 1 232 ? -12.898 0.157 0.879 1 95.62 232 SER A O 1
ATOM 1817 N N . ARG A 1 233 ? -11.508 -0.956 -0.441 1 96.06 233 ARG A N 1
ATOM 1818 C CA . ARG A 1 233 ? -10.383 -0.091 -0.1 1 96.06 233 ARG A CA 1
ATOM 1819 C C . ARG A 1 233 ? -10.555 1.295 -0.714 1 96.06 233 ARG A C 1
ATOM 1821 O O . ARG A 1 233 ? -10.102 2.291 -0.145 1 96.06 233 ARG A O 1
ATOM 1828 N N . VAL A 1 234 ? -11.156 1.308 -1.824 1 94.44 234 VAL A N 1
ATOM 1829 C CA . VAL A 1 234 ? -11.422 2.6 -2.451 1 94.44 234 VAL A CA 1
ATOM 1830 C C . VAL A 1 234 ? -12.383 3.41 -1.58 1 94.44 234 VAL A C 1
ATOM 1832 O O . VAL A 1 234 ? -12.18 4.613 -1.384 1 94.44 234 VAL A O 1
ATOM 1835 N N . TYR A 1 235 ? -13.367 2.766 -1.019 1 93.75 235 TYR A N 1
ATOM 1836 C CA . TYR A 1 235 ? -14.297 3.416 -0.1 1 93.75 235 TYR A CA 1
ATOM 1837 C C . TYR A 1 235 ? -13.562 3.986 1.106 1 93.75 235 TYR A C 1
ATOM 1839 O O . TYR A 1 235 ? -13.734 5.156 1.453 1 93.75 235 TYR A O 1
ATOM 1847 N N . THR A 1 236 ? -12.75 3.184 1.649 1 94 236 THR A N 1
ATOM 1848 C CA . THR A 1 236 ? -12.062 3.58 2.871 1 94 236 THR A CA 1
ATOM 1849 C C . THR A 1 236 ? -11.055 4.695 2.588 1 94 236 THR A C 1
ATOM 1851 O O . THR A 1 236 ? -10.984 5.672 3.334 1 94 236 THR A O 1
ATOM 1854 N N . CYS A 1 237 ? -10.305 4.523 1.51 1 92.88 237 CYS A N 1
ATOM 1855 C CA . CYS A 1 237 ? -9.336 5.551 1.14 1 92.88 237 CYS A CA 1
ATOM 1856 C C . CYS A 1 237 ? -10.023 6.891 0.907 1 92.88 237 CYS A C 1
ATOM 1858 O O . CYS A 1 237 ? -9.516 7.934 1.323 1 92.88 237 CYS A O 1
ATOM 1860 N N . SER A 1 238 ? -11.109 6.824 0.303 1 87.69 238 SER A N 1
ATOM 1861 C CA . SER A 1 238 ? -11.852 8.047 0.018 1 87.69 238 SER A CA 1
ATOM 1862 C C . SER A 1 238 ? -12.367 8.695 1.3 1 87.69 238 SER A C 1
ATOM 1864 O O . SER A 1 238 ? -12.305 9.914 1.46 1 87.69 238 SER A O 1
ATOM 1866 N N . LEU A 1 239 ? -12.891 7.961 2.156 1 89 239 LEU A N 1
ATOM 1867 C CA . LEU A 1 239 ? -13.383 8.477 3.432 1 89 239 LEU A CA 1
ATOM 1868 C C . LEU A 1 239 ? -12.242 9.109 4.23 1 89 239 LEU A C 1
ATOM 1870 O O . LEU A 1 239 ? -12.391 10.219 4.75 1 89 239 LEU A O 1
ATOM 1874 N N . LEU A 1 240 ? -11.148 8.422 4.324 1 90 240 LEU A N 1
ATOM 1875 C CA . LEU A 1 240 ? -10.016 8.906 5.098 1 90 240 LEU A CA 1
ATOM 1876 C C . LEU A 1 240 ? -9.43 10.18 4.477 1 90 240 LEU A C 1
ATOM 1878 O O . LEU A 1 240 ? -8.977 11.07 5.191 1 90 240 LEU A O 1
ATOM 1882 N N . ASP A 1 241 ? -9.461 10.203 3.189 1 84.81 241 ASP A N 1
ATOM 1883 C CA . ASP A 1 241 ? -9 11.414 2.504 1 84.81 241 ASP A CA 1
ATOM 1884 C C . ASP A 1 241 ? -9.859 12.617 2.879 1 84.81 241 ASP A C 1
ATOM 1886 O O . ASP A 1 241 ? -9.344 13.711 3.086 1 84.81 241 ASP A O 1
ATOM 1890 N N . THR A 1 242 ? -11.102 12.391 2.959 1 80 242 THR A N 1
ATOM 1891 C CA . THR A 1 242 ? -12.016 13.461 3.34 1 80 242 THR A CA 1
ATOM 1892 C C . THR A 1 242 ? -11.742 13.922 4.77 1 80 242 THR A C 1
ATOM 1894 O O . THR A 1 242 ? -11.766 15.125 5.051 1 80 242 THR A O 1
ATOM 1897 N N . LEU A 1 243 ? -11.484 13.07 5.598 1 84 243 LEU A N 1
ATOM 1898 C CA . LEU A 1 243 ? -11.219 13.406 6.992 1 84 243 LEU A CA 1
ATOM 1899 C C . LEU A 1 243 ? -9.867 14.094 7.145 1 84 243 LEU A C 1
ATOM 1901 O O . LEU A 1 243 ? -9.727 15.039 7.922 1 84 243 LEU A O 1
ATOM 1905 N N . LEU A 1 244 ? -8.891 13.68 6.371 1 83.88 244 LEU A N 1
ATOM 1906 C CA . LEU A 1 244 ? -7.539 14.203 6.488 1 83.88 244 LEU A CA 1
ATOM 1907 C C . LEU A 1 244 ? -7.422 15.57 5.816 1 83.88 244 LEU A C 1
ATOM 1909 O O . LEU A 1 244 ? -6.523 16.344 6.133 1 83.88 244 LEU A O 1
ATOM 1913 N N . ALA A 1 245 ? -8.266 15.828 4.953 1 74.44 245 ALA A N 1
ATOM 1914 C CA . ALA A 1 245 ? -8.289 17.125 4.289 1 74.44 245 ALA A CA 1
ATOM 1915 C C . ALA A 1 245 ? -8.562 18.25 5.289 1 74.44 245 ALA A C 1
ATOM 1917 O O . ALA A 1 245 ? -8.195 19.406 5.059 1 74.44 245 ALA A O 1
ATOM 1918 N N . ARG A 1 246 ? -9.188 17.922 6.336 1 71.88 246 ARG A N 1
ATOM 1919 C CA . ARG A 1 246 ? -9.477 18.891 7.387 1 71.88 246 ARG A CA 1
ATOM 1920 C C . ARG A 1 246 ? -8.188 19.422 8.016 1 71.88 246 ARG A C 1
ATOM 1922 O O . ARG A 1 246 ? -8.164 20.516 8.555 1 71.88 246 ARG A O 1
ATOM 1929 N N . GLU A 1 247 ? -7.227 18.594 8.039 1 70.25 247 GLU A N 1
ATOM 1930 C CA . GLU A 1 247 ? -5.941 19.016 8.594 1 70.25 247 GLU A CA 1
ATOM 1931 C C . GLU A 1 247 ? -5.363 20.188 7.801 1 70.25 247 GLU A C 1
ATOM 1933 O O . GLU A 1 247 ? -4.844 21.141 8.391 1 70.25 247 GLU A O 1
ATOM 1938 N N . THR A 1 248 ? -5.441 20.078 6.609 1 61.59 248 THR A N 1
ATOM 1939 C CA . THR A 1 248 ? -4.941 21.141 5.758 1 61.59 248 THR A CA 1
ATOM 1940 C C . THR A 1 248 ? -5.715 22.438 6.008 1 61.59 248 THR A C 1
ATOM 1942 O O . THR A 1 248 ? -5.133 23.531 5.992 1 61.59 248 THR A O 1
ATOM 1945 N N . LEU A 1 249 ? -6.906 22.25 6.355 1 61.62 249 LEU A N 1
ATOM 1946 C CA . LEU A 1 249 ? -7.773 23.375 6.668 1 61.62 249 LEU A CA 1
ATOM 1947 C C . LEU A 1 249 ? -7.32 24.078 7.945 1 61.62 249 LEU A C 1
ATOM 1949 O O . LEU A 1 249 ? -7.297 25.312 8.008 1 61.62 249 LEU A O 1
ATOM 1953 N N . ARG A 1 250 ? -7.078 23.297 8.789 1 62.22 250 ARG A N 1
ATOM 1954 C CA . ARG A 1 250 ? -6.621 23.812 10.07 1 62.22 250 ARG A CA 1
ATOM 1955 C C . ARG A 1 250 ? -5.305 24.578 9.922 1 62.22 250 ARG A C 1
ATOM 1957 O O . ARG A 1 250 ? -5.133 25.656 10.484 1 62.22 250 ARG A O 1
ATOM 1964 N N . ASP A 1 251 ? -4.523 24.109 9.078 1 60.31 251 ASP A N 1
ATOM 1965 C CA . ASP A 1 251 ? -3.223 24.734 8.844 1 60.31 251 ASP A CA 1
ATOM 1966 C C . ASP A 1 251 ? -3.371 26.062 8.109 1 60.31 251 ASP A C 1
ATOM 1968 O O . ASP A 1 251 ? -2.656 27.031 8.406 1 60.31 251 ASP A O 1
ATOM 1972 N N . MET A 1 252 ? -4.281 26.062 7.211 1 56.69 252 MET A N 1
ATOM 1973 C CA . MET A 1 252 ? -4.527 27.281 6.438 1 56.69 252 MET A CA 1
ATOM 1974 C C . MET A 1 252 ? -5.121 28.375 7.32 1 56.69 252 MET A C 1
ATOM 1976 O O . MET A 1 252 ? -4.789 29.547 7.168 1 56.69 252 MET A O 1
ATOM 1980 N N . LEU A 1 253 ? -5.957 28.016 8.203 1 55.47 253 LEU A N 1
ATOM 1981 C CA . LEU A 1 253 ? -6.609 28.953 9.094 1 55.47 253 LEU A CA 1
ATOM 1982 C C . LEU A 1 253 ? -5.641 29.453 10.172 1 55.47 253 LEU A C 1
ATOM 1984 O O . LEU A 1 253 ? -5.656 30.625 10.539 1 55.47 253 LEU A O 1
ATOM 1988 N N . ASP A 1 254 ? -4.879 28.609 10.664 1 53.44 254 ASP A N 1
ATOM 1989 C CA . ASP A 1 254 ? -3.871 28.984 11.648 1 53.44 254 ASP A CA 1
ATOM 1990 C C . ASP A 1 254 ? -2.781 29.844 11.023 1 53.44 254 ASP A C 1
ATOM 1992 O O . ASP A 1 254 ? -2.258 30.75 11.672 1 53.44 254 ASP A O 1
ATOM 1996 N N . GLY A 1 255 ? -2.377 29.562 9.836 1 48.72 255 GLY A N 1
ATOM 1997 C CA . GLY A 1 255 ? -1.423 30.406 9.141 1 48.72 255 GLY A CA 1
ATOM 1998 C C . GLY A 1 255 ? -1.957 31.797 8.867 1 48.72 255 GLY A C 1
ATOM 1999 O O . GLY A 1 255 ? -1.193 32.781 8.836 1 48.72 255 GLY A O 1
ATOM 2000 N N . SER A 1 256 ? -3.186 32.031 8.609 1 46.16 256 SER A N 1
ATOM 2001 C CA . SER A 1 256 ? -3.801 33.344 8.391 1 46.16 256 SER A CA 1
ATOM 2002 C C . SER A 1 256 ? -3.852 34.156 9.68 1 46.16 256 SER A C 1
ATOM 2004 O O . SER A 1 256 ? -3.711 35.375 9.648 1 46.16 256 SER A O 1
ATOM 2006 N N . ASP A 1 257 ? -4.078 33.625 10.742 1 42.75 257 ASP A N 1
ATOM 2007 C CA . ASP A 1 257 ? -4.094 34.375 12 1 42.75 257 ASP A CA 1
ATOM 2008 C C . ASP A 1 257 ? -2.703 34.906 12.336 1 42.75 257 ASP A C 1
ATOM 2010 O O . ASP A 1 257 ? -2.574 35.969 12.961 1 42.75 257 ASP A O 1
ATOM 2014 N N . THR A 1 258 ? -1.709 34.281 11.922 1 40.47 258 THR A N 1
ATOM 2015 C CA . THR A 1 258 ? -0.369 34.812 12.18 1 40.47 258 THR A CA 1
ATOM 2016 C C . THR A 1 258 ? -0.115 36.062 11.375 1 40.47 258 THR A C 1
ATOM 2018 O O . THR A 1 258 ? 0.596 36.969 11.828 1 40.47 258 THR A O 1
ATOM 2021 N N . TYR A 1 259 ? -0.658 36.25 10.195 1 38.19 259 TYR A N 1
ATOM 2022 C CA . TYR A 1 259 ? -0.436 37.469 9.422 1 38.19 259 TYR A CA 1
ATOM 2023 C C . TYR A 1 259 ? -1.19 38.625 10.031 1 38.19 259 TYR A C 1
ATOM 2025 O O . TYR A 1 259 ? -0.722 39.781 9.984 1 38.19 259 TYR A O 1
ATOM 2033 N N . ILE A 1 260 ? -2.279 38.438 10.695 1 37.09 260 ILE A N 1
ATOM 2034 C CA . ILE A 1 260 ? -2.996 39.594 11.273 1 37.09 260 ILE A CA 1
ATOM 2035 C C . ILE A 1 260 ? -2.215 40.125 12.469 1 37.09 260 ILE A C 1
ATOM 2037 O O . ILE A 1 260 ? -2.184 41.344 12.688 1 37.09 260 ILE A O 1
ATOM 2041 N N . GLY A 1 261 ? -1.482 39.281 13.062 1 34.88 261 GLY A N 1
ATOM 2042 C CA . GLY A 1 261 ? -0.772 39.812 14.211 1 34.88 261 GLY A CA 1
ATOM 2043 C C . GLY A 1 261 ? 0.421 40.656 13.828 1 34.88 261 GLY A C 1
ATOM 2044 O O . GLY A 1 261 ? 0.872 41.5 14.617 1 34.88 261 GLY A O 1
ATOM 2045 N N . SER A 1 262 ? 1.091 40.312 12.75 1 36.41 262 SER A N 1
ATOM 2046 C CA . SER A 1 262 ? 2.326 41.031 12.492 1 36.41 262 SER A CA 1
ATOM 2047 C C . SER A 1 262 ? 2.041 42.406 11.906 1 36.41 262 SER A C 1
ATOM 2049 O O . SER A 1 262 ? 2.928 43.281 11.859 1 36.41 262 SER A O 1
ATOM 2051 N N . SER A 1 263 ? 0.899 42.531 11.281 1 35.38 263 SER A N 1
ATOM 2052 C CA . SER A 1 263 ? 0.711 43.844 10.641 1 35.38 263 SER A CA 1
ATOM 2053 C C . SER A 1 263 ? 0.509 44.938 11.68 1 35.38 263 SER A C 1
ATOM 2055 O O . SER A 1 263 ? 0.226 46.062 11.328 1 35.38 263 SER A O 1
ATOM 2057 N N . ILE A 1 264 ? 0.528 44.5 12.969 1 34.69 264 ILE A N 1
ATOM 2058 C CA . ILE A 1 264 ? 0.262 45.562 13.922 1 34.69 264 ILE A CA 1
ATOM 2059 C C . ILE A 1 264 ? 1.523 46.406 14.125 1 34.69 264 ILE A C 1
ATOM 2061 O O . ILE A 1 264 ? 1.558 47.281 14.977 1 34.69 264 ILE A O 1
ATOM 2065 N N . PHE A 1 265 ? 2.699 45.969 13.562 1 33.62 265 PHE A N 1
ATOM 2066 C CA . PHE A 1 265 ? 3.822 46.719 14.109 1 33.62 265 PHE A CA 1
ATOM 2067 C C . PHE A 1 265 ? 3.787 48.156 13.633 1 33.62 265 PHE A C 1
ATOM 2069 O O . PHE A 1 265 ? 4.02 49.094 14.422 1 33.62 265 PHE A O 1
ATOM 2076 N N . GLY A 1 266 ? 4.215 48.406 12.344 1 33.44 266 GLY A N 1
ATOM 2077 C CA . GLY A 1 266 ? 5.027 49.594 12.086 1 33.44 266 GLY A CA 1
ATOM 2078 C C . GLY A 1 266 ? 4.223 50.875 12.047 1 33.44 266 GLY A C 1
ATOM 2079 O O . GLY A 1 266 ? 4.664 51.875 11.477 1 33.44 266 GLY A O 1
ATOM 2080 N N . LYS A 1 267 ? 2.859 51 12.227 1 35.22 267 LYS A N 1
ATOM 2081 C CA . LYS A 1 267 ? 2.459 52.375 12 1 35.22 267 LYS A CA 1
ATOM 2082 C C . LYS A 1 267 ? 3.033 53.312 13.07 1 35.22 267 LYS A C 1
ATOM 2084 O O . LYS A 1 267 ? 3.127 52.906 14.234 1 35.22 267 LYS A O 1
ATOM 2089 N N . SER A 1 268 ? 3.863 54.344 12.648 1 32.47 268 SER A N 1
ATOM 2090 C CA . SER A 1 268 ? 4.293 55.562 13.32 1 32.47 268 SER A CA 1
ATOM 2091 C C . SER A 1 268 ? 3.197 56.125 14.227 1 32.47 268 SER A C 1
ATOM 2093 O O . SER A 1 268 ? 2.02 55.812 14.047 1 32.47 268 SER A O 1
ATOM 2095 N N . ALA A 1 269 ? 3.457 57.125 15.203 1 34.41 269 ALA A N 1
ATOM 2096 C CA . ALA A 1 269 ? 2.871 57.938 16.281 1 34.41 269 ALA A CA 1
ATOM 2097 C C . ALA A 1 269 ? 1.552 58.562 15.836 1 34.41 269 ALA A C 1
ATOM 2099 O O . ALA A 1 269 ? 0.838 59.156 16.656 1 34.41 269 ALA A O 1
ATOM 2100 N N . GLY A 1 270 ? 1.479 59.188 14.633 1 31.16 270 GLY A N 1
ATOM 2101 C CA . GLY A 1 270 ? 0.413 60.188 14.766 1 31.16 270 GLY A CA 1
ATOM 2102 C C . GLY A 1 270 ? -0.919 59.562 15.148 1 31.16 270 GLY A C 1
ATOM 2103 O O . GLY A 1 270 ? -1.549 60 16.125 1 31.16 270 GLY A O 1
ATOM 2104 N N . THR A 1 271 ? -1.863 59.406 14.117 1 30.97 271 THR A N 1
ATOM 2105 C CA . THR A 1 271 ? -3.301 59.25 14.312 1 30.97 271 THR A CA 1
ATOM 2106 C C . THR A 1 271 ? -3.617 57.875 14.906 1 30.97 271 THR A C 1
ATOM 2108 O O . THR A 1 271 ? -2.889 56.906 14.664 1 30.97 271 THR A O 1
ATOM 2111 N N . ALA A 1 272 ? -4.609 57.781 15.875 1 31.41 272 ALA A N 1
ATOM 2112 C CA . ALA A 1 272 ? -5.309 56.719 16.625 1 31.41 272 ALA A CA 1
ATOM 2113 C C . ALA A 1 272 ? -5.629 55.531 15.719 1 31.41 272 ALA A C 1
ATOM 2115 O O . ALA A 1 272 ? -6.57 55.594 14.922 1 31.41 272 ALA A O 1
ATOM 2116 N N . SER A 1 273 ? -4.766 55.219 14.766 1 32.38 273 SER A N 1
ATOM 2117 C CA . SER A 1 273 ? -5.207 54.125 13.906 1 32.38 273 SER A CA 1
ATOM 2118 C C . SER A 1 273 ? -5.738 52.969 14.727 1 32.38 273 SER A C 1
ATOM 2120 O O . SER A 1 273 ? -5.062 52.469 15.641 1 32.38 273 SER A O 1
ATOM 2122 N N . VAL A 1 274 ? -7.133 52.875 14.961 1 27.67 274 VAL A N 1
ATOM 2123 C CA . VAL A 1 274 ? -8 51.812 15.508 1 27.67 274 VAL A CA 1
ATOM 2124 C C . VAL A 1 274 ? -7.547 50.438 15.008 1 27.67 274 VAL A C 1
ATOM 2126 O O . VAL A 1 274 ? -7.402 50.25 13.797 1 27.67 274 VAL A O 1
ATOM 2129 N N . LEU A 1 275 ? -6.648 49.844 15.672 1 30.81 275 LEU A N 1
ATOM 2130 C CA . LEU A 1 275 ? -6.379 48.406 15.578 1 30.81 275 LEU A CA 1
ATOM 2131 C C . LEU A 1 275 ? -7.664 47.625 15.359 1 30.81 275 LEU A C 1
ATOM 2133 O O . LEU A 1 275 ? -8.523 47.562 16.25 1 30.81 275 LEU A O 1
ATOM 2137 N N . HIS A 1 276 ? -8.352 47.781 14.211 1 26.16 276 HIS A N 1
ATOM 2138 C CA . HIS A 1 276 ? -9.414 46.812 13.961 1 26.16 276 HIS A CA 1
ATOM 2139 C C . HIS A 1 276 ? -8.906 45.375 14.094 1 26.16 276 HIS A C 1
ATOM 2141 O O . HIS A 1 276 ? -8.195 44.875 13.211 1 26.16 276 HIS A O 1
ATOM 2147 N N . VAL A 1 277 ? -8.422 45 15.289 1 29.75 277 VAL A N 1
ATOM 2148 C CA . VAL A 1 277 ? -8.281 43.562 15.609 1 29.75 277 VAL A CA 1
ATOM 2149 C C . VAL A 1 277 ? -9.555 42.812 15.211 1 29.75 277 VAL A C 1
ATOM 2151 O O . VAL A 1 277 ? -10.617 43.031 15.797 1 29.75 277 VAL A O 1
ATOM 2154 N N . ALA A 1 278 ? -9.859 42.594 13.969 1 25.95 278 ALA A N 1
ATOM 2155 C CA . ALA A 1 278 ? -10.93 41.625 13.68 1 25.95 278 ALA A CA 1
ATOM 2156 C C . ALA A 1 278 ? -10.727 40.344 14.445 1 25.95 278 ALA A C 1
ATOM 2158 O O . ALA A 1 278 ? -9.75 39.625 14.211 1 25.95 278 ALA A O 1
ATOM 2159 N N . ARG A 1 279 ? -11 40.25 15.82 1 27.34 279 ARG A N 1
ATOM 2160 C CA . ARG A 1 279 ? -11.242 39.062 16.641 1 27.34 279 ARG A CA 1
ATOM 2161 C C . ARG A 1 279 ? -12.188 38.094 15.93 1 27.34 279 ARG A C 1
ATOM 2163 O O . ARG A 1 279 ? -13.375 38.375 15.773 1 27.34 279 ARG A O 1
ATOM 2170 N N . THR A 1 280 ? -11.867 37.406 14.914 1 27.89 280 THR A N 1
ATOM 2171 C CA . THR A 1 280 ? -12.781 36.312 14.656 1 27.89 280 THR A CA 1
ATOM 2172 C C . THR A 1 280 ? -12.938 35.438 15.891 1 27.89 280 THR A C 1
ATOM 2174 O O . THR A 1 280 ? -11.969 34.812 16.344 1 27.89 280 THR A O 1
ATOM 2177 N N . ARG A 1 281 ? -13.828 35.75 16.953 1 26.55 281 ARG A N 1
ATOM 2178 C CA . ARG A 1 281 ? -14.391 35.031 18.109 1 26.55 281 ARG A CA 1
ATOM 2179 C C . ARG A 1 281 ? -14.68 33.562 17.766 1 26.55 281 ARG A C 1
ATOM 2181 O O . ARG A 1 281 ? -15.469 33.281 16.875 1 26.55 281 ARG A O 1
ATOM 2188 N N . ALA A 1 282 ? -13.844 32.625 17.984 1 29.31 282 ALA A N 1
ATOM 2189 C CA . ALA A 1 282 ? -14.328 31.281 18.266 1 29.31 282 ALA A CA 1
ATOM 2190 C C . ALA A 1 282 ? -15.328 31.281 19.422 1 29.31 282 ALA A C 1
ATOM 2192 O O . ALA A 1 282 ? -15 31.688 20.531 1 29.31 282 ALA A O 1
ATOM 2193 N N . VAL A 1 283 ? -16.703 31.484 19.312 1 27.12 283 VAL A N 1
ATOM 2194 C CA . VAL A 1 283 ? -17.859 31.344 20.188 1 27.12 283 VAL A CA 1
ATOM 2195 C C . VAL A 1 283 ? -17.797 30 20.906 1 27.12 283 VAL A C 1
ATOM 2197 O O . VAL A 1 283 ? -17.922 28.953 20.281 1 27.12 283 VAL A O 1
ATOM 2200 N N . ALA A 1 284 ? -17.031 29.688 21.922 1 27.02 284 ALA A N 1
ATOM 2201 C CA . ALA A 1 284 ? -17.234 28.641 22.938 1 27.02 284 ALA A CA 1
ATOM 2202 C C . ALA A 1 284 ? -18.594 28.797 23.594 1 27.02 284 ALA A C 1
ATOM 2204 O O . ALA A 1 284 ? -18.859 29.781 24.297 1 27.02 284 ALA A O 1
ATOM 2205 N N . ILE A 1 285 ? -19.734 28.172 23.125 1 25.44 285 ILE A N 1
ATOM 2206 C CA . ILE A 1 285 ? -21.078 28.047 23.688 1 25.44 285 ILE A CA 1
ATOM 2207 C C . ILE A 1 285 ? -21.016 27.328 25.031 1 25.44 285 ILE A C 1
ATOM 2209 O O . ILE A 1 285 ? -20.625 26.156 25.109 1 25.44 285 ILE A O 1
ATOM 2213 N N . HIS A 1 286 ? -20.766 27.891 26.219 1 23.8 286 HIS A N 1
ATOM 2214 C CA . HIS A 1 286 ? -20.953 27.359 27.562 1 23.8 286 HIS A CA 1
ATOM 2215 C C . HIS A 1 286 ? -22.406 26.938 27.781 1 23.8 286 HIS A C 1
ATOM 2217 O O . HIS A 1 286 ? -23.328 27.609 27.344 1 23.8 286 HIS A O 1
ATOM 2223 N N . PRO A 1 287 ? -22.844 25.672 28.344 1 25.14 287 PRO A N 1
ATOM 2224 C CA . PRO A 1 287 ? -24.156 25.094 28.594 1 25.14 287 PRO A CA 1
ATOM 2225 C C . PRO A 1 287 ? -24.984 25.922 29.578 1 25.14 287 PRO A C 1
ATOM 2227 O O . PRO A 1 287 ? -26.141 25.578 29.859 1 25.14 287 PRO A O 1
ATOM 2230 N N . ALA A 1 288 ? -24.422 26.516 30.688 1 26.75 288 ALA A N 1
ATOM 2231 C CA . ALA A 1 288 ? -25.25 26.812 31.859 1 26.75 288 ALA A CA 1
ATOM 2232 C C . ALA A 1 288 ? -26.469 27.641 31.453 1 26.75 288 ALA A C 1
ATOM 2234 O O . ALA A 1 288 ? -27.594 27.359 31.891 1 26.75 288 ALA A O 1
ATOM 2235 N N . ASP A 1 289 ? -26.438 28.969 31.625 1 26.39 289 ASP A N 1
ATOM 2236 C CA . ASP A 1 289 ? -27.328 30.062 32 1 26.39 289 ASP A CA 1
ATOM 2237 C C . ASP A 1 289 ? -28.391 30.297 30.938 1 26.39 289 ASP A C 1
ATOM 2239 O O . ASP A 1 289 ? -28.156 31.016 29.969 1 26.39 289 ASP A O 1
ATOM 2243 N N . PHE A 1 290 ? -29.219 29.172 30.656 1 23.2 290 PHE A N 1
ATOM 2244 C CA . PHE A 1 290 ? -30.578 29.281 30.156 1 23.2 290 PHE A CA 1
ATOM 2245 C C . PHE A 1 290 ? -31.438 30.141 31.094 1 23.2 290 PHE A C 1
ATOM 2247 O O . PHE A 1 290 ? -31.141 30.234 32.281 1 23.2 290 PHE A O 1
ATOM 2254 N N . PRO A 1 291 ? -32.656 30.656 30.734 1 26.61 291 PRO A N 1
ATOM 2255 C CA . PRO A 1 291 ? -33.625 31.672 31.188 1 26.61 291 PRO A CA 1
ATOM 2256 C C . PRO A 1 291 ? -34.312 31.266 32.469 1 26.61 291 PRO A C 1
ATOM 2258 O O . PRO A 1 291 ? -34.969 30.219 32.531 1 26.61 291 PRO A O 1
ATOM 2261 N N . ASP A 1 292 ? -33.781 31.234 33.719 1 25.61 292 ASP A N 1
ATOM 2262 C CA . ASP A 1 292 ? -34.781 31.016 34.75 1 25.61 292 ASP A CA 1
ATOM 2263 C C . ASP A 1 292 ? -35.969 31.984 34.562 1 25.61 292 ASP A C 1
ATOM 2265 O O . ASP A 1 292 ? -35.781 33.156 34.25 1 25.61 292 ASP A O 1
ATOM 2269 N N . SER A 1 293 ? -37.219 31.578 34.375 1 23.27 293 SER A N 1
ATOM 2270 C CA . SER A 1 293 ? -38.562 32.094 34.156 1 23.27 293 SER A CA 1
ATOM 2271 C C . SER A 1 293 ? -39 33 35.312 1 23.27 293 SER A C 1
ATOM 2273 O O . SER A 1 293 ? -40.188 33.312 35.438 1 23.27 293 SER A O 1
ATOM 2275 N N . ASP A 1 294 ? -38.375 33.438 36.344 1 25.56 294 ASP A N 1
ATOM 2276 C CA . ASP A 1 294 ? -39.25 34.219 37.25 1 25.56 294 ASP A CA 1
ATOM 2277 C C . ASP A 1 294 ? -39.719 35.5 36.562 1 25.56 294 ASP A C 1
ATOM 2279 O O . ASP A 1 294 ? -39.031 36.031 35.688 1 25.56 294 ASP A O 1
ATOM 2283 N N . GLY A 1 295 ? -41.125 36.094 36.719 1 26.58 295 GLY A N 1
ATOM 2284 C CA . GLY A 1 295 ? -42.25 36.875 36.281 1 26.58 295 GLY A CA 1
ATOM 2285 C C . GLY A 1 295 ? -41.969 38.375 36.219 1 26.58 295 GLY A C 1
ATOM 2286 O O . GLY A 1 295 ? -42.75 39.188 36.75 1 26.58 295 GLY A O 1
ATOM 2287 N N . ARG A 1 296 ? -40.719 38.969 36.062 1 23.56 296 ARG A N 1
ATOM 2288 C CA . ARG A 1 296 ? -40.125 40.25 35.719 1 23.56 296 ARG A CA 1
ATOM 2289 C C . ARG A 1 296 ? -40.719 40.781 34.406 1 23.56 296 ARG A C 1
ATOM 2291 O O . ARG A 1 296 ? -41.125 39.969 33.531 1 23.56 296 ARG A O 1
ATOM 2298 N N . HIS A 1 297 ? -40.812 42.281 34.094 1 26.39 297 HIS A N 1
ATOM 2299 C CA . HIS A 1 297 ? -41.25 43.438 33.344 1 26.39 297 HIS A CA 1
ATOM 2300 C C . HIS A 1 297 ? -40.906 43.312 31.875 1 26.39 297 HIS A C 1
ATOM 2302 O O . HIS A 1 297 ? -40 42.531 31.516 1 26.39 297 HIS A O 1
ATOM 2308 N N . ALA A 1 298 ? -41.156 44.281 30.781 1 28.19 298 ALA A N 1
ATOM 2309 C CA . ALA A 1 298 ? -41.625 44.188 29.406 1 28.19 298 ALA A CA 1
ATOM 2310 C C . ALA A 1 298 ? -40.594 43.562 28.484 1 28.19 298 ALA A C 1
ATOM 2312 O O . ALA A 1 298 ? -40.875 43.25 27.328 1 28.19 298 ALA A O 1
ATOM 2313 N N . ARG A 1 299 ? -39.156 43.531 28.562 1 23.45 299 ARG A N 1
ATOM 2314 C CA . ARG A 1 299 ? -38.281 44.156 27.562 1 23.45 299 ARG A CA 1
ATOM 2315 C C . ARG A 1 299 ? -38.375 43.438 26.219 1 23.45 299 ARG A C 1
ATOM 2317 O O . ARG A 1 299 ? -38.719 42.25 26.172 1 23.45 299 ARG A O 1
ATOM 2324 N N . HIS A 1 300 ? -38.188 44.25 24.922 1 22.06 300 HIS A N 1
ATOM 2325 C CA . HIS A 1 300 ? -38.188 44.219 23.453 1 22.06 300 HIS A CA 1
ATOM 2326 C C . HIS A 1 300 ? -37.406 43 22.938 1 22.06 300 HIS A C 1
ATOM 2328 O O . HIS A 1 300 ? -36.406 42.625 23.516 1 22.06 300 HIS A O 1
ATOM 2334 N N . HIS A 1 301 ? -38 42.094 22.078 1 22.14 301 HIS A N 1
ATOM 2335 C CA . HIS A 1 301 ? -37.969 40.844 21.297 1 22.14 301 HIS A CA 1
ATOM 2336 C C . HIS A 1 301 ? -36.781 40.875 20.312 1 22.14 301 HIS A C 1
ATOM 2338 O O . HIS A 1 301 ? -36.781 40.094 19.359 1 22.14 301 HIS A O 1
ATOM 2344 N N . GLN A 1 302 ? -35.688 41.656 20.469 1 20.77 302 GLN A N 1
ATOM 2345 C CA . GLN A 1 302 ? -34.844 41.719 19.281 1 20.77 302 GLN A CA 1
ATOM 2346 C C . GLN A 1 302 ? -34.344 40.344 18.875 1 20.77 302 GLN A C 1
ATOM 2348 O O . GLN A 1 302 ? -34.031 39.5 19.734 1 20.77 302 GLN A O 1
ATOM 2353 N N . GLY A 1 303 ? -34.812 39.875 17.609 1 20.69 303 GLY A N 1
ATOM 2354 C CA . GLY A 1 303 ? -34.656 38.688 16.766 1 20.69 303 GLY A CA 1
ATOM 2355 C C . GLY A 1 303 ? -33.25 38.219 16.656 1 20.69 303 GLY A C 1
ATOM 2356 O O . GLY A 1 303 ? -32.406 38.875 16.016 1 20.69 303 GLY A O 1
ATOM 2357 N N . VAL A 1 304 ? -32.562 38.031 17.719 1 20.28 304 VAL A N 1
ATOM 2358 C CA . VAL A 1 304 ? -31.156 37.625 17.641 1 20.28 304 VAL A CA 1
ATOM 2359 C C . VAL A 1 304 ? -31.031 36.375 16.766 1 20.28 304 VAL A C 1
ATOM 2361 O O . VAL A 1 304 ? -31.594 35.344 17.078 1 20.28 304 VAL A O 1
ATOM 2364 N N . ILE A 1 305 ? -30.953 36.625 15.375 1 20.41 305 ILE A N 1
ATOM 2365 C CA . ILE A 1 305 ? -30.734 35.75 14.234 1 20.41 305 ILE A CA 1
ATOM 2366 C C . ILE A 1 305 ? -29.547 34.812 14.516 1 20.41 305 ILE A C 1
ATOM 2368 O O . ILE A 1 305 ? -28.422 35.281 14.727 1 20.41 305 ILE A O 1
ATOM 2372 N N . GLY A 1 306 ? -29.781 33.906 15.383 1 18.91 306 GLY A N 1
ATOM 2373 C CA . GLY A 1 306 ? -28.906 32.781 15.594 1 18.91 306 GLY A CA 1
ATOM 2374 C C . GLY A 1 306 ? -28.484 32.094 14.297 1 18.91 306 GLY A C 1
ATOM 2375 O O . GLY A 1 306 ? -29.281 31.375 13.68 1 18.91 306 GLY A O 1
ATOM 2376 N N . VAL A 1 307 ? -28.016 32.969 13.297 1 19.41 307 VAL A N 1
ATOM 2377 C CA . VAL A 1 307 ? -27.406 32.344 12.133 1 19.41 307 VAL A CA 1
ATOM 2378 C C . VAL A 1 307 ? -26.219 31.484 12.562 1 19.41 307 VAL A C 1
ATOM 2380 O O . VAL A 1 307 ? -25.438 31.875 13.422 1 19.41 307 VAL A O 1
ATOM 2383 N N . MET B 1 1 ? 10.633 -30.297 -3.992 1 58.38 1 MET B N 1
ATOM 2384 C CA . MET B 1 1 ? 10.43 -28.859 -3.779 1 58.38 1 MET B CA 1
ATOM 2385 C C . MET B 1 1 ? 8.953 -28.547 -3.562 1 58.38 1 MET B C 1
ATOM 2387 O O . MET B 1 1 ? 8.094 -29.047 -4.281 1 58.38 1 MET B O 1
ATOM 2391 N N . SER B 1 2 ? 8.57 -28.062 -2.312 1 84.25 2 SER B N 1
ATOM 2392 C CA . SER B 1 2 ? 7.18 -27.734 -2.016 1 84.25 2 SER B CA 1
ATOM 2393 C C . SER B 1 2 ? 6.785 -26.375 -2.609 1 84.25 2 SER B C 1
ATOM 2395 O O . SER B 1 2 ? 7.621 -25.484 -2.719 1 84.25 2 SER B O 1
ATOM 2397 N N . PHE B 1 3 ? 5.715 -26.344 -3.234 1 91.44 3 PHE B N 1
ATOM 2398 C CA . PHE B 1 3 ? 5.219 -25.125 -3.873 1 91.44 3 PHE B CA 1
ATOM 2399 C C . PHE B 1 3 ? 5.078 -24 -2.857 1 91.44 3 PHE B C 1
ATOM 2401 O O . PHE B 1 3 ? 5.191 -22.828 -3.207 1 91.44 3 PHE B O 1
ATOM 2408 N N . SER B 1 4 ? 4.945 -24.391 -1.602 1 91.12 4 SER B N 1
ATOM 2409 C CA . SER B 1 4 ? 4.855 -23.391 -0.542 1 91.12 4 SER B CA 1
ATOM 2410 C C . SER B 1 4 ? 6.199 -22.719 -0.308 1 91.12 4 SER B C 1
ATOM 2412 O O . SER B 1 4 ? 6.258 -21.516 -0.051 1 91.12 4 SER B O 1
ATOM 2414 N N . SER B 1 5 ? 7.246 -23.422 -0.498 1 92.06 5 SER B N 1
ATOM 2415 C CA . SER B 1 5 ? 8.578 -22.891 -0.205 1 92.06 5 SER B CA 1
ATOM 2416 C C . SER B 1 5 ? 9.125 -22.094 -1.386 1 92.06 5 SER B C 1
ATOM 2418 O O . SER B 1 5 ? 10.109 -21.359 -1.245 1 92.06 5 SER B O 1
ATOM 2420 N N . THR B 1 6 ? 8.523 -22.188 -2.484 1 91.56 6 THR B N 1
ATOM 2421 C CA . THR B 1 6 ? 8.992 -21.453 -3.654 1 91.56 6 THR B CA 1
ATOM 2422 C C . THR B 1 6 ? 7.973 -20.406 -4.07 1 91.56 6 THR B C 1
ATOM 2424 O O . THR B 1 6 ? 8.039 -19.25 -3.617 1 91.56 6 THR B O 1
ATOM 2427 N N . LEU B 1 7 ? 6.93 -20.969 -4.699 1 94.19 7 LEU B N 1
ATOM 2428 C CA . LEU B 1 7 ? 5.898 -20.062 -5.191 1 94.19 7 LEU B CA 1
ATOM 2429 C C . LEU B 1 7 ? 5.219 -19.328 -4.039 1 94.19 7 LEU B C 1
ATOM 2431 O O . LEU B 1 7 ? 4.922 -18.141 -4.145 1 94.19 7 LEU B O 1
ATOM 2435 N N . GLY B 1 8 ? 4.984 -20.016 -3.018 1 95.62 8 GLY B N 1
ATOM 2436 C CA . GLY B 1 8 ? 4.379 -19.375 -1.854 1 95.62 8 GLY B CA 1
ATOM 2437 C C . GLY B 1 8 ? 5.227 -18.281 -1.26 1 95.62 8 GLY B C 1
ATOM 2438 O O . GLY B 1 8 ? 4.719 -17.203 -0.938 1 95.62 8 GLY B O 1
ATOM 2439 N N . ALA B 1 9 ? 6.414 -18.516 -1.07 1 95.69 9 ALA B N 1
ATOM 2440 C CA . ALA B 1 9 ? 7.34 -17.516 -0.542 1 95.69 9 ALA B CA 1
ATOM 2441 C C . ALA B 1 9 ? 7.395 -16.297 -1.449 1 95.69 9 ALA B C 1
ATOM 2443 O O . ALA B 1 9 ? 7.406 -15.156 -0.968 1 95.69 9 ALA B O 1
ATOM 2444 N N . LEU B 1 10 ? 7.418 -16.516 -2.707 1 96.06 10 LEU B N 1
ATOM 2445 C CA . LEU B 1 10 ? 7.434 -15.414 -3.668 1 96.06 10 LEU B CA 1
ATOM 2446 C C . LEU B 1 10 ? 6.176 -14.562 -3.537 1 96.06 10 LEU B C 1
ATOM 2448 O O . LEU B 1 10 ? 6.254 -13.328 -3.521 1 96.06 10 LEU B O 1
ATOM 2452 N N . LEU B 1 11 ? 5.07 -15.188 -3.412 1 97.12 11 LEU B N 1
ATOM 2453 C CA . LEU B 1 11 ? 3.812 -14.461 -3.326 1 97.12 11 LEU B CA 1
ATOM 2454 C C . LEU B 1 11 ? 3.76 -13.617 -2.055 1 97.12 11 LEU B C 1
ATOM 2456 O O . LEU B 1 11 ? 3.324 -12.461 -2.086 1 97.12 11 LEU B O 1
ATOM 2460 N N . VAL B 1 12 ? 4.191 -14.18 -1.007 1 97.12 12 VAL B N 1
ATOM 2461 C CA . VAL B 1 12 ? 4.227 -13.43 0.244 1 97.12 12 VAL B CA 1
ATOM 2462 C C . VAL B 1 12 ? 5.137 -12.211 0.093 1 97.12 12 VAL B C 1
ATOM 2464 O O . VAL B 1 12 ? 4.793 -11.109 0.531 1 97.12 12 VAL B O 1
ATOM 2467 N N . ALA B 1 13 ? 6.254 -12.406 -0.506 1 97.81 13 ALA B N 1
ATOM 2468 C CA . ALA B 1 13 ? 7.188 -11.312 -0.746 1 97.81 13 ALA B CA 1
ATOM 2469 C C . ALA B 1 13 ? 6.543 -10.211 -1.584 1 97.81 13 ALA B C 1
ATOM 2471 O O . ALA B 1 13 ? 6.707 -9.023 -1.294 1 97.81 13 ALA B O 1
ATOM 2472 N N . VAL B 1 14 ? 5.844 -10.633 -2.561 1 97.81 14 VAL B N 1
ATOM 2473 C CA . VAL B 1 14 ? 5.191 -9.688 -3.461 1 97.81 14 VAL B CA 1
ATOM 2474 C C . VAL B 1 14 ? 4.109 -8.914 -2.707 1 97.81 14 VAL B C 1
ATOM 2476 O O . VAL B 1 14 ? 3.949 -7.707 -2.902 1 97.81 14 VAL B O 1
ATOM 2479 N N . PHE B 1 15 ? 3.41 -9.609 -1.831 1 97.62 15 PHE B N 1
ATOM 2480 C CA . PHE B 1 15 ? 2.367 -8.961 -1.046 1 97.62 15 PHE B CA 1
ATOM 2481 C C . PHE B 1 15 ? 2.961 -7.898 -0.127 1 97.62 15 PHE B C 1
ATOM 2483 O O . PHE B 1 15 ? 2.471 -6.77 -0.076 1 97.62 15 PHE B O 1
ATOM 2490 N N . ILE B 1 16 ? 3.988 -8.219 0.491 1 97.31 16 ILE B N 1
ATOM 2491 C CA . ILE B 1 16 ? 4.625 -7.281 1.408 1 97.31 16 ILE B CA 1
ATOM 2492 C C . ILE B 1 16 ? 5.18 -6.09 0.627 1 97.31 16 ILE B C 1
ATOM 2494 O O . ILE B 1 16 ? 5.016 -4.938 1.037 1 97.31 16 ILE B O 1
ATOM 2498 N N . ASN B 1 17 ? 5.789 -6.383 -0.476 1 98 17 ASN B N 1
ATOM 2499 C CA . ASN B 1 17 ? 6.332 -5.312 -1.305 1 98 17 ASN B CA 1
ATOM 2500 C C . ASN B 1 17 ? 5.238 -4.367 -1.792 1 98 17 ASN B C 1
ATOM 2502 O O . ASN B 1 17 ? 5.402 -3.148 -1.758 1 98 17 ASN B O 1
ATOM 2506 N N . THR B 1 18 ? 4.219 -4.934 -2.244 1 97.88 18 THR B N 1
ATOM 2507 C CA . THR B 1 18 ? 3.121 -4.133 -2.77 1 97.88 18 THR B CA 1
ATOM 2508 C C . THR B 1 18 ? 2.486 -3.295 -1.663 1 97.88 18 THR B C 1
ATOM 2510 O O . THR B 1 18 ? 2.141 -2.131 -1.88 1 97.88 18 THR B O 1
ATOM 2513 N N . TYR B 1 19 ? 2.326 -3.9 -0.521 1 97.56 19 TYR B N 1
ATOM 2514 C CA . TYR B 1 19 ? 1.819 -3.174 0.638 1 97.56 19 TYR B CA 1
ATOM 2515 C C . TYR B 1 19 ? 2.713 -1.983 0.969 1 97.56 19 TYR B C 1
ATOM 2517 O O . TYR B 1 19 ? 2.227 -0.864 1.141 1 97.56 19 TYR B O 1
ATOM 2525 N N . LEU B 1 20 ? 3.924 -2.225 1.031 1 97.12 20 LEU B N 1
ATOM 2526 C CA . LEU B 1 20 ? 4.879 -1.177 1.369 1 97.12 20 LEU B CA 1
ATOM 2527 C C . LEU B 1 20 ? 4.93 -0.113 0.278 1 97.12 20 LEU B C 1
ATOM 2529 O O . LEU B 1 20 ? 5.133 1.069 0.565 1 97.12 20 LEU B O 1
ATOM 2533 N N . TYR B 1 21 ? 4.828 -0.581 -0.939 1 97.56 21 TYR B N 1
ATOM 2534 C CA . TYR B 1 21 ? 4.797 0.394 -2.023 1 97.56 21 TYR B CA 1
ATOM 2535 C C . TYR B 1 21 ? 3.576 1.297 -1.91 1 97.56 21 TYR B C 1
ATOM 2537 O O . TYR B 1 21 ? 3.645 2.486 -2.227 1 97.56 21 TYR B O 1
ATOM 2545 N N . GLY B 1 22 ? 2.457 0.746 -1.491 1 96.25 22 GLY B N 1
ATOM 2546 C CA . GLY B 1 22 ? 1.3 1.578 -1.204 1 96.25 22 GLY B CA 1
ATOM 2547 C C . GLY B 1 22 ? 1.569 2.631 -0.144 1 96.25 22 GLY B C 1
ATOM 2548 O O . GLY B 1 22 ? 1.234 3.803 -0.327 1 96.25 22 GLY B O 1
ATOM 2549 N N . LEU B 1 23 ? 2.197 2.191 0.872 1 94.81 23 LEU B N 1
ATOM 2550 C CA . LEU B 1 23 ? 2.592 3.113 1.932 1 94.81 23 LEU B CA 1
ATOM 2551 C C . LEU B 1 23 ? 3.506 4.207 1.388 1 94.81 23 LEU B C 1
ATOM 2553 O O . LEU B 1 23 ? 3.275 5.395 1.635 1 94.81 23 LEU B O 1
ATOM 2557 N N . ALA B 1 24 ? 4.457 3.785 0.62 1 95.38 24 ALA B N 1
ATOM 2558 C CA . ALA B 1 24 ? 5.445 4.715 0.075 1 95.38 24 ALA B CA 1
ATOM 2559 C C . ALA B 1 24 ? 4.789 5.711 -0.875 1 95.38 24 ALA B C 1
ATOM 2561 O O . ALA B 1 24 ? 5.172 6.887 -0.913 1 95.38 24 ALA B O 1
ATOM 2562 N N . SER B 1 25 ? 3.867 5.25 -1.589 1 95.19 25 SER B N 1
ATOM 2563 C CA . SER B 1 25 ? 3.184 6.113 -2.545 1 95.19 25 SER B CA 1
ATOM 2564 C C . SER B 1 25 ? 2.498 7.281 -1.842 1 95.19 25 SER B C 1
ATOM 2566 O O . SER B 1 25 ? 2.543 8.414 -2.322 1 95.19 25 SER B O 1
ATOM 2568 N N . PHE B 1 26 ? 1.901 6.973 -0.73 1 91.81 26 PHE B N 1
ATOM 2569 C CA . PHE B 1 26 ? 1.276 8.047 0.032 1 91.81 26 PHE B CA 1
ATOM 2570 C C . PHE B 1 26 ? 2.328 9 0.585 1 91.81 26 PHE B C 1
ATOM 2572 O O . PHE B 1 26 ? 2.135 10.219 0.577 1 91.81 26 PHE B O 1
ATOM 2579 N N . GLN B 1 27 ? 3.395 8.469 0.975 1 91.81 27 GLN B N 1
ATOM 2580 C CA . GLN B 1 27 ? 4.465 9.297 1.528 1 91.81 27 GLN B CA 1
ATOM 2581 C C . GLN B 1 27 ? 5.055 10.219 0.464 1 91.81 27 GLN B C 1
ATOM 2583 O O . GLN B 1 27 ? 5.359 11.375 0.74 1 91.81 27 GLN B O 1
ATOM 2588 N N . TYR B 1 28 ? 5.23 9.633 -0.731 1 94 28 TYR B N 1
ATOM 2589 C CA . TYR B 1 28 ? 5.699 10.461 -1.836 1 94 28 TYR B CA 1
ATOM 2590 C C . TYR B 1 28 ? 4.754 11.633 -2.078 1 94 28 TYR B C 1
ATOM 2592 O O . TYR B 1 28 ? 5.195 12.773 -2.217 1 94 28 TYR B O 1
ATOM 2600 N N . GLY B 1 29 ? 3.486 11.32 -2.08 1 89.94 29 GLY B N 1
ATOM 2601 C CA . GLY B 1 29 ? 2.488 12.359 -2.262 1 89.94 29 GLY B CA 1
ATOM 2602 C C . GLY B 1 29 ? 2.518 13.414 -1.169 1 89.94 29 GLY B C 1
ATOM 2603 O O . GLY B 1 29 ? 2.438 14.609 -1.45 1 89.94 29 GLY B O 1
ATOM 2604 N N . SER B 1 30 ? 2.637 12.945 0.004 1 86.12 30 SER B N 1
ATOM 2605 C CA . SER B 1 30 ? 2.682 13.852 1.146 1 86.12 30 SER B CA 1
ATOM 2606 C C . SER B 1 30 ? 3.916 14.75 1.092 1 86.12 30 SER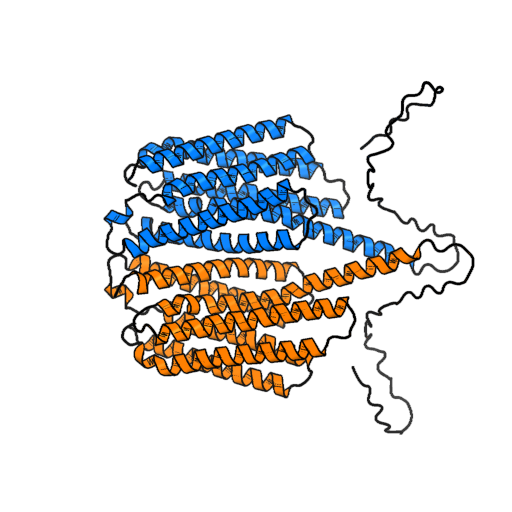 B C 1
ATOM 2608 O O . SER B 1 30 ? 3.852 15.93 1.457 1 86.12 30 SER B O 1
ATOM 2610 N N . TYR B 1 31 ? 4.992 14.211 0.653 1 89.88 31 TYR B N 1
ATOM 2611 C CA . TYR B 1 31 ? 6.219 14.984 0.547 1 89.88 31 TYR B CA 1
ATOM 2612 C C . TYR B 1 31 ? 6.059 16.125 -0.445 1 89.88 31 TYR B C 1
ATOM 2614 O O . TYR B 1 31 ? 6.387 17.281 -0.138 1 89.88 31 TYR B O 1
ATOM 2622 N N . TYR B 1 32 ? 5.551 15.891 -1.521 1 89.25 32 TYR B N 1
ATOM 2623 C CA . TYR B 1 32 ? 5.449 16.906 -2.561 1 89.25 32 TYR B CA 1
ATOM 2624 C C . TYR B 1 32 ? 4.305 17.875 -2.27 1 89.25 32 TYR B C 1
ATOM 2626 O O . TYR B 1 32 ? 4.324 19.016 -2.721 1 89.25 32 TYR B O 1
ATOM 2634 N N . ASN B 1 33 ? 3.361 17.484 -1.425 1 80.88 33 ASN B N 1
ATOM 2635 C CA . ASN B 1 33 ? 2.27 18.375 -1.02 1 80.88 33 ASN B CA 1
ATOM 2636 C C . ASN B 1 33 ? 2.691 19.297 0.111 1 80.88 33 ASN B C 1
ATOM 2638 O O . ASN B 1 33 ? 2.121 20.375 0.275 1 80.88 33 ASN B O 1
ATOM 2642 N N . SER B 1 34 ? 3.533 18.906 0.98 1 77.31 34 SER B N 1
ATOM 2643 C CA . SER B 1 34 ? 3.998 19.719 2.1 1 77.31 34 SER B CA 1
ATOM 2644 C C . SER B 1 34 ? 4.816 20.906 1.617 1 77.31 34 SER B C 1
ATOM 2646 O O . SER B 1 34 ? 4.984 21.891 2.346 1 77.31 34 SER B O 1
ATOM 2648 N N . LYS B 1 35 ? 5.152 21.094 0.354 1 70.81 35 LYS B N 1
ATOM 2649 C CA . LYS B 1 35 ? 5.898 22.188 -0.262 1 70.81 35 LYS B CA 1
ATOM 2650 C C . LYS B 1 35 ? 7.105 22.578 0.588 1 70.81 35 LYS B C 1
ATOM 2652 O O . LYS B 1 35 ? 7.305 23.75 0.884 1 70.81 35 LYS B O 1
ATOM 2657 N N . PHE B 1 36 ? 7.887 21.625 0.923 1 74.69 36 PHE B N 1
ATOM 2658 C CA . PHE B 1 36 ? 9.148 21.891 1.608 1 74.69 36 PHE B CA 1
ATOM 2659 C C . PHE B 1 36 ? 10.078 22.719 0.726 1 74.69 36 PHE B C 1
ATOM 2661 O O . PHE B 1 36 ? 10.055 22.594 -0.5 1 74.69 36 PHE B O 1
ATOM 2668 N N . ASN B 1 37 ? 10.719 23.625 1.309 1 82.69 37 ASN B N 1
ATOM 2669 C CA . ASN B 1 37 ? 11.695 24.422 0.574 1 82.69 37 ASN B CA 1
ATOM 2670 C C . ASN B 1 37 ? 13.031 23.703 0.452 1 82.69 37 ASN B C 1
ATOM 2672 O O . ASN B 1 37 ? 14.078 24.25 0.788 1 82.69 37 ASN B O 1
ATOM 2676 N N . ASP B 1 38 ? 12.984 22.562 -0.08 1 85.5 38 ASP B N 1
ATOM 2677 C CA . ASP B 1 38 ? 14.195 21.766 -0.267 1 85.5 38 ASP B CA 1
ATOM 2678 C C . ASP B 1 38 ? 14.898 22.141 -1.574 1 85.5 38 ASP B C 1
ATOM 2680 O O . ASP B 1 38 ? 14.25 22.578 -2.529 1 85.5 38 ASP B O 1
ATOM 2684 N N . PRO B 1 39 ? 16.188 22.062 -1.477 1 89.88 39 PRO B N 1
ATOM 2685 C CA . PRO B 1 39 ? 16.891 22.281 -2.74 1 89.88 39 PRO B CA 1
ATOM 2686 C C . PRO B 1 39 ? 16.453 21.312 -3.838 1 89.88 39 PRO B C 1
ATOM 2688 O O . PRO B 1 39 ? 15.867 20.266 -3.547 1 89.88 39 PRO B O 1
ATOM 2691 N N . LEU B 1 40 ? 16.703 21.625 -5.074 1 91.69 40 LEU B N 1
ATOM 2692 C CA . LEU B 1 40 ? 16.219 20.906 -6.246 1 91.69 40 LEU B CA 1
ATOM 2693 C C . LEU B 1 40 ? 16.781 19.484 -6.27 1 91.69 40 LEU B C 1
ATOM 2695 O O . LEU B 1 40 ? 16.094 18.547 -6.695 1 91.69 40 LEU B O 1
ATOM 2699 N N . TRP B 1 41 ? 18.016 19.328 -5.832 1 90.56 41 TRP B N 1
ATOM 2700 C CA . TRP B 1 41 ? 18.641 18 -5.926 1 90.56 41 TRP B CA 1
ATOM 2701 C C . TRP B 1 41 ? 17.938 17.016 -5 1 90.56 41 TRP B C 1
ATOM 2703 O O . TRP B 1 41 ? 17.828 15.828 -5.32 1 90.56 41 TRP B O 1
ATOM 2713 N N . ILE B 1 42 ? 17.453 17.406 -3.881 1 90.44 42 ILE B N 1
ATOM 2714 C CA . ILE B 1 42 ? 16.719 16.531 -2.979 1 90.44 42 ILE B CA 1
ATOM 2715 C C . ILE B 1 42 ? 15.375 16.156 -3.607 1 90.44 42 ILE B C 1
ATOM 2717 O O . ILE B 1 42 ? 14.977 14.992 -3.596 1 90.44 42 ILE B O 1
ATOM 2721 N N . LYS B 1 43 ? 14.711 17.109 -4.242 1 93.56 43 LYS B N 1
ATOM 2722 C CA . LYS B 1 43 ? 13.43 16.859 -4.898 1 93.56 43 LYS B CA 1
ATOM 2723 C C . LYS B 1 43 ? 13.594 15.883 -6.059 1 93.56 43 LYS B C 1
ATOM 2725 O O . LYS B 1 43 ? 12.75 15.008 -6.266 1 93.56 43 LYS B O 1
ATOM 2730 N N . LEU B 1 44 ? 14.695 16.062 -6.68 1 93.69 44 LEU B N 1
ATOM 2731 C CA . LEU B 1 44 ? 14.961 15.172 -7.809 1 93.69 44 LEU B CA 1
ATOM 2732 C C . LEU B 1 44 ? 15.305 13.766 -7.324 1 93.69 44 LEU B C 1
ATOM 2734 O O . LEU B 1 44 ? 14.93 12.781 -7.965 1 93.69 44 LEU B O 1
ATOM 2738 N N . THR B 1 45 ? 16.031 13.695 -6.254 1 94.62 45 THR B N 1
ATOM 2739 C CA . THR B 1 45 ? 16.359 12.391 -5.688 1 94.62 45 THR B CA 1
ATOM 2740 C C . THR B 1 45 ? 15.102 11.648 -5.266 1 94.62 45 THR B C 1
ATOM 2742 O O . THR B 1 45 ? 14.938 10.461 -5.578 1 94.62 45 THR B O 1
ATOM 2745 N N . ILE B 1 46 ? 14.195 12.359 -4.652 1 95.38 46 ILE B N 1
ATOM 2746 C CA . ILE B 1 46 ? 12.945 11.75 -4.211 1 95.38 46 ILE B CA 1
ATOM 2747 C C . ILE B 1 46 ? 12.094 11.375 -5.426 1 95.38 46 ILE B C 1
ATOM 2749 O O . ILE B 1 46 ? 11.508 10.297 -5.473 1 95.38 46 ILE B O 1
ATOM 2753 N N . GLY B 1 47 ? 12.008 12.25 -6.391 1 96.19 47 GLY B N 1
ATOM 2754 C CA . GLY B 1 47 ? 11.32 11.922 -7.629 1 96.19 47 GLY B CA 1
ATOM 2755 C C . GLY B 1 47 ? 11.93 10.742 -8.359 1 96.19 47 GLY B C 1
ATOM 2756 O O . GLY B 1 47 ? 11.203 9.906 -8.906 1 96.19 47 GLY B O 1
ATOM 2757 N N . GLY B 1 48 ? 13.219 10.75 -8.367 1 96.94 48 GLY B N 1
ATOM 2758 C CA . GLY B 1 48 ? 13.914 9.617 -8.961 1 96.94 48 GLY B CA 1
ATOM 2759 C C . GLY B 1 48 ? 13.641 8.305 -8.25 1 96.94 48 GLY B C 1
ATOM 2760 O O . GLY B 1 48 ? 13.453 7.27 -8.898 1 96.94 48 GLY B O 1
ATOM 2761 N N . LEU B 1 49 ? 13.625 8.336 -6.953 1 97.25 49 LEU B N 1
ATOM 2762 C CA . LEU B 1 49 ? 13.305 7.148 -6.172 1 97.25 49 LEU B CA 1
ATOM 2763 C C . LEU B 1 49 ? 11.883 6.672 -6.465 1 97.25 49 LEU B C 1
ATOM 2765 O O . LEU B 1 49 ? 11.625 5.469 -6.504 1 97.25 49 LEU B O 1
ATOM 2769 N N . PHE B 1 50 ? 10.977 7.586 -6.656 1 97.75 50 PHE B N 1
ATOM 2770 C CA . PHE B 1 50 ? 9.602 7.23 -6.988 1 97.75 50 PHE B CA 1
ATOM 2771 C C . PHE B 1 50 ? 9.547 6.449 -8.297 1 97.75 50 PHE B C 1
ATOM 2773 O O . PHE B 1 50 ? 8.883 5.41 -8.375 1 97.75 50 PHE B O 1
ATOM 2780 N N . VAL B 1 51 ? 10.219 6.902 -9.234 1 96.88 51 VAL B N 1
ATOM 2781 C CA . VAL B 1 51 ? 10.219 6.273 -10.555 1 96.88 51 VAL B CA 1
ATOM 2782 C C . VAL B 1 51 ? 10.852 4.883 -10.461 1 96.88 51 VAL B C 1
ATOM 2784 O O . VAL B 1 51 ? 10.305 3.91 -10.984 1 96.88 51 VAL B O 1
ATOM 2787 N N . THR B 1 52 ? 11.969 4.824 -9.82 1 97.06 52 THR B N 1
ATOM 2788 C CA . THR B 1 52 ? 12.664 3.549 -9.711 1 97.06 52 THR B CA 1
ATOM 2789 C C . THR B 1 52 ? 11.867 2.559 -8.875 1 97.06 52 THR B C 1
ATOM 2791 O O . THR B 1 52 ? 11.789 1.373 -9.203 1 97.06 52 THR B O 1
ATOM 2794 N N . ASP B 1 53 ? 11.281 3.01 -7.816 1 97.5 53 ASP B N 1
ATOM 2795 C CA . ASP B 1 53 ? 10.445 2.164 -6.973 1 97.5 53 ASP B CA 1
ATOM 2796 C C . ASP B 1 53 ? 9.242 1.628 -7.75 1 97.5 53 ASP B C 1
ATOM 2798 O O . ASP B 1 53 ? 8.875 0.46 -7.605 1 97.5 53 ASP B O 1
ATOM 2802 N N . THR B 1 54 ? 8.68 2.494 -8.516 1 97.75 54 THR B N 1
ATOM 2803 C CA . THR B 1 54 ? 7.531 2.094 -9.32 1 97.75 54 THR B CA 1
ATOM 2804 C C . THR B 1 54 ? 7.93 1.034 -10.344 1 97.75 54 THR B C 1
ATOM 2806 O O . THR B 1 54 ? 7.25 0.014 -10.484 1 97.75 54 THR B O 1
ATOM 2809 N N . PHE B 1 55 ? 8.969 1.3 -10.984 1 97.88 55 PHE B N 1
ATOM 2810 C CA . PHE B 1 55 ? 9.469 0.357 -11.977 1 97.88 55 PHE B CA 1
ATOM 2811 C C . PHE B 1 55 ? 9.773 -0.993 -11.336 1 97.88 55 PHE B C 1
ATOM 2813 O O . PHE B 1 55 ? 9.344 -2.033 -11.836 1 97.88 55 PHE B O 1
ATOM 2820 N N . HIS B 1 56 ? 10.484 -0.979 -10.281 1 98 56 HIS B N 1
ATOM 2821 C CA . HIS B 1 56 ? 10.852 -2.211 -9.586 1 98 56 HIS B CA 1
ATOM 2822 C C . HIS B 1 56 ? 9.609 -2.955 -9.102 1 98 56 HIS B C 1
ATOM 2824 O O . HIS B 1 56 ? 9.547 -4.184 -9.188 1 98 56 HIS B O 1
ATOM 2830 N N . SER B 1 57 ? 8.641 -2.229 -8.57 1 97.88 57 SER B N 1
ATOM 2831 C CA . SER B 1 57 ? 7.41 -2.855 -8.102 1 97.88 57 SER B CA 1
ATOM 2832 C C . SER B 1 57 ? 6.66 -3.531 -9.242 1 97.88 57 SER B C 1
ATOM 2834 O O . SER B 1 57 ? 6.117 -4.625 -9.078 1 97.88 57 SER B O 1
ATOM 2836 N N . ILE B 1 58 ? 6.629 -2.904 -10.383 1 97.5 58 ILE B N 1
ATOM 2837 C CA . ILE B 1 58 ? 5.996 -3.498 -11.555 1 97.5 58 ILE B CA 1
ATOM 2838 C C . ILE B 1 58 ? 6.738 -4.773 -11.953 1 97.5 58 ILE B C 1
ATOM 2840 O O . ILE B 1 58 ? 6.117 -5.773 -12.312 1 97.5 58 ILE B O 1
ATOM 2844 N N . CYS B 1 59 ? 8.016 -4.707 -11.883 1 97.88 59 CYS B N 1
ATOM 2845 C CA . CYS B 1 59 ? 8.828 -5.879 -12.203 1 97.88 59 CYS B CA 1
ATOM 2846 C C . CYS B 1 59 ? 8.508 -7.035 -11.266 1 97.88 59 CYS B C 1
ATOM 2848 O O . CYS B 1 59 ? 8.414 -8.188 -11.695 1 97.88 59 CYS B O 1
ATOM 2850 N N . ILE B 1 60 ? 8.375 -6.742 -10.047 1 98.06 60 ILE B N 1
ATOM 2851 C CA . ILE B 1 60 ? 8.078 -7.762 -9.047 1 98.06 60 ILE B CA 1
ATOM 2852 C C . ILE B 1 60 ? 6.699 -8.367 -9.312 1 98.06 60 ILE B C 1
ATOM 2854 O O . ILE B 1 60 ? 6.52 -9.578 -9.219 1 98.06 60 ILE B O 1
ATOM 2858 N N . LEU B 1 61 ? 5.75 -7.535 -9.68 1 97.5 61 LEU B N 1
ATOM 2859 C CA . LEU B 1 61 ? 4.422 -8.031 -10.023 1 97.5 61 LEU B CA 1
ATOM 2860 C C . LEU B 1 61 ? 4.473 -8.914 -11.266 1 97.5 61 LEU B C 1
ATOM 2862 O O . LEU B 1 61 ? 3.791 -9.938 -11.328 1 97.5 61 LEU B O 1
ATOM 2866 N N . TYR B 1 62 ? 5.277 -8.492 -12.18 1 97.12 62 TYR B N 1
ATOM 2867 C CA . TYR B 1 62 ? 5.453 -9.273 -13.391 1 97.12 62 TYR B CA 1
ATOM 2868 C C . TYR B 1 62 ? 6.066 -10.633 -13.086 1 97.12 62 TYR B C 1
ATOM 2870 O O . TYR B 1 62 ? 5.66 -11.648 -13.648 1 97.12 62 TYR B O 1
ATOM 2878 N N . MET B 1 63 ? 6.961 -10.594 -12.25 1 96.69 63 MET B N 1
ATOM 2879 C CA . MET B 1 63 ? 7.594 -11.844 -11.836 1 96.69 63 MET B CA 1
ATOM 2880 C C . MET B 1 63 ? 6.57 -12.789 -11.219 1 96.69 63 MET B C 1
ATOM 2882 O O . MET B 1 63 ? 6.555 -13.977 -11.523 1 96.69 63 MET B O 1
ATOM 2886 N N . ALA B 1 64 ? 5.762 -12.281 -10.359 1 96.44 64 ALA B N 1
ATOM 2887 C CA . ALA B 1 64 ? 4.703 -13.094 -9.758 1 96.44 64 ALA B CA 1
ATOM 2888 C C . ALA B 1 64 ? 3.764 -13.641 -10.828 1 96.44 64 ALA B C 1
ATOM 2890 O O . ALA B 1 64 ? 3.338 -14.797 -10.758 1 96.44 64 ALA B O 1
ATOM 2891 N N . TRP B 1 65 ? 3.479 -12.805 -11.844 1 96.06 65 TRP B N 1
ATOM 2892 C CA . TRP B 1 65 ? 2.605 -13.211 -12.938 1 96.06 65 TRP B CA 1
ATOM 2893 C C . TRP B 1 65 ? 3.211 -14.375 -13.711 1 96.06 65 TRP B C 1
ATOM 2895 O O . TRP B 1 65 ? 2.543 -15.383 -13.953 1 96.06 65 TRP B O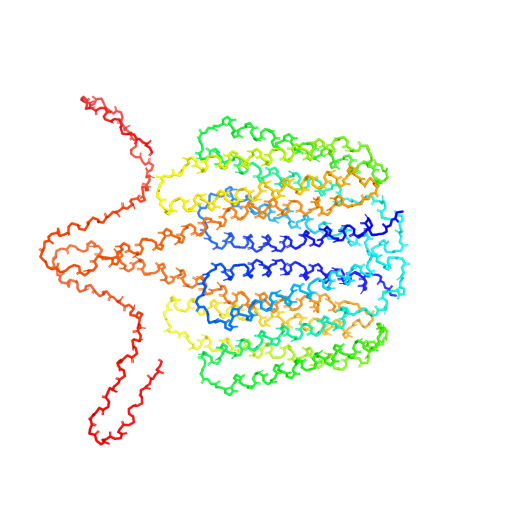 1
ATOM 2905 N N . VAL B 1 66 ? 4.445 -14.32 -14.016 1 95.88 66 VAL B N 1
ATOM 2906 C CA . VAL B 1 66 ? 5.102 -15.344 -14.828 1 95.88 66 VAL B CA 1
ATOM 2907 C C . VAL B 1 66 ? 5.168 -16.656 -14.055 1 95.88 66 VAL B C 1
ATOM 2909 O O . VAL B 1 66 ? 4.852 -17.719 -14.594 1 95.88 66 VAL B O 1
ATOM 2912 N N . TYR B 1 67 ? 5.461 -16.594 -12.805 1 94.62 67 TYR B N 1
ATOM 2913 C CA . TYR B 1 67 ? 5.652 -17.812 -12.031 1 94.62 67 TYR B CA 1
ATOM 2914 C C . TYR B 1 67 ? 4.312 -18.422 -11.633 1 94.62 67 TYR B C 1
ATOM 2916 O O . TYR B 1 67 ? 4.156 -19.656 -11.633 1 94.62 67 TYR B O 1
ATOM 2924 N N . ALA B 1 68 ? 3.361 -17.609 -11.312 1 93.94 68 ALA B N 1
ATOM 2925 C CA . ALA B 1 68 ? 2.109 -18.141 -10.766 1 93.94 68 ALA B CA 1
ATOM 2926 C C . ALA B 1 68 ? 1.094 -18.391 -11.875 1 93.94 68 ALA B C 1
ATOM 2928 O O . ALA B 1 68 ? 0.265 -19.312 -11.766 1 93.94 68 ALA B O 1
ATOM 2929 N N . VAL B 1 69 ? 1.127 -17.609 -12.984 1 94.31 69 VAL B N 1
ATOM 2930 C CA . VAL B 1 69 ? 0.073 -17.688 -13.992 1 94.31 69 VAL B CA 1
ATOM 2931 C C . VAL B 1 69 ? 0.609 -18.359 -15.25 1 94.31 69 VAL B C 1
ATOM 2933 O O . VAL B 1 69 ? 0.126 -19.422 -15.648 1 94.31 69 VAL B O 1
ATOM 2936 N N . ASP B 1 70 ? 1.678 -17.828 -15.812 1 93.5 70 ASP B N 1
ATOM 2937 C CA . ASP B 1 70 ? 2.201 -18.391 -17.062 1 93.5 70 ASP B CA 1
ATOM 2938 C C . ASP B 1 70 ? 2.721 -19.812 -16.859 1 93.5 70 ASP B C 1
ATOM 2940 O O . ASP B 1 70 ? 2.604 -20.641 -17.75 1 93.5 70 ASP B O 1
ATOM 2944 N N . ASN B 1 71 ? 3.246 -20.047 -15.703 1 92.31 71 ASN B N 1
ATOM 2945 C CA . ASN B 1 71 ? 3.818 -21.375 -15.453 1 92.31 71 ASN B CA 1
ATOM 2946 C C . ASN B 1 71 ? 2.93 -22.203 -14.531 1 92.31 71 ASN B C 1
ATOM 2948 O O . ASN B 1 71 ? 3.406 -23.125 -13.867 1 92.31 71 ASN B O 1
ATOM 2952 N N . PHE B 1 72 ? 1.694 -21.766 -14.586 1 90.88 72 PHE B N 1
ATOM 2953 C CA . PHE B 1 72 ? 0.77 -22.578 -13.805 1 90.88 72 PHE B CA 1
ATOM 2954 C C . PHE B 1 72 ? 0.752 -24.016 -14.305 1 90.88 72 PHE B C 1
ATOM 2956 O O . PHE B 1 72 ? 0.64 -24.266 -15.516 1 90.88 72 PHE B O 1
ATOM 2963 N N . ALA B 1 73 ? 0.958 -25.062 -13.484 1 87.12 73 ALA B N 1
ATOM 2964 C CA . ALA B 1 73 ? 0.989 -26.484 -13.781 1 87.12 73 ALA B CA 1
ATOM 2965 C C . ALA B 1 73 ? 2.309 -26.875 -14.438 1 87.12 73 ALA B C 1
ATOM 2967 O O . ALA B 1 73 ? 2.398 -27.922 -15.086 1 87.12 73 ALA B O 1
ATOM 2968 N N . ASN B 1 74 ? 3.291 -25.969 -14.461 1 90.56 74 ASN B N 1
ATOM 2969 C CA . ASN B 1 74 ? 4.633 -26.234 -14.969 1 90.56 74 ASN B CA 1
ATOM 2970 C C . ASN B 1 74 ? 5.691 -26.031 -13.883 1 90.56 74 ASN B C 1
ATOM 2972 O O . ASN B 1 74 ? 6.312 -24.969 -13.812 1 90.56 74 ASN B O 1
ATOM 2976 N N . PRO B 1 75 ? 5.934 -27.078 -13.117 1 87.75 75 PRO B N 1
ATOM 2977 C CA . PRO B 1 75 ? 6.879 -26.953 -12 1 87.75 75 PRO B CA 1
ATOM 2978 C C . PRO B 1 75 ? 8.297 -26.625 -12.461 1 87.75 75 PRO B C 1
ATOM 2980 O O . PRO B 1 75 ? 9.055 -25.984 -11.734 1 87.75 75 PRO B O 1
ATOM 2983 N N . GLU B 1 76 ? 8.688 -27.047 -13.648 1 87.19 76 GLU B N 1
ATOM 2984 C CA . GLU B 1 76 ? 10.023 -26.766 -14.164 1 87.19 76 GLU B CA 1
ATOM 2985 C C . GLU B 1 76 ? 10.219 -25.266 -14.414 1 87.19 76 GLU B C 1
ATOM 2987 O O . GLU B 1 76 ? 11.328 -24.75 -14.305 1 87.19 76 GLU B O 1
ATOM 2992 N N . GLY B 1 77 ? 9.148 -24.625 -14.758 1 88.56 77 GLY B N 1
ATOM 2993 C CA . GLY B 1 77 ? 9.195 -23.203 -15 1 88.56 77 GLY B CA 1
ATOM 2994 C C . GLY B 1 77 ? 9.508 -22.391 -13.75 1 88.56 77 GLY B C 1
ATOM 2995 O O . GLY B 1 77 ? 10.023 -21.266 -13.844 1 88.56 77 GLY B O 1
ATOM 2996 N N . LEU B 1 78 ? 9.273 -23 -12.633 1 87.31 78 LEU B N 1
ATOM 2997 C CA . LEU B 1 78 ? 9.531 -22.312 -11.375 1 87.31 78 LEU B CA 1
ATOM 2998 C C . LEU B 1 78 ? 11.031 -22.25 -11.086 1 87.31 78 LEU B C 1
ATOM 3000 O O . LEU B 1 78 ? 11.484 -21.438 -10.273 1 87.31 78 LEU B O 1
ATOM 3004 N N . MET B 1 79 ? 11.758 -23.078 -11.75 1 87.81 79 MET B N 1
ATOM 3005 C CA . MET B 1 79 ? 13.195 -23.156 -11.492 1 87.81 79 MET B CA 1
ATOM 3006 C C . MET B 1 79 ? 13.969 -22.281 -12.477 1 87.81 79 MET B C 1
ATOM 3008 O O . MET B 1 79 ? 15.18 -22.109 -12.336 1 87.81 79 MET B O 1
ATOM 3012 N N . ARG B 1 80 ? 13.273 -21.656 -13.344 1 91.12 80 ARG B N 1
ATOM 3013 C CA . ARG B 1 80 ? 13.914 -20.797 -14.328 1 91.12 80 ARG B CA 1
ATOM 3014 C C . ARG B 1 80 ? 14.016 -19.359 -13.82 1 91.12 80 ARG B C 1
ATOM 3016 O O . ARG B 1 80 ? 13.055 -18.828 -13.258 1 91.12 80 ARG B O 1
ATOM 3023 N N . ILE B 1 81 ? 15.18 -18.844 -13.977 1 93.19 81 ILE B N 1
ATOM 3024 C CA . ILE B 1 81 ? 15.383 -17.453 -13.578 1 93.19 81 ILE B CA 1
ATOM 3025 C C . ILE B 1 81 ? 14.945 -16.516 -14.695 1 93.19 81 ILE B C 1
ATOM 3027 O O . ILE B 1 81 ? 15.422 -16.625 -15.828 1 93.19 81 ILE B O 1
ATOM 3031 N N . ILE B 1 82 ? 14.008 -15.68 -14.383 1 94.56 82 ILE B N 1
ATOM 3032 C CA . ILE B 1 82 ? 13.562 -14.688 -15.352 1 94.56 82 ILE B CA 1
ATOM 3033 C C . ILE B 1 82 ? 14.219 -13.344 -15.055 1 94.56 82 ILE B C 1
ATOM 3035 O O . ILE B 1 82 ? 14.742 -13.125 -13.953 1 94.56 82 ILE B O 1
ATOM 3039 N N . TRP B 1 83 ? 14.195 -12.406 -15.883 1 94.44 83 TRP B N 1
ATOM 3040 C CA . TRP B 1 83 ? 15.031 -11.211 -15.867 1 94.44 83 TRP B CA 1
ATOM 3041 C C . TRP B 1 83 ? 14.688 -10.312 -14.688 1 94.44 83 TRP B C 1
ATOM 3043 O O . TRP B 1 83 ? 15.57 -9.656 -14.117 1 94.44 83 TRP B O 1
ATOM 3053 N N . PRO B 1 84 ? 13.492 -10.203 -14.219 1 96.31 84 PRO B N 1
ATOM 3054 C CA . PRO B 1 84 ? 13.234 -9.336 -13.07 1 96.31 84 PRO B CA 1
ATOM 3055 C C . PRO B 1 84 ? 13.898 -9.836 -11.789 1 96.31 84 PRO B C 1
ATOM 3057 O O . PRO B 1 84 ? 14.133 -9.055 -10.867 1 96.31 84 PRO B O 1
ATOM 3060 N N . PHE B 1 85 ? 14.188 -11.094 -11.797 1 95.38 85 PHE B N 1
ATOM 3061 C CA . PHE B 1 85 ? 14.758 -11.695 -10.602 1 95.38 85 PHE B CA 1
ATOM 3062 C C . PHE B 1 85 ? 16.141 -11.117 -10.312 1 95.38 85 PHE B C 1
ATOM 3064 O O . PHE B 1 85 ? 16.359 -10.492 -9.273 1 95.38 85 PHE B O 1
ATOM 3071 N N . PRO B 1 86 ? 17.109 -11.227 -11.18 1 95.25 86 PRO B N 1
ATOM 3072 C CA . PRO B 1 86 ? 18.406 -10.602 -10.938 1 95.25 86 PRO B CA 1
ATOM 3073 C C . PRO B 1 86 ? 18.328 -9.07 -10.906 1 95.25 86 PRO B C 1
ATOM 3075 O O . PRO B 1 86 ? 19.094 -8.43 -10.188 1 95.25 86 PRO B O 1
ATOM 3078 N N . LEU B 1 87 ? 17.422 -8.469 -11.633 1 96.12 87 LEU B N 1
ATOM 3079 C CA . LEU B 1 87 ? 17.25 -7.023 -11.641 1 96.12 87 LEU B CA 1
ATOM 3080 C C . LEU B 1 87 ? 16.844 -6.52 -10.258 1 96.12 87 LEU B C 1
ATOM 3082 O O . LEU B 1 87 ? 17.219 -5.414 -9.859 1 96.12 87 LEU B O 1
ATOM 3086 N N . SER B 1 88 ? 16.078 -7.328 -9.578 1 96.44 88 SER B N 1
ATOM 3087 C CA . SER B 1 88 ? 15.625 -6.934 -8.242 1 96.44 88 SER B CA 1
ATOM 3088 C C . SER B 1 88 ? 16.797 -6.723 -7.301 1 96.44 88 SER B C 1
ATOM 3090 O O . SER B 1 88 ? 16.781 -5.809 -6.473 1 96.44 88 SER B O 1
ATOM 3092 N N . ALA B 1 89 ? 17.797 -7.543 -7.406 1 94.94 89 ALA B N 1
ATOM 3093 C CA . ALA B 1 89 ? 18.984 -7.367 -6.582 1 94.94 89 ALA B CA 1
ATOM 3094 C C . ALA B 1 89 ? 19.688 -6.051 -6.906 1 94.94 89 ALA B C 1
ATOM 3096 O O . ALA B 1 89 ? 20.125 -5.332 -6 1 94.94 89 ALA B O 1
ATOM 3097 N N . ILE B 1 90 ? 19.75 -5.727 -8.109 1 96.25 90 ILE B N 1
ATOM 3098 C CA . ILE B 1 90 ? 20.406 -4.504 -8.562 1 96.25 90 ILE B CA 1
ATOM 3099 C C . ILE B 1 90 ? 19.609 -3.289 -8.086 1 96.25 90 ILE B C 1
ATOM 3101 O O . ILE B 1 90 ? 20.188 -2.32 -7.582 1 96.25 90 ILE B O 1
ATOM 3105 N N . MET B 1 91 ? 18.344 -3.367 -8.234 1 96.88 91 MET B N 1
ATOM 3106 C CA . MET B 1 91 ? 17.484 -2.262 -7.812 1 96.88 91 MET B CA 1
ATOM 3107 C C . MET B 1 91 ? 17.547 -2.072 -6.301 1 96.88 91 MET B C 1
ATOM 3109 O O . MET B 1 91 ? 17.531 -0.942 -5.812 1 96.88 91 MET B O 1
ATOM 3113 N N . MET B 1 92 ? 17.594 -3.154 -5.633 1 96 92 MET B N 1
ATOM 3114 C CA . MET B 1 92 ? 17.688 -3.111 -4.176 1 96 92 MET B CA 1
ATOM 3115 C C . MET B 1 92 ? 18.953 -2.369 -3.734 1 96 92 MET B C 1
ATOM 3117 O O . MET B 1 92 ? 18.891 -1.478 -2.887 1 96 92 MET B O 1
ATOM 3121 N N . THR B 1 93 ? 20.047 -2.734 -4.246 1 96.12 93 THR B N 1
ATOM 3122 C CA . THR B 1 93 ? 21.297 -2.113 -3.814 1 96.12 93 THR B CA 1
ATOM 3123 C C . THR B 1 93 ? 21.375 -0.67 -4.305 1 96.12 93 THR B C 1
ATOM 3125 O O . THR B 1 93 ? 21.969 0.183 -3.641 1 96.12 93 THR B O 1
ATOM 3128 N N . PHE B 1 94 ? 20.781 -0.405 -5.391 1 97.44 94 PHE B N 1
ATOM 3129 C CA . PHE B 1 94 ? 20.734 0.969 -5.875 1 97.44 94 PHE B CA 1
ATOM 3130 C C . PHE B 1 94 ? 19.969 1.857 -4.91 1 97.44 94 PHE B C 1
ATOM 3132 O O . PHE B 1 94 ? 20.438 2.936 -4.539 1 97.44 94 PHE B O 1
ATOM 3139 N N . THR B 1 95 ? 18.766 1.431 -4.559 1 96.75 95 THR B N 1
ATOM 3140 C CA . THR B 1 95 ? 17.953 2.189 -3.615 1 96.75 95 THR B CA 1
ATOM 3141 C C . THR B 1 95 ? 18.688 2.361 -2.287 1 96.75 95 THR B C 1
ATOM 3143 O O . THR B 1 95 ? 18.688 3.445 -1.702 1 96.75 95 THR B O 1
ATOM 3146 N N . ALA B 1 96 ? 19.312 1.313 -1.855 1 95.56 96 ALA B N 1
ATOM 3147 C CA . ALA B 1 96 ? 20.078 1.38 -0.614 1 95.56 96 ALA B CA 1
ATOM 3148 C C . ALA B 1 96 ? 21.188 2.432 -0.707 1 95.56 96 ALA B C 1
ATOM 3150 O O . ALA B 1 96 ? 21.375 3.225 0.219 1 95.56 96 ALA B O 1
ATOM 3151 N N . LEU B 1 97 ? 21.828 2.457 -1.812 1 97.12 97 LEU B N 1
ATOM 3152 C CA . LEU B 1 97 ? 22.906 3.42 -2.012 1 97.12 97 LEU B CA 1
ATOM 3153 C C . LEU B 1 97 ? 22.391 4.848 -1.907 1 97.12 97 LEU B C 1
ATOM 3155 O O . LEU B 1 97 ? 22.969 5.676 -1.202 1 97.12 97 LEU B O 1
ATOM 3159 N N . VAL B 1 98 ? 21.312 5.07 -2.594 1 96.12 98 VAL B N 1
ATOM 3160 C CA . VAL B 1 98 ? 20.75 6.418 -2.615 1 96.12 98 VAL B CA 1
ATOM 3161 C C . VAL B 1 98 ? 20.391 6.852 -1.197 1 96.12 98 VAL B C 1
ATOM 3163 O O . VAL B 1 98 ? 20.719 7.961 -0.776 1 96.12 98 VAL B O 1
ATOM 3166 N N . VAL B 1 99 ? 19.766 6.004 -0.455 1 92.5 99 VAL B N 1
ATOM 3167 C CA . VAL B 1 99 ? 19.328 6.328 0.898 1 92.5 99 VAL B CA 1
ATOM 3168 C C . VAL B 1 99 ? 20.547 6.512 1.807 1 92.5 99 VAL B C 1
ATOM 3170 O O . VAL B 1 99 ? 20.594 7.453 2.6 1 92.5 99 VAL B O 1
ATOM 3173 N N . GLN B 1 100 ? 21.531 5.668 1.641 1 93.25 100 GLN B N 1
ATOM 3174 C CA . GLN B 1 100 ? 22.719 5.75 2.471 1 93.25 100 GLN B CA 1
ATOM 3175 C C . GLN B 1 100 ? 23.516 7.023 2.176 1 93.25 100 GLN B C 1
ATOM 3177 O O . GLN B 1 100 ? 24.031 7.66 3.09 1 93.25 100 GLN B O 1
ATOM 3182 N N . LEU B 1 101 ? 23.562 7.34 0.916 1 94 101 LEU B N 1
ATOM 3183 C CA . LEU B 1 101 ? 24.234 8.578 0.559 1 94 101 LEU B CA 1
ATOM 3184 C C . LEU B 1 101 ? 23.484 9.789 1.109 1 94 101 LEU B C 1
ATOM 3186 O O . LEU B 1 101 ? 24.109 10.758 1.553 1 94 101 LEU B O 1
ATOM 3190 N N . PHE B 1 102 ? 22.25 9.727 1.083 1 90.69 102 PHE B N 1
ATOM 3191 C CA . PHE B 1 102 ? 21.438 10.812 1.622 1 90.69 102 PHE B CA 1
ATOM 3192 C C . PHE B 1 102 ? 21.672 10.961 3.121 1 90.69 102 PHE B C 1
ATOM 3194 O O . PHE B 1 102 ? 21.844 12.078 3.617 1 90.69 102 PHE B O 1
ATOM 3201 N N . LEU B 1 103 ? 21.609 9.883 3.768 1 87.44 103 LEU B N 1
ATOM 3202 C CA . LEU B 1 103 ? 21.781 9.93 5.215 1 87.44 103 LEU B CA 1
ATOM 3203 C C . LEU B 1 103 ? 23.203 10.367 5.57 1 87.44 103 LEU B C 1
ATOM 3205 O O . LEU B 1 103 ? 23.422 11.055 6.566 1 87.44 103 LEU B O 1
ATOM 3209 N N . SER B 1 104 ? 24.156 9.922 4.77 1 90.19 104 SER B N 1
ATOM 3210 C CA . SER B 1 104 ? 25.531 10.375 4.957 1 90.19 104 SER B CA 1
ATOM 3211 C C . SER B 1 104 ? 25.641 11.883 4.758 1 90.19 104 SER B C 1
ATOM 3213 O O . SER B 1 104 ? 26.375 12.562 5.484 1 90.19 104 SER B O 1
ATOM 3215 N N . TYR B 1 105 ? 24.969 12.367 3.805 1 89.19 105 TYR B N 1
ATOM 3216 C CA . TYR B 1 105 ? 24.922 13.805 3.574 1 89.19 105 TYR B CA 1
ATOM 3217 C C . TYR B 1 105 ? 24.312 14.531 4.77 1 89.19 105 TYR B C 1
ATOM 3219 O O . TYR B 1 105 ? 24.797 15.594 5.164 1 89.19 105 TYR B O 1
ATOM 3227 N N . ARG B 1 106 ? 23.344 14 5.332 1 82.62 106 ARG B N 1
ATOM 3228 C CA . ARG B 1 106 ? 22.719 14.586 6.516 1 82.62 106 ARG B CA 1
ATOM 3229 C C . ARG B 1 106 ? 23.688 14.617 7.684 1 82.62 106 ARG B C 1
ATOM 3231 O O . ARG B 1 106 ? 23.703 15.578 8.461 1 82.62 106 ARG B O 1
ATOM 3238 N N . ILE B 1 107 ? 24.406 13.641 7.828 1 86.25 107 ILE B N 1
ATOM 3239 C CA . ILE B 1 107 ? 25.406 13.578 8.875 1 86.25 107 ILE B CA 1
ATOM 3240 C C . ILE B 1 107 ? 26.453 14.672 8.656 1 86.25 107 ILE B C 1
ATOM 3242 O O . ILE B 1 107 ? 26.906 15.305 9.609 1 86.25 107 ILE B O 1
ATOM 3246 N N . LEU B 1 108 ? 26.797 14.859 7.422 1 89.81 108 LEU B N 1
ATOM 3247 C CA . LEU B 1 108 ? 27.75 15.922 7.086 1 89.81 108 LEU B CA 1
ATOM 3248 C C . LEU B 1 108 ? 27.203 17.281 7.5 1 89.81 108 LEU B C 1
ATOM 3250 O O . LEU B 1 108 ? 27.953 18.109 8.047 1 89.81 108 LEU B O 1
ATOM 3254 N N . LEU B 1 109 ? 25.953 17.469 7.297 1 84.44 109 LEU B N 1
ATOM 3255 C CA . LEU B 1 109 ? 25.328 18.75 7.625 1 84.44 109 LEU B CA 1
ATOM 3256 C C . LEU B 1 109 ? 25.266 18.953 9.133 1 84.44 109 LEU B C 1
ATOM 3258 O O . LEU B 1 109 ? 25.391 20.078 9.625 1 84.44 109 LEU B O 1
ATOM 3262 N N . LEU B 1 110 ? 25.094 17.891 9.828 1 80.19 110 LEU B N 1
ATOM 3263 C CA . LEU B 1 110 ? 24.922 17.969 11.273 1 80.19 110 LEU B CA 1
ATOM 3264 C C . LEU B 1 110 ? 26.281 18.062 11.977 1 80.19 110 LEU B C 1
ATOM 3266 O O . LEU B 1 110 ? 26.422 18.766 12.984 1 80.19 110 LEU B O 1
ATOM 3270 N N . THR B 1 111 ? 27.25 17.375 11.492 1 85.31 111 THR B N 1
ATOM 3271 C CA . THR B 1 111 ? 28.531 17.281 12.172 1 85.31 111 THR B CA 1
ATOM 3272 C C . THR B 1 111 ? 29.547 18.234 11.531 1 85.31 111 THR B C 1
ATOM 3274 O O . THR B 1 111 ? 30.547 18.594 12.156 1 85.31 111 THR B O 1
ATOM 3277 N N . ARG B 1 112 ? 29.422 18.578 10.32 1 85.75 112 ARG B N 1
ATOM 3278 C CA . ARG B 1 112 ? 30.344 19.391 9.531 1 85.75 112 ARG B CA 1
ATOM 3279 C C . ARG B 1 112 ? 31.703 18.703 9.398 1 85.75 112 ARG B C 1
ATOM 3281 O O . ARG B 1 112 ? 32.719 19.375 9.258 1 85.75 112 ARG B O 1
ATOM 3288 N N . ARG B 1 113 ? 31.766 17.484 9.664 1 89.69 113 ARG B N 1
ATOM 3289 C CA . ARG B 1 113 ? 32.969 16.672 9.508 1 89.69 113 ARG B CA 1
ATOM 3290 C C . ARG B 1 113 ? 32.938 15.859 8.211 1 89.69 113 ARG B C 1
ATOM 3292 O O . ARG B 1 113 ? 32.281 14.82 8.148 1 89.69 113 ARG B O 1
ATOM 3299 N N . TYR B 1 114 ? 33.688 16.172 7.238 1 92.25 114 TYR B N 1
ATOM 3300 C CA . TYR B 1 114 ? 33.656 15.609 5.895 1 92.25 114 TYR B CA 1
ATOM 3301 C C . TYR B 1 114 ? 34.188 14.188 5.883 1 92.25 114 TYR B C 1
ATOM 3303 O O . TYR B 1 114 ? 33.781 13.352 5.086 1 92.25 114 TYR B O 1
ATOM 3311 N N . TYR B 1 115 ? 35.156 13.883 6.754 1 92.56 115 TYR B N 1
ATOM 3312 C CA . TYR B 1 115 ? 35.812 12.586 6.715 1 92.56 115 TYR B CA 1
ATOM 3313 C C . TYR B 1 115 ? 34.844 11.461 7.062 1 92.56 115 TYR B C 1
ATOM 3315 O O . TYR B 1 115 ? 34.938 10.375 6.496 1 92.56 115 TYR B O 1
ATOM 3323 N N . ILE B 1 116 ? 34 11.688 7.918 1 92.56 116 ILE B N 1
ATOM 3324 C CA . ILE B 1 116 ? 33.031 10.68 8.305 1 92.56 116 ILE B CA 1
ATOM 3325 C C . ILE B 1 116 ? 32.094 10.414 7.145 1 92.56 116 ILE B C 1
ATOM 3327 O O . ILE B 1 116 ? 31.859 9.258 6.77 1 92.56 116 ILE B O 1
ATOM 3331 N N . SER B 1 117 ? 31.547 11.445 6.555 1 92.81 117 SER B N 1
ATOM 3332 C CA . SER B 1 117 ? 30.578 11.32 5.473 1 92.81 117 SER B CA 1
ATOM 3333 C C . SER B 1 117 ? 31.219 10.688 4.234 1 92.81 117 SER B C 1
ATOM 3335 O O . SER B 1 117 ? 30.594 9.852 3.572 1 92.81 117 SER B O 1
ATOM 3337 N N . ILE B 1 118 ? 32.406 11.07 3.975 1 93.62 118 ILE B N 1
ATOM 3338 C CA . ILE B 1 118 ? 33.094 10.508 2.818 1 93.62 118 ILE B CA 1
ATOM 3339 C C . ILE B 1 118 ? 33.375 9.031 3.057 1 93.62 118 ILE B C 1
ATOM 3341 O O . ILE B 1 118 ? 33.25 8.211 2.143 1 93.62 118 ILE B O 1
ATOM 3345 N N . GLY B 1 119 ? 33.844 8.695 4.199 1 95.69 119 GLY B N 1
ATOM 3346 C CA . GLY B 1 119 ? 34.062 7.297 4.543 1 95.69 119 GLY B CA 1
ATOM 3347 C C . GLY B 1 119 ? 32.812 6.445 4.375 1 95.69 119 GLY B C 1
ATOM 3348 O O . GLY B 1 119 ? 32.875 5.355 3.805 1 95.69 119 GLY B O 1
ATOM 3349 N N . LEU B 1 120 ? 31.719 6.945 4.828 1 95.75 120 LEU B N 1
ATOM 3350 C CA . LEU B 1 120 ? 30.453 6.23 4.703 1 95.75 120 LEU B CA 1
ATOM 3351 C C . LEU B 1 120 ? 30.031 6.098 3.242 1 95.75 120 LEU B C 1
ATOM 3353 O O . LEU B 1 120 ? 29.516 5.062 2.83 1 95.75 120 LEU B O 1
ATOM 3357 N N . ALA B 1 121 ? 30.281 7.098 2.504 1 95.94 121 ALA B N 1
ATOM 3358 C CA . ALA B 1 121 ? 29.953 7.074 1.082 1 95.94 121 ALA B CA 1
ATOM 3359 C C . ALA B 1 121 ? 30.766 6.016 0.344 1 95.94 121 ALA B C 1
ATOM 3361 O O . ALA B 1 121 ? 30.234 5.32 -0.529 1 95.94 121 ALA B O 1
ATOM 3362 N N . ILE B 1 122 ? 31.953 5.941 0.723 1 96.5 122 ILE B N 1
ATOM 3363 C CA . ILE B 1 122 ? 32.844 4.949 0.101 1 96.5 122 ILE B CA 1
ATOM 3364 C C . ILE B 1 122 ? 32.344 3.545 0.46 1 96.5 122 ILE B C 1
ATOM 3366 O O . ILE B 1 122 ? 32.281 2.668 -0.404 1 96.5 122 ILE B O 1
ATOM 3370 N N . LEU B 1 123 ? 32.094 3.352 1.652 1 96.56 123 LEU B N 1
ATOM 3371 C CA . LEU B 1 123 ? 31.578 2.059 2.098 1 96.56 123 LEU B CA 1
ATOM 3372 C C . LEU B 1 123 ? 30.266 1.723 1.4 1 96.56 123 LEU B C 1
ATOM 3374 O O . LEU B 1 123 ? 30.062 0.59 0.957 1 96.56 123 LEU B O 1
ATOM 3378 N N . ALA B 1 124 ? 29.375 2.68 1.306 1 97.06 124 ALA B N 1
ATOM 3379 C CA . ALA B 1 124 ? 28.094 2.479 0.641 1 97.06 124 ALA B CA 1
ATOM 3380 C C . ALA B 1 124 ? 28.281 2.119 -0.83 1 97.06 124 ALA B C 1
ATOM 3382 O O . ALA B 1 124 ? 27.594 1.252 -1.361 1 97.06 124 ALA B O 1
ATOM 3383 N N . THR B 1 125 ? 29.188 2.752 -1.479 1 97.44 125 THR B N 1
ATOM 3384 C CA . THR B 1 125 ? 29.484 2.465 -2.879 1 97.44 125 THR B CA 1
ATOM 3385 C C . THR B 1 125 ? 30.047 1.055 -3.037 1 97.44 125 THR B C 1
ATOM 3387 O O . THR B 1 125 ? 29.734 0.363 -4.008 1 97.44 125 THR B O 1
ATOM 3390 N N . GLY B 1 126 ? 30.875 0.702 -2.141 1 96.94 126 GLY B N 1
ATOM 3391 C CA . GLY B 1 126 ? 31.359 -0.667 -2.146 1 96.94 126 GLY B CA 1
ATOM 3392 C C . GLY B 1 126 ? 30.25 -1.698 -2.045 1 96.94 126 GLY B C 1
ATOM 3393 O O . GLY B 1 126 ? 30.266 -2.707 -2.754 1 96.94 126 GLY B O 1
ATOM 3394 N N . CYS B 1 127 ? 29.328 -1.481 -1.158 1 96.62 127 CYS B N 1
ATOM 3395 C CA . CYS B 1 127 ? 28.172 -2.367 -1.022 1 96.62 127 CYS B CA 1
ATOM 3396 C C . CYS B 1 127 ? 27.375 -2.412 -2.314 1 96.62 127 CYS B C 1
ATOM 3398 O O . CYS B 1 127 ? 26.891 -3.475 -2.719 1 96.62 127 CYS B O 1
ATOM 3400 N N . PHE B 1 128 ? 27.234 -1.291 -2.936 1 97.56 128 PHE B N 1
ATOM 3401 C CA . PHE B 1 128 ? 26.516 -1.206 -4.199 1 97.56 128 PHE B CA 1
ATOM 3402 C C . PHE B 1 128 ? 27.172 -2.072 -5.262 1 97.56 128 PHE B C 1
ATOM 3404 O O . PHE B 1 128 ? 26.5 -2.826 -5.965 1 97.56 128 PHE B O 1
ATOM 3411 N N . VAL B 1 129 ? 28.422 -1.966 -5.309 1 97.12 129 VAL B N 1
ATOM 3412 C CA . VAL B 1 129 ? 29.172 -2.744 -6.293 1 97.12 129 VAL B CA 1
ATOM 3413 C C . VAL B 1 129 ? 29 -4.234 -6.008 1 97.12 129 VAL B C 1
ATOM 3415 O O . VAL B 1 129 ? 28.812 -5.031 -6.926 1 97.12 129 VAL B O 1
ATOM 3418 N N . SER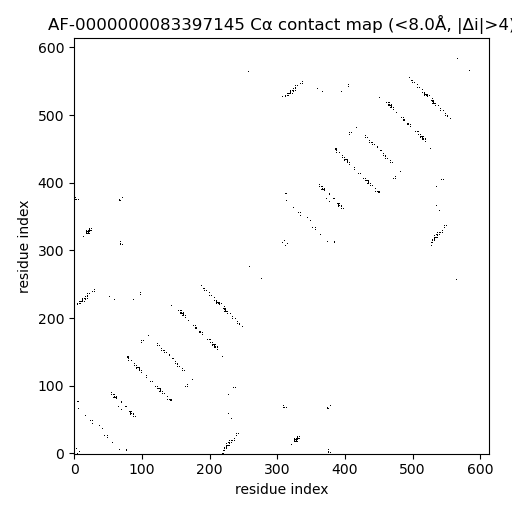 B 1 130 ? 29.078 -4.59 -4.785 1 96.12 130 SER B N 1
ATOM 3419 C CA . SER B 1 130 ? 28.875 -5.98 -4.402 1 96.12 130 SER B CA 1
ATOM 3420 C C . SER B 1 130 ? 27.484 -6.461 -4.785 1 96.12 130 SER B C 1
ATOM 3422 O O . SER B 1 130 ? 27.312 -7.578 -5.277 1 96.12 130 SER B O 1
ATOM 3424 N N . GLY B 1 131 ? 26.531 -5.66 -4.578 1 96.44 131 GLY B N 1
ATOM 3425 C CA . GLY B 1 131 ? 25.172 -6 -4.977 1 96.44 131 GLY B CA 1
ATOM 3426 C C . GLY B 1 131 ? 25 -6.145 -6.48 1 96.44 131 GLY B C 1
ATOM 3427 O O . GLY B 1 131 ? 24.281 -7.031 -6.949 1 96.44 131 GLY B O 1
ATOM 3428 N N . MET B 1 132 ? 25.688 -5.34 -7.184 1 97.12 132 MET B N 1
ATOM 3429 C CA . MET B 1 132 ? 25.672 -5.422 -8.641 1 97.12 132 MET B CA 1
ATOM 3430 C C . MET B 1 132 ? 26.297 -6.734 -9.117 1 97.12 132 MET B C 1
ATOM 3432 O O . MET B 1 132 ? 25.781 -7.363 -10.047 1 97.12 132 MET B O 1
ATOM 3436 N N . ILE B 1 133 ? 27.297 -7.082 -8.492 1 96.5 133 ILE B N 1
ATOM 3437 C CA . ILE B 1 133 ? 27.969 -8.328 -8.852 1 96.5 133 ILE B CA 1
ATOM 3438 C C . ILE B 1 133 ? 27.031 -9.508 -8.625 1 96.5 133 ILE B C 1
ATOM 3440 O O . ILE B 1 133 ? 26.938 -10.398 -9.469 1 96.5 133 ILE B O 1
ATOM 3444 N N . VAL B 1 134 ? 26.375 -9.477 -7.535 1 95.38 134 VAL B N 1
ATOM 3445 C CA . VAL B 1 134 ? 25.406 -10.531 -7.246 1 95.38 134 VAL B CA 1
ATOM 3446 C C . VAL B 1 134 ? 24.328 -10.547 -8.32 1 95.38 134 VAL B C 1
ATOM 3448 O O . VAL B 1 134 ? 23.953 -11.609 -8.812 1 95.38 134 VAL B O 1
ATOM 3451 N N . GLY B 1 135 ? 23.797 -9.383 -8.68 1 95.56 135 GLY B N 1
ATOM 3452 C CA . GLY B 1 135 ? 22.797 -9.312 -9.727 1 95.56 135 GLY B CA 1
ATOM 3453 C C . GLY B 1 135 ? 23.25 -9.906 -11.039 1 95.56 135 GLY B C 1
ATOM 3454 O O . GLY B 1 135 ? 22.516 -10.664 -11.672 1 95.56 135 GLY B O 1
ATOM 3455 N N . VAL B 1 136 ? 24.438 -9.625 -11.375 1 95.06 136 VAL B N 1
ATOM 3456 C CA . VAL B 1 136 ? 24.984 -10.109 -12.641 1 95.06 136 VAL B CA 1
ATOM 3457 C C . VAL B 1 136 ? 25.203 -11.617 -12.562 1 95.06 136 VAL B C 1
ATOM 3459 O O . VAL B 1 136 ? 24.906 -12.344 -13.508 1 95.06 136 VAL B O 1
ATOM 3462 N N . LYS B 1 137 ? 25.672 -12.094 -11.477 1 94.94 137 LYS B N 1
ATOM 3463 C CA . LYS B 1 137 ? 25.906 -13.523 -11.312 1 94.94 137 LYS B CA 1
ATOM 3464 C C . LYS B 1 137 ? 24.609 -14.312 -11.367 1 94.94 137 LYS B C 1
ATOM 3466 O O . LYS B 1 137 ? 24.547 -15.398 -11.953 1 94.94 137 LYS B O 1
ATOM 3471 N N . VAL B 1 138 ? 23.641 -13.781 -10.789 1 93.56 138 VAL B N 1
ATOM 3472 C CA . VAL B 1 138 ? 22.344 -14.438 -10.828 1 93.56 138 VAL B CA 1
ATOM 3473 C C . VAL B 1 138 ? 21.797 -14.422 -12.25 1 93.56 138 VAL B C 1
ATOM 3475 O O . VAL B 1 138 ? 21.203 -15.398 -12.703 1 93.56 138 VAL B O 1
ATOM 3478 N N . TRP B 1 139 ? 22.031 -13.344 -12.922 1 92.62 139 TRP B N 1
ATOM 3479 C CA . TRP B 1 139 ? 21.578 -13.219 -14.312 1 92.62 139 TRP B CA 1
ATOM 3480 C C . TRP B 1 139 ? 22.25 -14.281 -15.188 1 92.62 139 TRP B C 1
ATOM 3482 O O . TRP B 1 139 ? 21.594 -14.891 -16.047 1 92.62 139 TRP B O 1
ATOM 3492 N N . LEU B 1 140 ? 23.469 -14.633 -14.914 1 92.19 140 LEU B N 1
ATOM 3493 C CA . LEU B 1 140 ? 24.234 -15.578 -15.711 1 92.19 140 LEU B CA 1
ATOM 3494 C C . LEU B 1 140 ? 23.906 -17.016 -15.32 1 92.19 140 LEU B C 1
ATOM 3496 O O . LEU B 1 140 ? 24.078 -17.938 -16.125 1 92.19 140 LEU B O 1
ATOM 3500 N N . ALA B 1 141 ? 23.516 -17.375 -14.086 1 89.06 141 ALA B N 1
ATOM 3501 C CA . ALA B 1 141 ? 23.219 -18.719 -13.609 1 89.06 141 ALA B CA 1
ATOM 3502 C C . ALA B 1 141 ? 22.031 -19.328 -14.359 1 89.06 141 ALA B C 1
ATOM 3504 O O . ALA B 1 141 ? 22 -20.531 -14.617 1 89.06 141 ALA B O 1
ATOM 3505 N N . GLY B 1 142 ? 21.031 -18.609 -14.844 1 83.19 142 GLY B N 1
ATOM 3506 C CA . GLY B 1 142 ? 19.922 -19.047 -15.664 1 83.19 142 GLY B CA 1
ATOM 3507 C C . GLY B 1 142 ? 18.922 -19.906 -14.906 1 83.19 142 GLY B C 1
ATOM 3508 O O . GLY B 1 142 ? 17.75 -19.984 -15.289 1 83.19 142 GLY B O 1
ATOM 3509 N N . SER B 1 143 ? 19.469 -20.75 -13.898 1 88.19 143 SER B N 1
ATOM 3510 C CA . SER B 1 143 ? 18.578 -21.609 -13.133 1 88.19 143 SER B CA 1
ATOM 3511 C C . SER B 1 143 ? 18.781 -21.422 -11.633 1 88.19 143 SER B C 1
ATOM 3513 O O . SER B 1 143 ? 19.875 -21.078 -11.188 1 88.19 143 SER B O 1
ATOM 3515 N N . MET B 1 144 ? 17.656 -21.688 -10.875 1 85.94 144 MET B N 1
ATOM 3516 C CA . MET B 1 144 ? 17.703 -21.562 -9.422 1 85.94 144 MET B CA 1
ATOM 3517 C C . MET B 1 144 ? 18.641 -22.609 -8.812 1 85.94 144 MET B C 1
ATOM 3519 O O . MET B 1 144 ? 19.188 -22.406 -7.73 1 85.94 144 MET B O 1
ATOM 3523 N N . MET B 1 145 ? 18.875 -23.672 -9.484 1 82.38 145 MET B N 1
ATOM 3524 C CA . MET B 1 145 ? 19.703 -24.766 -8.984 1 82.38 145 MET B CA 1
ATOM 3525 C C . MET B 1 145 ? 21.172 -24.375 -8.992 1 82.38 145 MET B C 1
ATOM 3527 O O . MET B 1 145 ? 21.969 -24.953 -8.25 1 82.38 145 MET B O 1
ATOM 3531 N N . GLU B 1 146 ? 21.5 -23.328 -9.719 1 85 146 GLU B N 1
ATOM 3532 C CA . GLU B 1 146 ? 22.891 -22.906 -9.859 1 85 146 GLU B CA 1
ATOM 3533 C C . GLU B 1 146 ? 23.219 -21.75 -8.93 1 85 146 GLU B C 1
ATOM 3535 O O . GLU B 1 146 ? 24.328 -21.234 -8.938 1 85 146 GLU B O 1
ATOM 3540 N N . LEU B 1 147 ? 22.312 -21.422 -8.055 1 86.62 147 LEU B N 1
ATOM 3541 C CA . LEU B 1 147 ? 22.484 -20.234 -7.227 1 86.62 147 LEU B CA 1
ATOM 3542 C C . LEU B 1 147 ? 23.438 -20.5 -6.062 1 86.62 147 LEU B C 1
ATOM 3544 O O . LEU B 1 147 ? 23.797 -19.594 -5.32 1 86.62 147 LEU B O 1
ATOM 3548 N N . GLY B 1 148 ? 23.859 -21.688 -5.906 1 82.94 148 GLY B N 1
ATOM 3549 C CA . GLY B 1 148 ? 24.844 -22.016 -4.887 1 82.94 148 GLY B CA 1
ATOM 3550 C C . GLY B 1 148 ? 26.156 -21.281 -5.07 1 82.94 148 GLY B C 1
ATOM 3551 O O . GLY B 1 148 ? 26.844 -20.969 -4.09 1 82.94 148 GLY B O 1
ATOM 3552 N N . SER B 1 149 ? 26.516 -20.922 -6.258 1 84.5 149 SER B N 1
ATOM 3553 C CA . SER B 1 149 ? 27.781 -20.266 -6.562 1 84.5 149 SER B CA 1
ATOM 3554 C C . SER B 1 149 ? 27.781 -18.812 -6.105 1 84.5 149 SER B C 1
ATOM 3556 O O . SER B 1 149 ? 28.844 -18.188 -5.977 1 84.5 149 SER B O 1
ATOM 3558 N N . VAL B 1 150 ? 26.625 -18.312 -5.855 1 90.69 150 VAL B N 1
ATOM 3559 C CA . VAL B 1 150 ? 26.484 -16.906 -5.504 1 90.69 150 VAL B CA 1
ATOM 3560 C C . VAL B 1 150 ? 26.484 -16.75 -3.986 1 90.69 150 VAL B C 1
ATOM 3562 O O . VAL B 1 150 ? 26.5 -15.633 -3.473 1 90.69 150 VAL B O 1
ATOM 3565 N N . ASN B 1 151 ? 26.656 -17.781 -3.232 1 91.31 151 ASN B N 1
ATOM 3566 C CA . ASN B 1 151 ? 26.5 -17.781 -1.78 1 91.31 151 ASN B CA 1
ATOM 3567 C C . ASN B 1 151 ? 27.5 -16.828 -1.115 1 91.31 151 ASN B C 1
ATOM 3569 O O . ASN B 1 151 ? 27.125 -16.016 -0.279 1 91.31 151 ASN B O 1
ATOM 3573 N N . THR B 1 152 ? 28.672 -16.953 -1.497 1 91.62 152 THR B N 1
ATOM 3574 C CA . THR B 1 152 ? 29.734 -16.172 -0.848 1 91.62 152 THR B CA 1
ATOM 3575 C C . THR B 1 152 ? 29.547 -14.688 -1.122 1 91.62 152 THR B C 1
ATOM 3577 O O . THR B 1 152 ? 29.562 -13.875 -0.195 1 91.62 152 THR B O 1
ATOM 3580 N N . VAL B 1 153 ? 29.344 -14.352 -2.299 1 93.38 153 VAL B N 1
ATOM 3581 C CA . VAL B 1 153 ? 29.234 -12.945 -2.67 1 93.38 153 VAL B CA 1
ATOM 3582 C C . VAL B 1 153 ? 27.953 -12.359 -2.088 1 93.38 153 VAL B C 1
ATOM 3584 O O . VAL B 1 153 ? 27.938 -11.203 -1.658 1 93.38 153 VAL B O 1
ATOM 3587 N N . LEU B 1 154 ? 26.906 -13.086 -2.078 1 94.56 154 LEU B N 1
ATOM 3588 C CA . LEU B 1 154 ? 25.641 -12.641 -1.513 1 94.56 154 LEU B CA 1
ATOM 3589 C C . LEU B 1 154 ? 25.766 -12.391 -0.015 1 94.56 154 LEU B C 1
ATOM 3591 O O . LEU B 1 154 ? 25.266 -11.383 0.496 1 94.5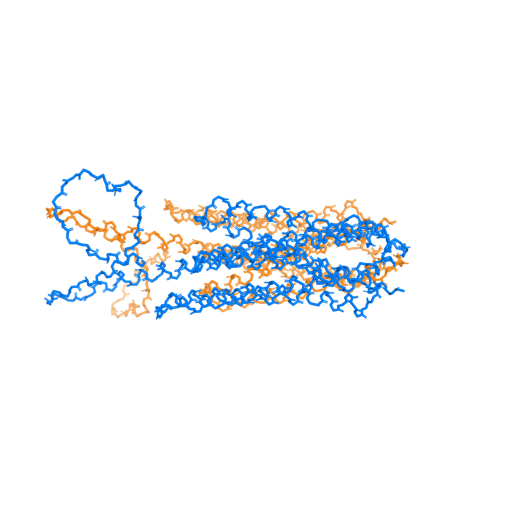6 154 LEU B O 1
ATOM 3595 N N . THR B 1 155 ? 26.453 -13.266 0.65 1 94.31 155 THR B N 1
ATOM 3596 C CA . THR B 1 155 ? 26.641 -13.117 2.09 1 94.31 155 THR B CA 1
ATOM 3597 C C . THR B 1 155 ? 27.469 -11.883 2.406 1 94.31 155 THR B C 1
ATOM 3599 O O . THR B 1 155 ? 27.172 -11.141 3.342 1 94.31 155 THR B O 1
ATOM 3602 N N . VAL B 1 156 ? 28.438 -11.664 1.653 1 94.75 156 VAL B N 1
ATOM 3603 C CA . VAL B 1 156 ? 29.281 -10.492 1.848 1 94.75 156 VAL B CA 1
ATOM 3604 C C . VAL B 1 156 ? 28.469 -9.227 1.594 1 94.75 156 VAL B C 1
ATOM 3606 O O . VAL B 1 156 ? 28.547 -8.266 2.363 1 94.75 156 VAL B O 1
ATOM 3609 N N . TRP B 1 157 ? 27.703 -9.203 0.573 1 96.62 157 TRP B N 1
ATOM 3610 C CA . TRP B 1 157 ? 26.875 -8.055 0.208 1 96.62 157 TRP B CA 1
ATOM 3611 C C . TRP B 1 157 ? 25.875 -7.73 1.312 1 96.62 157 TRP B C 1
ATOM 3613 O O . TRP B 1 157 ? 25.875 -6.621 1.85 1 96.62 157 TRP B O 1
ATOM 3623 N N . LEU B 1 158 ? 25.109 -8.703 1.746 1 95.19 158 LEU B N 1
ATOM 3624 C CA . LEU B 1 158 ? 24.047 -8.469 2.715 1 95.19 158 LEU B CA 1
ATOM 3625 C C . LEU B 1 158 ? 24.625 -8.156 4.09 1 95.19 158 LEU B C 1
ATOM 3627 O O . LEU B 1 158 ? 24.078 -7.328 4.824 1 95.19 158 LEU B O 1
ATOM 3631 N N . SER B 1 159 ? 25.703 -8.781 4.426 1 94.88 159 SER B N 1
ATOM 3632 C CA . SER B 1 159 ? 26.328 -8.484 5.711 1 94.88 159 SER B CA 1
ATOM 3633 C C . SER B 1 159 ? 26.891 -7.066 5.73 1 94.88 159 SER B C 1
ATOM 3635 O O . SER B 1 159 ? 26.75 -6.352 6.727 1 94.88 159 SER B O 1
ATOM 3637 N N . SER B 1 160 ? 27.516 -6.715 4.68 1 95.12 160 SER B N 1
ATOM 3638 C CA . SER B 1 160 ? 28.062 -5.363 4.602 1 95.12 160 SER B CA 1
ATOM 3639 C C . SER B 1 160 ? 26.953 -4.32 4.586 1 95.12 160 SER B C 1
ATOM 3641 O O . SER B 1 160 ? 27.078 -3.256 5.199 1 95.12 160 SER B O 1
ATOM 3643 N N . GLU B 1 161 ? 25.891 -4.594 3.898 1 94.06 161 GLU B N 1
ATOM 3644 C CA . GLU B 1 161 ? 24.75 -3.697 3.883 1 94.06 161 GLU B CA 1
ATOM 3645 C C . GLU B 1 161 ? 24.188 -3.49 5.289 1 94.06 161 GLU B C 1
ATOM 3647 O O . GLU B 1 161 ? 23.891 -2.359 5.688 1 94.06 161 GLU B O 1
ATOM 3652 N N . THR B 1 162 ? 24.031 -4.539 5.969 1 92.56 162 THR B N 1
ATOM 3653 C CA . THR B 1 162 ? 23.547 -4.457 7.34 1 92.56 162 THR B CA 1
ATOM 3654 C C . THR B 1 162 ? 24.5 -3.637 8.203 1 92.56 162 THR B C 1
ATOM 3656 O O . THR B 1 162 ? 24.062 -2.791 8.984 1 92.56 162 THR B O 1
ATOM 3659 N N . ALA B 1 163 ? 25.703 -3.885 8.047 1 93.12 163 ALA B N 1
ATOM 3660 C CA . ALA B 1 163 ? 26.703 -3.188 8.844 1 93.12 163 ALA B CA 1
ATOM 3661 C C . ALA B 1 163 ? 26.656 -1.683 8.602 1 93.12 163 ALA B C 1
ATOM 3663 O O . ALA B 1 163 ? 26.641 -0.894 9.547 1 93.12 163 ALA B O 1
ATOM 3664 N N . ILE B 1 164 ? 26.641 -1.305 7.391 1 92.62 164 ILE B N 1
ATOM 3665 C CA . ILE B 1 164 ? 26.656 0.118 7.066 1 92.62 164 ILE B CA 1
ATOM 3666 C C . ILE B 1 164 ? 25.375 0.776 7.562 1 92.62 164 ILE B C 1
ATOM 3668 O O . ILE B 1 164 ? 25.391 1.91 8.047 1 92.62 164 ILE B O 1
ATOM 3672 N N . ASP B 1 165 ? 24.266 0.099 7.406 1 90.38 165 ASP B N 1
ATOM 3673 C CA . ASP B 1 165 ? 23 0.652 7.906 1 90.38 165 ASP B CA 1
ATOM 3674 C C . ASP B 1 165 ? 23.062 0.881 9.414 1 90.38 165 ASP B C 1
ATOM 3676 O O . ASP B 1 165 ? 22.641 1.924 9.906 1 90.38 165 ASP B O 1
ATOM 3680 N N . VAL B 1 166 ? 23.609 -0.034 10.078 1 88.19 166 VAL B N 1
ATOM 3681 C CA . VAL B 1 166 ? 23.734 0.075 11.531 1 88.19 166 VAL B CA 1
ATOM 3682 C C . VAL B 1 166 ? 24.703 1.196 11.883 1 88.19 166 VAL B C 1
ATOM 3684 O O . VAL B 1 166 ? 24.438 1.994 12.789 1 88.19 166 VAL B O 1
ATOM 3687 N N . ILE B 1 167 ? 25.766 1.281 11.211 1 90.69 167 ILE B N 1
ATOM 3688 C CA . ILE B 1 167 ? 26.766 2.314 11.453 1 90.69 167 ILE B CA 1
ATOM 3689 C C . ILE B 1 167 ? 26.141 3.693 11.242 1 90.69 167 ILE B C 1
ATOM 3691 O O . ILE B 1 167 ? 26.297 4.582 12.086 1 90.69 167 ILE B O 1
ATOM 3695 N N . ILE B 1 168 ? 25.453 3.867 10.172 1 89.62 168 ILE B N 1
ATOM 3696 C CA . ILE B 1 168 ? 24.812 5.145 9.859 1 89.62 168 ILE B CA 1
ATOM 3697 C C . ILE B 1 168 ? 23.797 5.488 10.945 1 89.62 168 ILE B C 1
ATOM 3699 O O . ILE B 1 168 ? 23.75 6.621 11.438 1 89.62 168 ILE B O 1
ATOM 3703 N N . ALA B 1 169 ? 23.031 4.555 11.344 1 86.69 169 ALA B N 1
ATOM 3704 C CA . ALA B 1 169 ? 22.016 4.777 12.367 1 86.69 169 ALA B CA 1
ATOM 3705 C C . ALA B 1 169 ? 22.656 5.184 13.695 1 86.69 169 ALA B C 1
ATOM 3707 O O . ALA B 1 169 ? 22.188 6.113 14.359 1 8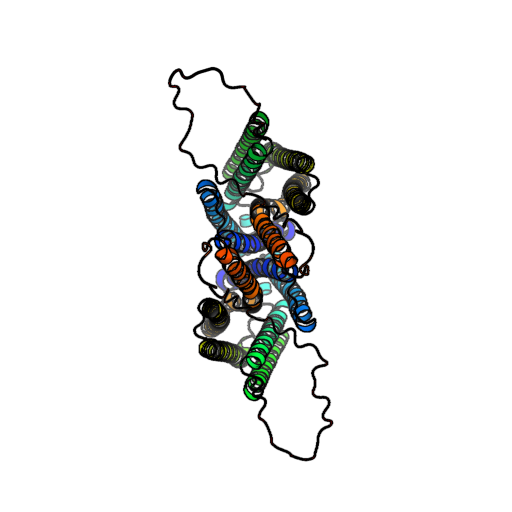6.69 169 ALA B O 1
ATOM 3708 N N . VAL B 1 170 ? 23.672 4.527 14.047 1 87.06 170 VAL B N 1
ATOM 3709 C CA . VAL B 1 170 ? 24.344 4.797 15.312 1 87.06 170 VAL B CA 1
ATOM 3710 C C . VAL B 1 170 ? 24.969 6.188 15.281 1 87.06 170 VAL B C 1
ATOM 3712 O O . VAL B 1 170 ? 24.859 6.949 16.234 1 87.06 170 VAL B O 1
ATOM 3715 N N . ILE B 1 171 ? 25.609 6.52 14.242 1 88.12 171 ILE B N 1
ATOM 3716 C CA . ILE B 1 171 ?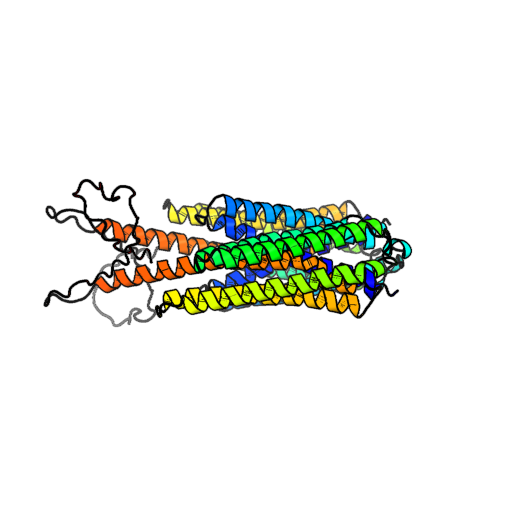 26.219 7.832 14.102 1 88.12 171 ILE B CA 1
ATOM 3717 C C . ILE B 1 171 ? 25.156 8.922 14.18 1 88.12 171 ILE B C 1
ATOM 3719 O O . ILE B 1 171 ? 25.328 9.914 14.891 1 88.12 171 ILE B O 1
ATOM 3723 N N . LEU B 1 172 ? 24.141 8.711 13.469 1 84.69 172 LEU B N 1
ATOM 3724 C CA . LEU B 1 172 ? 23.062 9.703 13.477 1 84.69 172 LEU B CA 1
ATOM 3725 C C . LEU B 1 172 ? 22.484 9.859 14.875 1 84.69 172 LEU B C 1
ATOM 3727 O O . LEU B 1 172 ? 22.188 10.977 15.305 1 84.69 172 LEU B O 1
ATOM 3731 N N . LEU B 1 173 ? 22.281 8.766 15.547 1 83.62 173 LEU B N 1
ATOM 3732 C CA . LEU B 1 173 ? 21.766 8.797 16.906 1 83.62 173 LEU B CA 1
ATOM 3733 C C . LEU B 1 173 ? 22.703 9.586 17.828 1 83.62 173 LEU B C 1
ATOM 3735 O O . LEU B 1 173 ? 22.25 10.398 18.641 1 83.62 173 LEU B O 1
ATOM 3739 N N . PHE B 1 174 ? 23.891 9.359 17.672 1 85.12 174 PHE B N 1
ATOM 3740 C CA . PHE B 1 174 ? 24.891 10.039 18.516 1 85.12 174 PHE B CA 1
ATOM 3741 C C . PHE B 1 174 ? 24.938 11.523 18.188 1 85.12 174 PHE B C 1
ATOM 3743 O O . PHE B 1 174 ? 24.969 12.359 19.109 1 85.12 174 PHE B O 1
ATOM 3750 N N . VAL B 1 175 ? 24.938 11.844 16.984 1 82.69 175 VAL B N 1
ATOM 3751 C CA . VAL B 1 175 ? 25.016 13.242 16.562 1 82.69 175 VAL B CA 1
ATOM 3752 C C . VAL B 1 175 ? 23.766 13.992 17.016 1 82.69 175 VAL B C 1
ATOM 3754 O O . VAL B 1 175 ? 23.859 15.109 17.531 1 82.69 175 VAL B O 1
ATOM 3757 N N . LEU B 1 176 ? 22.641 13.414 16.859 1 80.25 176 LEU B N 1
ATOM 3758 C CA . LEU B 1 176 ? 21.391 14.047 17.25 1 80.25 176 LEU B CA 1
ATOM 3759 C C . LEU B 1 176 ? 21.281 14.156 18.766 1 80.25 176 LEU B C 1
ATOM 3761 O O . LEU B 1 176 ? 20.75 15.148 19.281 1 80.25 176 LEU B O 1
ATOM 3765 N N . HIS B 1 177 ? 21.781 13.172 19.422 1 82.12 177 HIS B N 1
ATOM 3766 C CA . HIS B 1 177 ? 21.781 13.195 20.875 1 82.12 177 HIS B CA 1
ATOM 3767 C C . HIS B 1 177 ? 22.656 14.32 21.406 1 82.12 177 HIS B C 1
ATOM 3769 O O . HIS B 1 177 ? 22.312 14.992 22.391 1 82.12 177 HIS B O 1
ATOM 3775 N N . ASN B 1 178 ? 23.688 14.555 20.812 1 82.94 178 ASN B N 1
ATOM 3776 C CA . ASN B 1 178 ? 24.641 15.578 21.25 1 82.94 178 ASN B CA 1
ATOM 3777 C C . ASN B 1 178 ? 24.188 16.969 20.828 1 82.94 178 ASN B C 1
ATOM 3779 O O . ASN B 1 178 ? 24.703 17.969 21.344 1 82.94 178 ASN B O 1
ATOM 3783 N N . SER B 1 179 ? 23.25 17.062 19.953 1 76 179 SER B N 1
ATOM 3784 C CA . SER B 1 179 ? 22.766 18.359 19.469 1 76 179 SER B CA 1
ATOM 3785 C C . SER B 1 179 ? 21.609 18.859 20.312 1 76 179 SER B C 1
ATOM 3787 O O . SER B 1 179 ? 21.031 19.906 20.016 1 76 179 SER B O 1
ATOM 3789 N N . LYS B 1 180 ? 21.25 18.078 21.297 1 77 180 LYS B N 1
ATOM 3790 C CA . LYS B 1 180 ? 20.188 18.516 22.203 1 77 180 LYS B CA 1
ATOM 3791 C C . LYS B 1 180 ? 20.594 19.75 22.984 1 77 180 LYS B C 1
ATOM 3793 O O . LYS B 1 180 ? 21.734 19.828 23.484 1 77 180 LYS B O 1
ATOM 3798 N N . SER B 1 181 ? 19.922 20.875 22.859 1 70.94 181 SER B N 1
ATOM 3799 C CA . SER B 1 181 ? 20.219 22.172 23.453 1 70.94 181 SER B CA 1
ATOM 3800 C C . SER B 1 181 ? 19.609 22.328 24.844 1 70.94 181 SER B C 1
ATOM 3802 O O . SER B 1 181 ? 19.969 23.219 25.594 1 70.94 181 SER B O 1
ATOM 3804 N N . GLY B 1 182 ? 18.75 21.422 25.25 1 68.94 182 GLY B N 1
ATOM 3805 C CA . GLY B 1 182 ? 18.062 21.594 26.516 1 68.94 182 GLY B CA 1
ATOM 3806 C C . GLY B 1 182 ? 16.719 22.297 26.375 1 68.94 182 GLY B C 1
ATOM 3807 O O . GLY B 1 182 ? 15.93 22.328 27.312 1 68.94 182 GLY B O 1
ATOM 3808 N N . LEU B 1 183 ? 16.438 22.938 25.125 1 67.19 183 LEU B N 1
ATOM 3809 C CA . LEU B 1 183 ? 15.141 23.547 24.859 1 67.19 183 LEU B CA 1
ATOM 3810 C C . LEU B 1 183 ? 14.094 22.484 24.547 1 67.19 183 LEU B C 1
ATOM 3812 O O . LEU B 1 183 ? 14.32 21.625 23.672 1 67.19 183 LEU B O 1
ATOM 3816 N N . ARG B 1 184 ? 13.07 22.5 25.25 1 66.31 184 ARG B N 1
ATOM 3817 C CA . ARG B 1 184 ? 12.07 21.438 25.234 1 66.31 184 ARG B CA 1
ATOM 3818 C C . ARG B 1 184 ? 11.594 21.156 23.812 1 66.31 184 ARG B C 1
ATOM 3820 O O . ARG B 1 184 ? 11.562 20 23.391 1 66.31 184 ARG B O 1
ATOM 3827 N N . ASN B 1 185 ? 11.266 22.297 23.062 1 64.62 185 ASN B N 1
ATOM 3828 C CA . ASN B 1 185 ? 10.719 22.094 21.734 1 64.62 185 ASN B CA 1
ATOM 3829 C C . ASN B 1 185 ? 11.766 21.531 20.781 1 64.62 185 ASN B C 1
ATOM 3831 O O . ASN B 1 185 ? 11.477 20.625 19.984 1 64.62 185 ASN B O 1
ATOM 3835 N N . SER B 1 186 ? 12.977 22.062 20.969 1 66.5 186 SER B N 1
ATOM 3836 C CA . SER B 1 186 ? 14.062 21.594 20.109 1 66.5 186 SER B CA 1
ATOM 3837 C C . SER B 1 186 ? 14.438 20.156 20.438 1 66.5 186 SER B C 1
ATOM 3839 O O . SER B 1 186 ? 14.695 19.359 19.547 1 66.5 186 SER B O 1
ATOM 3841 N N . ASP B 1 187 ? 14.32 19.844 21.688 1 75.69 187 ASP B N 1
ATOM 3842 C CA . ASP B 1 187 ? 14.688 18.5 22.109 1 75.69 187 ASP B CA 1
ATOM 3843 C C . ASP B 1 187 ? 13.633 17.484 21.672 1 75.69 187 ASP B C 1
ATOM 3845 O O . ASP B 1 187 ? 13.969 16.344 21.344 1 75.69 187 ASP B O 1
ATOM 3849 N N . ARG B 1 188 ? 12.453 17.953 21.578 1 71.25 188 ARG B N 1
ATOM 3850 C CA . ARG B 1 188 ? 11.398 17.047 21.125 1 71.25 188 ARG B CA 1
ATOM 3851 C C . ARG B 1 188 ? 11.562 16.719 19.656 1 71.25 188 ARG B C 1
ATOM 3853 O O . ARG B 1 188 ? 11.328 15.57 19.234 1 71.25 188 ARG B O 1
ATOM 3860 N N . VAL B 1 189 ? 11.969 17.734 19 1 67.12 189 VAL B N 1
ATOM 3861 C CA . VAL B 1 189 ? 12.219 17.516 17.594 1 67.12 189 VAL B CA 1
ATOM 3862 C C . VAL B 1 189 ? 13.383 16.531 17.406 1 67.12 189 VAL B C 1
ATOM 3864 O O . VAL B 1 189 ? 13.297 15.602 16.609 1 67.12 189 VAL B O 1
ATOM 3867 N N . MET B 1 190 ? 14.352 16.734 18.219 1 71.69 190 MET B N 1
ATOM 3868 C CA . MET B 1 190 ? 15.531 15.867 18.125 1 71.69 190 MET B CA 1
ATOM 3869 C C . MET B 1 190 ? 15.188 14.438 18.516 1 71.69 190 MET B C 1
ATOM 3871 O O . MET B 1 190 ? 15.664 13.484 17.891 1 71.69 190 MET B O 1
ATOM 3875 N N . GLU B 1 191 ? 14.398 14.297 19.375 1 75.88 191 GLU B N 1
ATOM 3876 C CA . GLU B 1 191 ? 13.984 12.977 19.828 1 75.88 191 GLU B CA 1
ATOM 3877 C C . GLU B 1 191 ? 13.18 12.258 18.734 1 75.88 191 GLU B C 1
ATOM 3879 O O . GLU B 1 191 ? 13.344 11.055 18.531 1 75.88 191 GLU B O 1
ATOM 3884 N N . ARG B 1 192 ? 12.406 13 18.141 1 70.31 192 ARG B N 1
ATOM 3885 C CA . ARG B 1 192 ? 11.625 12.398 17.062 1 70.31 192 ARG B CA 1
ATOM 3886 C C . ARG B 1 192 ? 12.516 11.992 15.906 1 70.31 192 ARG B C 1
ATOM 3888 O O . ARG B 1 192 ? 12.344 10.914 15.328 1 70.31 192 ARG B O 1
ATOM 3895 N N . LEU B 1 193 ? 13.438 12.781 15.656 1 68.38 193 LEU B N 1
ATOM 3896 C CA . LEU B 1 193 ? 14.383 12.469 14.586 1 68.38 193 LEU B CA 1
ATOM 3897 C C . LEU B 1 193 ? 15.234 11.258 14.945 1 68.38 193 LEU B C 1
ATOM 3899 O O . LEU B 1 193 ? 15.523 10.422 14.094 1 68.38 193 LEU B O 1
ATOM 3903 N N . MET B 1 194 ? 15.609 11.227 16.141 1 75.12 194 MET B N 1
ATOM 3904 C CA . MET B 1 194 ? 16.375 10.086 16.625 1 75.12 194 MET B CA 1
ATOM 3905 C C . MET B 1 194 ? 15.586 8.789 16.5 1 75.12 194 MET B C 1
ATOM 3907 O O . MET B 1 194 ? 16.109 7.773 16.047 1 75.12 194 MET B O 1
ATOM 3911 N N . ARG B 1 195 ? 14.383 8.883 16.781 1 73.25 195 ARG B N 1
ATOM 3912 C CA . ARG B 1 195 ? 13.539 7.6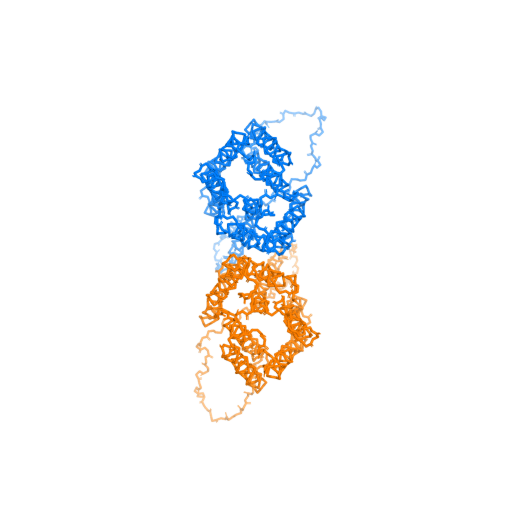91 16.734 1 73.25 195 ARG B CA 1
ATOM 3913 C C . ARG B 1 195 ? 13.328 7.215 15.305 1 73.25 195 ARG B C 1
ATOM 3915 O O . ARG B 1 195 ? 13.398 6.016 15.023 1 73.25 195 ARG B O 1
ATOM 3922 N N . THR B 1 196 ? 13.086 8.141 14.484 1 69.94 196 THR B N 1
ATOM 3923 C CA . THR B 1 196 ? 12.867 7.77 13.094 1 69.94 196 THR B CA 1
ATOM 3924 C C . THR B 1 196 ? 14.141 7.207 12.477 1 69.94 196 THR B C 1
ATOM 3926 O O . THR B 1 196 ? 14.094 6.258 11.688 1 69.94 196 THR B O 1
ATOM 3929 N N . SER B 1 197 ? 15.219 7.797 12.891 1 68.25 197 SER B N 1
ATOM 3930 C CA . SER B 1 197 ? 16.5 7.309 12.383 1 68.25 197 SER B CA 1
ATOM 3931 C C . SER B 1 197 ? 16.781 5.898 12.883 1 68.25 197 SER B C 1
ATOM 3933 O O . SER B 1 197 ? 17.266 5.051 12.125 1 68.25 197 SER B O 1
ATOM 3935 N N . LEU B 1 198 ? 16.531 5.723 14.102 1 72.56 198 LEU B N 1
ATOM 3936 C CA . LEU B 1 198 ? 16.719 4.402 14.695 1 72.56 198 LEU B CA 1
ATOM 3937 C C . LEU B 1 198 ? 15.812 3.373 14.031 1 72.56 198 LEU B C 1
ATOM 3939 O O . LEU B 1 198 ? 16.234 2.26 13.727 1 72.56 198 LEU B O 1
ATOM 3943 N N . GLN B 1 199 ? 14.672 3.76 13.789 1 72.69 199 GLN B N 1
ATOM 3944 C CA . GLN B 1 199 ? 13.711 2.852 13.18 1 72.69 199 GLN B CA 1
ATOM 3945 C C . GLN B 1 199 ? 14.133 2.471 11.758 1 72.69 199 GLN B C 1
ATOM 3947 O O . GLN B 1 199 ? 14.016 1.311 11.359 1 72.69 199 GLN B O 1
ATOM 3952 N N . THR B 1 200 ? 14.68 3.387 11.109 1 71.56 200 THR B N 1
ATOM 3953 C CA . THR B 1 200 ? 15.148 3.119 9.758 1 71.56 200 THR B CA 1
ATOM 3954 C C . THR B 1 200 ? 16.281 2.102 9.766 1 71.56 200 THR B C 1
ATOM 3956 O O . THR B 1 200 ? 16.219 1.082 9.078 1 71.56 200 THR B O 1
ATOM 3959 N N . GLY B 1 201 ? 17.328 2.412 10.562 1 76 201 GLY B N 1
ATOM 3960 C CA . GLY B 1 201 ? 18.484 1.533 10.625 1 76 201 GLY B CA 1
ATOM 3961 C C . GLY B 1 201 ? 18.141 0.135 11.109 1 76 201 GLY B C 1
ATOM 3962 O O . GLY B 1 201 ? 18.625 -0.854 10.555 1 76 201 GLY B O 1
ATOM 3963 N N . VAL B 1 202 ? 17.281 0.053 11.992 1 80 202 VAL B N 1
ATOM 3964 C CA . VAL B 1 202 ? 16.922 -1.232 12.586 1 80 202 VAL B CA 1
ATOM 3965 C C . VAL B 1 202 ? 16.047 -2.021 11.609 1 80 202 VAL B C 1
ATOM 3967 O O . VAL B 1 202 ? 16.25 -3.223 11.414 1 80 202 VAL B O 1
ATOM 3970 N N . CYS B 1 203 ? 15.172 -1.352 10.93 1 85.62 203 CYS B N 1
ATOM 3971 C CA . CYS B 1 203 ? 14.258 -2.061 10.039 1 85.62 203 CYS B CA 1
ATOM 3972 C C . CYS B 1 203 ? 14.992 -2.59 8.82 1 85.62 203 CYS B C 1
ATOM 3974 O O . CYS B 1 203 ? 14.852 -3.762 8.461 1 85.62 203 CYS B O 1
ATOM 3976 N N . THR B 1 204 ? 15.805 -1.821 8.211 1 89.56 204 THR B N 1
ATOM 3977 C CA . THR B 1 204 ? 16.531 -2.264 7.023 1 89.56 204 THR B CA 1
ATOM 3978 C C . THR B 1 204 ? 17.562 -3.324 7.391 1 89.56 204 THR B C 1
ATOM 3980 O O . THR B 1 204 ? 17.75 -4.301 6.656 1 89.56 204 THR B O 1
ATOM 3983 N N . GLY B 1 205 ? 18.219 -3.143 8.547 1 90.19 205 GLY B N 1
ATOM 3984 C CA . GLY B 1 205 ? 19.172 -4.141 9.016 1 90.19 205 GLY B CA 1
ATOM 3985 C C . GLY B 1 205 ? 18.531 -5.48 9.312 1 90.19 205 GLY B C 1
ATOM 3986 O O . GLY B 1 205 ? 19.078 -6.531 8.977 1 90.19 205 GLY B O 1
ATOM 3987 N N . LEU B 1 206 ? 17.391 -5.402 9.867 1 90.94 206 LEU B N 1
ATOM 3988 C CA . LEU B 1 206 ? 16.672 -6.629 10.195 1 90.94 206 LEU B CA 1
ATOM 3989 C C . LEU B 1 206 ? 16.25 -7.363 8.922 1 90.94 206 LEU B C 1
ATOM 3991 O O . LEU B 1 206 ? 16.391 -8.586 8.836 1 90.94 206 LEU B O 1
ATOM 3995 N N . PHE B 1 207 ? 15.711 -6.676 7.992 1 95.31 207 PHE B N 1
ATOM 3996 C CA . PHE B 1 207 ? 15.297 -7.289 6.734 1 95.31 207 PHE B CA 1
ATOM 3997 C C . PHE B 1 207 ? 16.484 -7.934 6.031 1 95.31 207 PHE B C 1
ATOM 3999 O O . PHE B 1 207 ? 16.391 -9.055 5.535 1 95.31 207 PHE B O 1
ATOM 4006 N N . ALA B 1 208 ? 17.594 -7.238 6.043 1 94.06 208 ALA B N 1
ATOM 4007 C CA . ALA B 1 208 ? 18.797 -7.77 5.387 1 94.06 208 ALA B CA 1
ATOM 4008 C C . ALA B 1 208 ? 19.312 -9 6.117 1 94.06 208 ALA B C 1
ATOM 4010 O O . ALA B 1 208 ? 19.703 -9.992 5.488 1 94.06 208 ALA B O 1
ATOM 4011 N N . THR B 1 209 ? 19.312 -8.969 7.348 1 94.06 209 THR B N 1
ATOM 4012 C CA . THR B 1 209 ? 19.797 -10.086 8.148 1 94.06 209 THR B CA 1
ATOM 4013 C C . THR B 1 209 ? 18.891 -11.305 7.965 1 94.06 209 THR B C 1
ATOM 4015 O O . THR B 1 209 ? 19.375 -12.43 7.82 1 94.06 209 THR B O 1
ATOM 4018 N N . MET B 1 210 ? 17.609 -11.055 7.996 1 96.12 210 MET B N 1
ATOM 4019 C CA . MET B 1 210 ? 16.672 -12.156 7.812 1 96.12 210 MET B CA 1
ATOM 4020 C C . MET B 1 210 ? 16.797 -12.742 6.414 1 96.12 210 MET B C 1
ATOM 4022 O O . MET B 1 210 ? 16.719 -13.961 6.238 1 96.12 210 MET B O 1
ATOM 4026 N N . CYS B 1 211 ? 16.953 -11.914 5.469 1 96.12 211 CYS B N 1
ATOM 4027 C CA . CYS B 1 211 ? 17.188 -12.383 4.105 1 96.12 211 CYS B CA 1
ATOM 4028 C C . CYS B 1 211 ? 18.406 -13.289 4.039 1 96.12 211 CYS B C 1
ATOM 4030 O O . CYS B 1 211 ? 18.344 -14.391 3.484 1 96.12 211 CYS B O 1
ATOM 4032 N N . MET B 1 212 ? 19.484 -12.867 4.672 1 94.69 212 MET B N 1
ATOM 4033 C CA . MET B 1 212 ? 20.719 -13.641 4.684 1 94.69 212 MET B CA 1
ATOM 4034 C C . MET B 1 212 ? 20.547 -14.945 5.449 1 94.69 212 MET B C 1
ATOM 4036 O O . MET B 1 212 ? 20.969 -16 4.988 1 94.69 212 MET B O 1
ATOM 4040 N N . ALA B 1 213 ? 19.891 -14.875 6.551 1 95.44 213 ALA B N 1
ATOM 4041 C CA . ALA B 1 213 ? 19.672 -16.047 7.391 1 95.44 213 ALA B CA 1
ATOM 4042 C C . ALA B 1 213 ? 18.859 -17.109 6.656 1 95.44 213 ALA B C 1
ATOM 4044 O O . ALA B 1 213 ? 19.188 -18.297 6.691 1 95.44 213 ALA B O 1
ATOM 4045 N N . LEU B 1 214 ? 17.859 -16.688 5.965 1 95.31 214 LEU B N 1
ATOM 4046 C CA . LEU B 1 214 ? 17 -17.625 5.262 1 95.31 214 LEU B CA 1
ATOM 4047 C C . LEU B 1 214 ? 17.703 -18.188 4.023 1 95.31 214 LEU B C 1
ATOM 4049 O O . LEU B 1 214 ? 17.484 -19.344 3.648 1 95.31 214 LEU B O 1
ATOM 4053 N N . TRP B 1 215 ? 18.516 -17.375 3.432 1 92.62 215 TRP B N 1
ATOM 4054 C CA . TRP B 1 215 ? 19.297 -17.828 2.291 1 92.62 215 TRP B CA 1
ATOM 4055 C C . TRP B 1 215 ? 20.25 -18.953 2.695 1 92.62 215 TRP B C 1
ATOM 4057 O O . TRP B 1 215 ? 20.344 -19.969 2.01 1 92.62 215 TRP B O 1
ATOM 4067 N N . LEU B 1 216 ? 20.844 -18.828 3.834 1 91.81 216 LEU B N 1
ATOM 4068 C CA . LEU B 1 216 ? 21.844 -19.781 4.293 1 91.81 216 LEU B CA 1
ATOM 4069 C C . LEU B 1 216 ? 21.188 -21 4.945 1 91.81 216 LEU B C 1
ATOM 4071 O O . LEU B 1 216 ? 21.656 -22.125 4.797 1 91.81 216 LEU B O 1
ATOM 4075 N N . ALA B 1 217 ? 20.078 -20.797 5.609 1 92.62 217 ALA B N 1
ATOM 4076 C CA . ALA B 1 217 ? 19.453 -21.844 6.395 1 92.62 217 ALA B CA 1
ATOM 4077 C C . ALA B 1 217 ? 18.641 -22.781 5.504 1 92.62 217 ALA B C 1
ATOM 4079 O O . ALA B 1 217 ? 18.531 -23.984 5.781 1 92.62 217 ALA B O 1
ATOM 4080 N N . LYS B 1 218 ? 18.031 -22.297 4.484 1 90.94 218 LYS B N 1
ATOM 4081 C CA . LYS B 1 218 ? 17.156 -23.094 3.635 1 90.94 218 LYS B CA 1
ATOM 4082 C C . LYS B 1 218 ? 17.516 -22.938 2.162 1 90.94 218 LYS B C 1
ATOM 4084 O O . LYS B 1 218 ? 16.734 -22.391 1.382 1 90.94 218 LYS B O 1
ATOM 4089 N N . PRO B 1 219 ? 18.656 -23.609 1.841 1 84.06 219 PRO B N 1
ATOM 4090 C CA . PRO B 1 219 ? 19.047 -23.531 0.434 1 84.06 219 PRO B CA 1
ATOM 4091 C C . PRO B 1 219 ? 18.062 -24.234 -0.501 1 84.06 219 PRO B C 1
ATOM 4093 O O . PRO B 1 219 ? 17.484 -25.25 -0.138 1 84.06 219 PRO B O 1
ATOM 4096 N N . GLY B 1 220 ? 17.766 -23.656 -1.623 1 83.38 220 GLY B N 1
ATOM 4097 C CA . GLY B 1 220 ? 16.875 -24.25 -2.594 1 83.38 220 GLY B CA 1
ATOM 4098 C C . GLY B 1 220 ? 15.445 -23.75 -2.479 1 83.38 220 GLY B C 1
ATOM 4099 O O . GLY B 1 220 ? 14.578 -24.156 -3.256 1 83.38 220 GLY B O 1
ATOM 4100 N N . THR B 1 221 ? 15.273 -22.984 -1.394 1 89.19 221 THR B N 1
ATOM 4101 C CA . THR B 1 221 ? 13.953 -22.375 -1.23 1 89.19 221 THR B CA 1
ATOM 4102 C C . THR B 1 221 ? 14 -20.891 -1.555 1 89.19 221 THR B C 1
ATOM 4104 O O . THR B 1 221 ? 15.078 -20.328 -1.785 1 89.19 221 THR B O 1
ATOM 4107 N N . MET B 1 222 ? 12.797 -20.312 -1.625 1 92.38 222 MET B N 1
ATOM 4108 C CA . MET B 1 222 ? 12.734 -18.891 -1.943 1 92.38 222 MET B CA 1
ATOM 4109 C C . MET B 1 222 ? 12.281 -18.078 -0.733 1 92.38 222 MET B C 1
ATOM 4111 O O . MET B 1 222 ? 11.82 -16.953 -0.876 1 92.38 222 MET B O 1
ATOM 4115 N N . TYR B 1 223 ? 12.484 -18.594 0.433 1 94.69 223 TYR B N 1
ATOM 4116 C CA . TYR B 1 223 ? 12.07 -17.906 1.645 1 94.69 223 TYR B CA 1
ATOM 4117 C C . TYR B 1 223 ? 12.797 -16.562 1.79 1 94.69 223 TYR B C 1
ATOM 4119 O O . TYR B 1 223 ? 12.25 -15.609 2.342 1 94.69 223 TYR B O 1
ATOM 4127 N N . TYR B 1 224 ? 14.023 -16.5 1.322 1 94.38 224 TYR B N 1
ATOM 4128 C CA . TYR B 1 224 ? 14.82 -15.297 1.45 1 94.38 224 TYR B CA 1
ATOM 4129 C C . TYR B 1 224 ? 14.172 -14.125 0.719 1 94.38 224 TYR B C 1
ATOM 4131 O O . TYR B 1 224 ? 14.398 -12.969 1.065 1 94.38 224 TYR B O 1
ATOM 4139 N N . LEU B 1 225 ? 13.344 -14.367 -0.212 1 95.56 225 LEU B N 1
ATOM 4140 C CA . LEU B 1 225 ? 12.695 -13.328 -1.011 1 95.56 225 LEU B CA 1
ATOM 4141 C C . LEU B 1 225 ? 11.688 -12.547 -0.176 1 95.56 225 LEU B C 1
ATOM 4143 O O . LEU B 1 225 ? 11.383 -11.391 -0.484 1 95.56 225 LEU B O 1
ATOM 4147 N N . ILE B 1 226 ? 11.156 -13.148 0.868 1 97.06 226 ILE B N 1
ATOM 4148 C CA . ILE B 1 226 ? 10.156 -12.516 1.722 1 97.06 226 ILE B CA 1
ATOM 4149 C C . ILE B 1 226 ? 10.711 -11.211 2.287 1 97.06 226 ILE B C 1
ATOM 4151 O O . ILE B 1 226 ? 9.992 -10.211 2.385 1 97.06 226 ILE B O 1
ATOM 4155 N N . PHE B 1 227 ? 11.945 -11.266 2.512 1 96.56 227 PHE B N 1
ATOM 4156 C CA . PHE B 1 227 ? 12.586 -10.078 3.078 1 96.56 227 PHE B CA 1
ATOM 4157 C C . PHE B 1 227 ? 13.414 -9.352 2.023 1 96.56 227 PHE B C 1
ATOM 4159 O O . PHE B 1 227 ? 13.594 -8.133 2.098 1 96.56 227 PHE B O 1
ATOM 4166 N N . GLY B 1 228 ? 13.844 -10.039 1.069 1 96.12 228 GLY B N 1
ATOM 4167 C CA . GLY B 1 228 ? 14.742 -9.484 0.073 1 96.12 228 GLY B CA 1
ATOM 4168 C C . GLY B 1 228 ? 14.055 -8.539 -0.892 1 96.12 228 GLY B C 1
ATOM 4169 O O . GLY B 1 228 ? 14.578 -7.461 -1.186 1 96.12 228 GLY B O 1
ATOM 4170 N N . LEU B 1 229 ? 12.93 -8.867 -1.325 1 96.75 229 LEU B N 1
ATOM 4171 C CA . LEU B 1 229 ? 12.258 -8.07 -2.348 1 96.75 229 LEU B CA 1
ATOM 4172 C C . LEU B 1 229 ? 11.727 -6.766 -1.765 1 96.75 229 LEU B C 1
ATOM 4174 O O . LEU B 1 229 ? 11.906 -5.699 -2.359 1 96.75 229 LEU B O 1
ATOM 4178 N N . PRO B 1 230 ? 11.172 -6.836 -0.603 1 96.94 230 PRO B N 1
ATOM 4179 C CA . PRO B 1 230 ? 10.578 -5.598 -0.092 1 96.94 230 PRO B CA 1
ATOM 4180 C C . PRO B 1 230 ? 11.609 -4.672 0.559 1 96.94 230 PRO B C 1
ATOM 4182 O O . PRO B 1 230 ? 11.273 -3.555 0.958 1 96.94 230 PRO B O 1
ATOM 4185 N N . ILE B 1 231 ? 12.836 -5.062 0.718 1 95.44 231 ILE B N 1
ATOM 4186 C CA . ILE B 1 231 ? 13.82 -4.297 1.476 1 95.44 231 ILE B CA 1
ATOM 4187 C C . ILE B 1 231 ? 14 -2.916 0.844 1 95.44 231 ILE B C 1
ATOM 4189 O O . ILE B 1 231 ? 14.203 -1.926 1.55 1 95.44 231 ILE B O 1
ATOM 4193 N N . SER B 1 232 ? 13.953 -2.793 -0.466 1 95.5 232 SER B N 1
ATOM 4194 C CA . SER B 1 232 ? 14.07 -1.505 -1.141 1 95.5 232 SER B CA 1
ATOM 4195 C C . SER B 1 232 ? 12.961 -0.55 -0.7 1 95.5 232 SER B C 1
ATOM 4197 O O . SER B 1 232 ? 13.203 0.646 -0.52 1 95.5 232 SER B O 1
ATOM 4199 N N . ARG B 1 233 ? 11.797 -1.067 -0.498 1 96 233 ARG B N 1
ATOM 4200 C CA . ARG B 1 233 ? 10.688 -0.235 -0.058 1 96 233 ARG B CA 1
ATOM 4201 C C . ARG B 1 233 ? 10.867 0.203 1.392 1 96 233 ARG B C 1
ATOM 4203 O O . ARG B 1 233 ? 10.43 1.29 1.776 1 96 233 ARG B O 1
ATOM 4210 N N . VAL B 1 234 ? 11.477 -0.635 2.123 1 94.44 234 VAL B N 1
ATOM 4211 C CA . VAL B 1 234 ? 11.75 -0.27 3.508 1 94.44 234 VAL B CA 1
ATOM 4212 C C . VAL B 1 234 ? 12.719 0.911 3.551 1 94.44 234 VAL B C 1
ATOM 4214 O O . VAL B 1 234 ? 12.539 1.844 4.336 1 94.44 234 VAL B O 1
ATOM 4217 N N . TYR B 1 235 ? 13.711 0.903 2.686 1 93.69 235 TYR B N 1
ATOM 4218 C CA . TYR B 1 235 ? 14.648 2.016 2.576 1 93.69 235 TYR B CA 1
ATOM 4219 C C . TYR B 1 235 ? 13.922 3.309 2.229 1 93.69 235 TYR B C 1
ATOM 4221 O O . TYR B 1 235 ? 14.109 4.332 2.889 1 93.69 235 TYR B O 1
ATOM 4229 N N . THR B 1 236 ? 13.094 3.203 1.278 1 93.88 236 THR B N 1
ATOM 4230 C CA . THR B 1 236 ? 12.414 4.395 0.789 1 93.88 236 THR B CA 1
ATOM 4231 C C . THR B 1 236 ? 11.422 4.914 1.824 1 93.88 236 THR B C 1
ATOM 4233 O O . THR B 1 236 ? 11.359 6.121 2.082 1 93.88 236 THR B O 1
ATOM 4236 N N . CYS B 1 237 ? 10.664 4 2.395 1 92.81 237 CYS B N 1
ATOM 4237 C CA . CYS B 1 237 ? 9.703 4.395 3.418 1 92.81 237 CYS B CA 1
ATOM 4238 C C . CYS B 1 237 ? 10.406 5.082 4.586 1 92.81 237 CYS B C 1
ATOM 4240 O O . CYS B 1 237 ? 9.906 6.082 5.109 1 92.81 237 CYS B O 1
ATOM 4242 N N . SER B 1 238 ? 11.484 4.555 4.926 1 87.56 238 SER B N 1
ATOM 4243 C CA . SER B 1 238 ? 12.234 5.129 6.039 1 87.56 238 SER B CA 1
ATOM 4244 C C . SER B 1 238 ? 12.766 6.512 5.691 1 87.56 238 SER B C 1
ATOM 4246 O O . SER B 1 238 ? 12.711 7.43 6.516 1 87.56 238 SER B O 1
ATOM 4248 N N . LEU B 1 239 ? 13.289 6.688 4.578 1 88.94 239 LEU B N 1
ATOM 4249 C CA . LEU B 1 239 ? 13.789 7.988 4.141 1 88.94 239 LEU B CA 1
ATOM 4250 C C . LEU B 1 239 ? 12.664 9.016 4.105 1 88.94 239 LEU B C 1
ATOM 4252 O O . LEU B 1 239 ? 12.828 10.133 4.609 1 88.94 239 LEU B O 1
ATOM 4256 N N . LEU B 1 240 ? 11.562 8.656 3.535 1 89.94 240 LEU B N 1
ATOM 4257 C CA . LEU B 1 240 ? 10.43 9.562 3.406 1 89.94 240 LEU B CA 1
ATOM 4258 C C . LEU B 1 240 ? 9.859 9.922 4.773 1 89.94 240 LEU B C 1
ATOM 4260 O O . LEU B 1 240 ? 9.414 11.047 4.992 1 89.94 240 LEU B O 1
ATOM 4264 N N . ASP B 1 241 ? 9.883 8.969 5.633 1 84.75 241 ASP B N 1
ATOM 4265 C CA . ASP B 1 241 ? 9.43 9.234 6.992 1 84.75 241 ASP B CA 1
ATOM 4266 C C . ASP B 1 241 ? 10.297 10.297 7.664 1 84.75 241 ASP B C 1
ATOM 4268 O O . ASP B 1 241 ? 9.789 11.164 8.367 1 84.75 241 ASP B O 1
ATOM 4272 N N . THR B 1 242 ? 11.539 10.195 7.441 1 79.75 242 THR B N 1
ATOM 4273 C CA . THR B 1 242 ? 12.469 11.172 8.008 1 79.75 242 THR B CA 1
ATOM 4274 C C . THR B 1 242 ? 12.203 12.562 7.434 1 79.75 242 THR B C 1
ATOM 4276 O O . THR B 1 242 ? 12.234 13.555 8.164 1 79.75 242 THR B O 1
ATOM 4279 N N . LEU B 1 243 ? 11.938 12.641 6.242 1 83.69 243 LEU B N 1
ATOM 4280 C CA . LEU B 1 243 ? 11.68 13.922 5.594 1 83.69 243 LEU B CA 1
ATOM 4281 C C . LEU B 1 243 ? 10.336 14.492 6.023 1 83.69 243 LEU B C 1
ATOM 4283 O O . LEU B 1 243 ? 10.211 15.703 6.242 1 83.69 243 LEU B O 1
ATOM 4287 N N . LEU B 1 244 ? 9.359 13.648 6.211 1 83.62 244 LEU B N 1
ATOM 4288 C CA . LEU B 1 244 ? 8.008 14.094 6.547 1 83.62 244 LEU B CA 1
ATOM 4289 C C . LEU B 1 244 ? 7.91 14.469 8.023 1 83.62 244 LEU B C 1
ATOM 4291 O O . LEU B 1 244 ? 7.023 15.227 8.422 1 83.62 244 LEU B O 1
ATOM 4295 N N . ALA B 1 245 ? 8.75 13.945 8.773 1 74.19 245 ALA B N 1
ATOM 4296 C CA . ALA B 1 245 ? 8.781 14.281 10.195 1 74.19 245 ALA B CA 1
ATOM 4297 C C . ALA B 1 245 ? 9.086 15.766 10.406 1 74.19 245 ALA B C 1
ATOM 4299 O O . ALA B 1 245 ? 8.727 16.344 11.43 1 74.19 245 ALA B O 1
ATOM 4300 N N . ARG B 1 246 ? 9.711 16.344 9.477 1 71.5 246 ARG B N 1
ATOM 4301 C CA . ARG B 1 246 ? 10.023 17.766 9.531 1 71.5 246 ARG B CA 1
ATOM 4302 C C . ARG B 1 246 ? 8.75 18.609 9.531 1 71.5 246 ARG B C 1
ATOM 4304 O O . ARG B 1 246 ? 8.742 19.734 10.031 1 71.5 246 ARG B O 1
ATOM 4311 N N . GLU B 1 247 ? 7.766 18.125 8.883 1 70.12 247 GLU B N 1
ATOM 4312 C CA . GLU B 1 247 ? 6.492 18.844 8.844 1 70.12 247 GLU B CA 1
ATOM 4313 C C . GLU B 1 247 ? 5.906 19 10.242 1 70.12 247 GLU B C 1
ATOM 4315 O O . GLU B 1 247 ? 5.41 20.062 10.602 1 70.12 247 GLU B O 1
ATOM 4320 N N . THR B 1 248 ? 5.961 18.016 10.922 1 61.22 248 THR B N 1
ATOM 4321 C CA . THR B 1 248 ? 5.457 18.062 12.289 1 61.22 248 THR B CA 1
ATOM 4322 C C . THR B 1 248 ? 6.242 19.078 13.125 1 61.22 248 THR B C 1
ATOM 4324 O O . THR B 1 248 ? 5.672 19.766 13.961 1 61.22 248 THR B O 1
ATOM 4327 N N . LEU B 1 249 ? 7.445 19.203 12.758 1 61.34 249 LEU B N 1
ATOM 4328 C CA . LEU B 1 249 ? 8.328 20.156 13.422 1 61.34 249 LEU B CA 1
ATOM 4329 C C . LEU B 1 249 ? 7.902 21.578 13.133 1 61.34 249 LEU B C 1
ATOM 4331 O O . LEU B 1 249 ? 7.891 22.438 14.023 1 61.34 249 LEU B O 1
ATOM 4335 N N . ARG B 1 250 ? 7.66 21.75 11.992 1 61.66 250 ARG B N 1
ATOM 4336 C CA . ARG B 1 250 ? 7.23 23.062 11.562 1 61.66 250 ARG B CA 1
ATOM 4337 C C . ARG B 1 250 ? 5.922 23.469 12.234 1 61.66 250 ARG B C 1
ATOM 4339 O O . ARG B 1 250 ? 5.773 24.609 12.695 1 61.66 250 ARG B O 1
ATOM 4346 N N . ASP B 1 251 ? 5.121 22.531 12.422 1 60 251 ASP B N 1
ATOM 4347 C CA . ASP B 1 251 ? 3.826 22.781 13.047 1 60 251 ASP B CA 1
ATOM 4348 C C . ASP B 1 251 ? 3.98 23.078 14.531 1 60 251 ASP B C 1
ATOM 4350 O O . ASP B 1 251 ? 3.283 23.938 15.078 1 60 251 ASP B O 1
ATOM 4354 N N . MET B 1 252 ? 4.871 22.375 15.125 1 56.16 252 MET B N 1
ATOM 4355 C CA . MET B 1 252 ? 5.125 22.562 16.547 1 56.16 252 MET B CA 1
ATOM 4356 C C . MET B 1 252 ? 5.742 23.938 16.812 1 56.16 252 MET B C 1
ATOM 4358 O O . MET B 1 252 ? 5.422 24.578 17.812 1 56.16 252 MET B O 1
ATOM 4362 N N . LEU B 1 253 ? 6.578 24.344 15.969 1 55.19 253 LEU B N 1
ATOM 4363 C CA . LEU B 1 253 ? 7.254 25.625 16.125 1 55.19 253 LEU B CA 1
ATOM 4364 C C . LEU B 1 253 ? 6.312 26.781 15.797 1 55.19 253 LEU B C 1
ATOM 4366 O O . LEU B 1 253 ? 6.348 27.828 16.453 1 55.19 253 LEU B O 1
ATOM 4370 N N . ASP B 1 254 ? 5.547 26.656 14.828 1 53.19 254 ASP B N 1
ATOM 4371 C CA . ASP B 1 254 ? 4.562 27.672 14.484 1 53.19 254 ASP B CA 1
ATOM 4372 C C . ASP B 1 254 ? 3.473 27.766 15.547 1 53.19 254 ASP B C 1
ATOM 4374 O O . ASP B 1 254 ? 2.967 28.859 15.828 1 53.19 254 ASP B O 1
ATOM 4378 N N . GLY B 1 255 ? 3.055 26.688 16.109 1 48.72 255 GLY B N 1
ATOM 4379 C CA . GLY B 1 255 ? 2.1 26.719 17.203 1 48.72 255 GLY B CA 1
ATOM 4380 C C . GLY B 1 255 ? 2.648 27.391 18.453 1 48.72 255 GLY B C 1
ATOM 4381 O O . GLY B 1 255 ? 1.896 28 19.219 1 48.72 255 GLY B O 1
ATOM 4382 N N . SER B 1 256 ? 3.875 27.297 18.781 1 46.19 256 SER B N 1
ATOM 4383 C CA . SER B 1 256 ? 4.5 27.953 19.938 1 46.19 256 SER B CA 1
ATOM 4384 C C . SER B 1 256 ? 4.602 29.453 19.734 1 46.19 256 SER B C 1
ATOM 4386 O O . SER B 1 256 ? 4.484 30.219 20.703 1 46.19 256 SER B O 1
ATOM 4388 N N . ASP B 1 257 ? 4.855 29.922 18.641 1 42.84 257 ASP B N 1
ATOM 4389 C CA . ASP B 1 257 ? 4.918 31.359 18.422 1 42.84 257 ASP B CA 1
ATOM 4390 C C . ASP B 1 257 ? 3.549 32 18.625 1 42.84 257 ASP B C 1
ATOM 4392 O O . ASP B 1 257 ? 3.461 33.188 19.031 1 42.84 257 ASP B O 1
ATOM 4396 N N . THR B 1 258 ? 2.543 31.312 18.453 1 40.5 258 THR B N 1
ATOM 4397 C CA . THR B 1 258 ? 1.229 31.891 18.703 1 40.5 258 THR B CA 1
ATOM 4398 C C . THR B 1 258 ? 1.017 32.094 20.203 1 40.5 258 THR B C 1
ATOM 4400 O O . THR B 1 258 ? 0.348 33.062 20.609 1 40.5 258 THR B O 1
ATOM 4403 N N . TYR B 1 259 ? 1.552 31.297 21.109 1 38.09 259 TYR B N 1
ATOM 4404 C CA . TYR B 1 259 ? 1.363 31.516 22.531 1 38.09 259 TYR B CA 1
ATOM 4405 C C . TYR B 1 259 ? 2.188 32.688 23.016 1 38.09 259 TYR B C 1
ATOM 4407 O O . TYR B 1 259 ? 1.794 33.375 23.969 1 38.09 259 TYR B O 1
ATOM 4415 N N . ILE B 1 260 ? 3.27 33.031 22.391 1 36.88 260 ILE B N 1
ATOM 4416 C CA . ILE B 1 260 ? 4.043 34.188 22.891 1 36.88 260 ILE B CA 1
ATOM 4417 C C . ILE B 1 260 ? 3.305 35.469 22.562 1 36.88 260 ILE B C 1
ATOM 4419 O O . ILE B 1 260 ? 3.35 36.438 23.344 1 36.88 260 ILE B O 1
ATOM 4423 N N . GLY B 1 261 ? 2.539 35.438 21.531 1 34.56 261 GLY B N 1
ATOM 4424 C CA . GLY B 1 261 ? 1.883 36.688 21.25 1 34.56 261 GLY B CA 1
ATOM 4425 C C . GLY B 1 261 ? 0.72 37 22.172 1 34.56 261 GLY B C 1
ATOM 4426 O O . GLY B 1 261 ? 0.323 38.156 22.328 1 34.56 261 GLY B O 1
ATOM 4427 N N . SER B 1 262 ? 0.008 35.938 22.562 1 36.16 262 SER B N 1
ATOM 4428 C CA . SER B 1 262 ? -1.207 36.281 23.297 1 36.16 262 SER B CA 1
ATOM 4429 C C . SER B 1 262 ? -0.891 36.688 24.734 1 36.16 262 SER B C 1
ATOM 4431 O O . SER B 1 262 ? -1.765 37.188 25.453 1 36.16 262 SER B O 1
ATOM 4433 N N . SER B 1 263 ? 0.22 36.219 25.219 1 34.97 263 SER B N 1
ATOM 4434 C CA . SER B 1 263 ? 0.416 36.531 26.625 1 34.97 263 SER B CA 1
ATOM 4435 C C . SER B 1 263 ? 0.669 38.031 26.812 1 34.97 263 SER B C 1
ATOM 4437 O O . SER B 1 263 ? 1.045 38.469 27.906 1 34.97 263 SER B O 1
ATOM 4439 N N . ILE B 1 264 ? 0.634 38.75 25.656 1 34.34 264 ILE B N 1
ATOM 4440 C CA . ILE B 1 264 ? 0.915 40.156 25.875 1 34.34 264 ILE B CA 1
ATOM 4441 C C . ILE B 1 264 ? -0.325 40.844 26.438 1 34.34 264 ILE B C 1
ATOM 4443 O O . ILE B 1 264 ? -0.365 42.094 26.547 1 34.34 264 ILE B O 1
ATOM 4447 N N . PHE B 1 265 ? -1.501 40.156 26.578 1 33.66 265 PHE B N 1
ATOM 4448 C CA . PHE B 1 265 ? -2.607 41.062 26.875 1 33.66 265 PHE B CA 1
ATOM 4449 C C . PHE B 1 265 ? -2.43 41.719 28.25 1 33.66 265 PHE B C 1
ATOM 4451 O O . PHE B 1 265 ? -2.543 42.938 28.391 1 33.66 265 PHE B O 1
ATOM 4458 N N . GLY B 1 266 ? -3.08 41.094 29.328 1 33.25 266 GLY B N 1
ATOM 4459 C CA . GLY B 1 266 ? -3.844 41.781 30.359 1 33.25 266 GLY B CA 1
ATOM 4460 C C . GLY B 1 266 ? -2.973 42.406 31.422 1 33.25 266 GLY B C 1
ATOM 4461 O O . GLY B 1 266 ? -3.268 42.312 32.625 1 33.25 266 GLY B O 1
ATOM 4462 N N . LYS B 1 267 ? -1.59 42.5 31.406 1 34.34 267 LYS B N 1
ATOM 4463 C CA . LYS B 1 267 ? -1.173 43.188 32.625 1 34.34 267 LYS B CA 1
ATOM 4464 C C . LYS B 1 267 ? -1.709 44.594 32.688 1 34.34 267 LYS B C 1
ATOM 4466 O O . LYS B 1 267 ? -1.815 45.281 31.656 1 34.34 267 LYS B O 1
ATOM 4471 N N . SER B 1 268 ? -2.492 45 33.812 1 32.22 268 SER B N 1
ATOM 4472 C CA . SER B 1 268 ? -2.857 46.312 34.344 1 32.22 268 SER B CA 1
ATOM 4473 C C . SER B 1 268 ? -1.738 47.312 34.125 1 32.22 268 SER B C 1
ATOM 4475 O O . SER B 1 268 ? -0.582 46.938 33.938 1 32.22 268 SER B O 1
ATOM 4477 N N . ALA B 1 269 ? -1.956 48.719 34.344 1 33.41 269 ALA B N 1
ATOM 4478 C CA . ALA B 1 269 ? -1.349 50.062 34.25 1 33.41 269 ALA B CA 1
ATOM 4479 C C . ALA B 1 269 ? 0.034 50.062 34.875 1 33.41 269 ALA B C 1
ATOM 4481 O O . ALA B 1 269 ? 0.794 51.031 34.719 1 33.41 269 ALA B O 1
ATOM 4482 N N . GLY B 1 270 ? 0.178 49.594 36.156 1 31.02 270 GLY B N 1
ATOM 4483 C CA . GLY B 1 270 ? 1.3 50.281 36.781 1 31.02 270 GLY B CA 1
ATOM 4484 C C . GLY B 1 270 ? 2.596 50.125 36 1 31.02 270 GLY B C 1
ATOM 4485 O O . GLY B 1 270 ? 3.252 51.094 35.656 1 31.02 270 GLY B O 1
ATOM 4486 N N . THR B 1 271 ? 3.502 49.188 36.562 1 30.77 271 THR B N 1
ATOM 4487 C CA . THR B 1 271 ? 4.934 49.219 36.25 1 30.77 271 THR B CA 1
ATOM 4488 C C . THR B 1 271 ? 5.195 48.75 34.844 1 30.77 271 THR B C 1
ATOM 4490 O O . THR B 1 271 ? 4.422 47.969 34.281 1 30.77 271 THR B O 1
ATOM 4493 N N . ALA B 1 272 ? 6.199 49.344 34.125 1 32.22 272 ALA B N 1
ATOM 4494 C CA . ALA B 1 272 ? 6.895 49.219 32.844 1 32.22 272 ALA B CA 1
ATOM 4495 C C . ALA B 1 272 ? 7.148 47.75 32.5 1 32.22 272 ALA B C 1
ATOM 4497 O O . ALA B 1 272 ? 8.078 47.125 33.031 1 32.22 272 ALA B O 1
ATOM 4498 N N . SER B 1 273 ? 6.246 46.844 32.875 1 32.62 273 SER B N 1
ATOM 4499 C CA . SER B 1 273 ? 6.648 45.469 32.594 1 32.62 273 SER B CA 1
ATOM 4500 C C . SER B 1 273 ? 7.145 45.344 31.156 1 32.62 273 SER B C 1
ATOM 4502 O O . SER B 1 273 ? 6.457 45.75 30.219 1 32.62 273 SER B O 1
ATOM 4504 N N . VAL B 1 274 ? 8.516 45.406 30.891 1 26.98 274 VAL B N 1
ATOM 4505 C CA . VAL B 1 274 ? 9.352 45.156 29.719 1 26.98 274 VAL B CA 1
ATOM 4506 C C . VAL B 1 274 ? 8.844 43.906 28.984 1 26.98 274 VAL B C 1
ATOM 4508 O O . VAL B 1 274 ? 8.68 42.844 29.594 1 26.98 274 VAL B O 1
ATOM 4511 N N . LEU B 1 275 ? 7.922 44.031 28.094 1 30.5 275 LEU B N 1
ATOM 4512 C CA . LEU B 1 275 ? 7.59 43.062 27.062 1 30.5 275 LEU B CA 1
ATOM 4513 C C . LEU B 1 275 ? 8.844 42.344 26.578 1 30.5 275 LEU B C 1
ATOM 4515 O O . LEU B 1 275 ? 9.719 42.938 25.953 1 30.5 275 LEU B O 1
ATOM 4519 N N . HIS B 1 276 ? 9.516 41.531 27.438 1 26.41 276 HIS B N 1
ATOM 4520 C CA . HIS B 1 276 ? 10.539 40.688 26.828 1 26.41 276 HIS B CA 1
ATOM 4521 C C . HIS B 1 276 ? 9.977 39.906 25.672 1 26.41 276 HIS B C 1
ATOM 4523 O O . HIS B 1 276 ? 9.242 38.938 25.875 1 26.41 276 HIS B O 1
ATOM 4529 N N . VAL B 1 277 ? 9.438 40.594 24.641 1 30.03 277 VAL B N 1
ATOM 4530 C CA . VAL B 1 277 ? 9.258 39.938 23.344 1 30.03 277 VAL B CA 1
ATOM 4531 C C . VAL B 1 277 ? 10.508 39.125 23 1 30.03 277 VAL B C 1
ATOM 4533 O O . VAL B 1 277 ? 11.57 39.688 22.766 1 30.03 277 VAL B O 1
ATOM 4536 N N . ALA B 1 278 ? 10.781 38 23.609 1 26.64 278 ALA B N 1
ATOM 4537 C CA . ALA B 1 278 ? 11.828 37.188 23.031 1 26.64 278 ALA B CA 1
ATOM 4538 C C . ALA B 1 278 ? 11.594 36.938 21.547 1 26.64 278 ALA B C 1
ATOM 4540 O O . ALA B 1 278 ? 10.594 36.344 21.156 1 26.64 278 ALA B O 1
ATOM 4541 N N . ARG B 1 279 ? 11.898 37.938 20.641 1 28.75 279 ARG B N 1
ATOM 4542 C CA . ARG B 1 279 ? 12.156 37.812 19.203 1 28.75 279 ARG B CA 1
ATOM 4543 C C . ARG B 1 279 ? 13.047 36.625 18.906 1 28.75 279 ARG B C 1
ATOM 4545 O O . ARG B 1 279 ? 14.242 36.625 19.234 1 28.75 279 ARG B O 1
ATOM 4552 N N . THR B 1 280 ? 12.688 35.406 19.125 1 27.66 280 THR B N 1
ATOM 4553 C CA . THR B 1 280 ? 13.578 34.531 18.406 1 27.66 280 THR B CA 1
ATOM 4554 C C . THR B 1 280 ? 13.727 34.938 16.953 1 27.66 280 THR B C 1
ATOM 4556 O O . THR B 1 280 ? 12.75 34.969 16.203 1 27.66 280 THR B O 1
ATOM 4559 N N . ARG B 1 281 ? 14.625 35.938 16.594 1 26.34 281 ARG B N 1
ATOM 4560 C CA . ARG B 1 281 ? 15.188 36.406 15.336 1 26.34 281 ARG B CA 1
ATOM 4561 C C . ARG B 1 281 ? 15.391 35.25 14.367 1 26.34 281 ARG B C 1
ATOM 4563 O O . ARG B 1 281 ? 16.141 34.312 14.656 1 26.34 281 ARG B O 1
ATOM 4570 N N . ALA B 1 282 ? 14.461 34.875 13.602 1 28.84 282 ALA B N 1
ATOM 4571 C CA . ALA B 1 282 ? 14.922 34.312 12.328 1 28.84 282 ALA B CA 1
ATOM 4572 C C . ALA B 1 282 ? 15.914 35.25 11.656 1 28.84 282 ALA B C 1
ATOM 4574 O O . ALA B 1 282 ? 15.586 36.406 11.367 1 28.84 282 ALA B O 1
ATOM 4575 N N . VAL B 1 283 ? 17.25 35.312 11.953 1 26.72 283 VAL B N 1
ATOM 4576 C CA . VAL B 1 283 ? 18.391 35.938 11.289 1 26.72 283 VAL B CA 1
ATOM 4577 C C . VAL B 1 283 ? 18.266 35.781 9.773 1 26.72 283 VAL B C 1
ATOM 4579 O O . VAL B 1 283 ? 18.344 34.656 9.258 1 26.72 283 VAL B O 1
ATOM 4582 N N . ALA B 1 284 ? 17.375 36.406 9.078 1 26.58 284 ALA B N 1
ATOM 4583 C CA . ALA B 1 284 ? 17.578 36.656 7.652 1 26.58 284 ALA B CA 1
ATOM 4584 C C . ALA B 1 284 ? 18.922 37.344 7.418 1 26.58 284 ALA B C 1
ATOM 4586 O O . ALA B 1 284 ? 19.156 38.469 7.855 1 26.58 284 ALA B O 1
ATOM 4587 N N . ILE B 1 285 ? 20.094 36.594 7.328 1 25.34 285 ILE B N 1
ATOM 4588 C CA . ILE B 1 285 ? 21.422 37.031 6.918 1 25.34 285 ILE B CA 1
ATOM 4589 C C . ILE B 1 285 ? 21.328 37.812 5.605 1 25.34 285 ILE B C 1
ATOM 4591 O O . ILE B 1 285 ? 20.922 37.25 4.578 1 25.34 285 ILE B O 1
ATOM 4595 N N . HIS B 1 286 ? 20.938 39.031 5.543 1 23.62 286 HIS B N 1
ATOM 4596 C CA . HIS B 1 286 ? 21.141 39.875 4.367 1 23.62 286 HIS B CA 1
ATOM 4597 C C . HIS B 1 286 ? 22.594 39.812 3.891 1 23.62 286 HIS B C 1
ATOM 4599 O O . HIS B 1 286 ? 23.5 39.656 4.699 1 23.62 286 HIS B O 1
ATOM 4605 N N . PRO B 1 287 ? 22.938 39.719 2.512 1 24.97 287 PRO B N 1
ATOM 4606 C CA . PRO B 1 287 ? 24.25 39.625 1.879 1 24.97 287 PRO B CA 1
ATOM 4607 C C . PRO B 1 287 ? 25.188 40.75 2.332 1 24.97 287 PRO B C 1
ATOM 4609 O O . PRO B 1 287 ? 26.422 40.594 2.256 1 24.97 287 PRO B O 1
ATOM 4612 N N . ALA B 1 288 ? 24.656 41.969 2.336 1 28.36 288 ALA B N 1
ATOM 4613 C CA . ALA B 1 288 ? 25.547 43.125 2.209 1 28.36 288 ALA B CA 1
ATOM 4614 C C . ALA B 1 288 ? 26.391 43.281 3.465 1 28.36 288 ALA B C 1
ATOM 4616 O O . ALA B 1 288 ? 27.25 44.188 3.527 1 28.36 288 ALA B O 1
ATOM 4617 N N . ASP B 1 289 ? 25.875 42.875 4.562 1 26.08 289 ASP B N 1
ATOM 4618 C CA . ASP B 1 289 ? 26.672 43.344 5.691 1 26.08 289 ASP B CA 1
ATOM 4619 C C . ASP B 1 289 ? 28.047 42.688 5.723 1 26.08 289 ASP B C 1
ATOM 4621 O O . ASP B 1 289 ? 28.609 42.438 6.793 1 26.08 289 ASP B O 1
ATOM 4625 N N . PHE B 1 290 ? 28.422 42.125 4.512 1 24.48 290 PHE B N 1
ATOM 4626 C CA . PHE B 1 290 ? 29.844 41.812 4.582 1 24.48 290 PHE B CA 1
ATOM 4627 C C . PHE B 1 290 ? 30.672 43.062 4.797 1 24.48 290 PHE B C 1
ATOM 4629 O O . PHE B 1 290 ? 30.297 44.156 4.332 1 24.48 290 PHE B O 1
ATOM 4636 N N . PRO B 1 291 ? 31.562 43.062 5.684 1 26.06 291 PRO B N 1
ATOM 4637 C CA . PRO B 1 291 ? 32.5 44.125 6.137 1 26.06 291 PRO B CA 1
ATOM 4638 C C . PRO B 1 291 ? 33.219 44.781 4.98 1 26.06 291 PRO B C 1
ATOM 4640 O O . PRO B 1 291 ? 33.656 44.125 4.039 1 26.06 291 PRO B O 1
ATOM 4643 N N . ASP B 1 292 ? 32.625 45.812 4.336 1 23.36 292 ASP B N 1
ATOM 4644 C CA . ASP B 1 292 ? 33.625 46.562 3.584 1 23.36 292 ASP B CA 1
ATOM 4645 C C . ASP B 1 292 ? 34.875 46.812 4.43 1 23.36 292 ASP B C 1
ATOM 4647 O O . ASP B 1 292 ? 34.781 47.344 5.543 1 23.36 292 ASP B O 1
ATOM 4651 N N . SER B 1 293 ? 35.938 46.031 4.324 1 22.45 293 SER B N 1
ATOM 4652 C CA . SER B 1 293 ? 37.281 46.031 4.867 1 22.45 293 SER B CA 1
ATOM 4653 C C . SER B 1 293 ? 37.938 47.406 4.703 1 22.45 293 SER B C 1
ATOM 4655 O O . SER B 1 293 ? 39.156 47.5 4.754 1 22.45 293 SER B O 1
ATOM 4657 N N . ASP B 1 294 ? 37.406 48.438 4.594 1 24.14 294 ASP B N 1
ATOM 4658 C CA . ASP B 1 294 ? 38.5 49.375 4.375 1 24.14 294 ASP B CA 1
ATOM 4659 C C . ASP B 1 294 ? 39.312 49.594 5.648 1 24.14 294 ASP B C 1
ATOM 4661 O O . ASP B 1 294 ? 40.094 50.531 5.746 1 24.14 294 ASP B O 1
ATOM 4665 N N . GLY B 1 295 ? 39.156 49.156 6.801 1 21.94 295 GLY B N 1
ATOM 4666 C CA . GLY B 1 295 ? 40.281 49.75 7.508 1 21.94 295 GLY B CA 1
ATOM 4667 C C . GLY B 1 295 ? 41.594 49.594 6.762 1 21.94 295 GLY B C 1
ATOM 4668 O O . GLY B 1 295 ? 41.688 48.906 5.758 1 21.94 295 GLY B O 1
ATOM 4669 N N . ARG B 1 296 ? 42.906 49.844 7.566 1 23.53 296 ARG B N 1
ATOM 4670 C CA . ARG B 1 296 ? 44.031 49.656 8.484 1 23.53 296 ARG B CA 1
ATOM 4671 C C . ARG B 1 296 ? 44.375 48.188 8.68 1 23.53 296 ARG B C 1
ATOM 4673 O O . ARG B 1 296 ? 43.5 47.312 8.508 1 23.53 296 ARG B O 1
ATOM 4680 N N . HIS B 1 297 ? 45.844 47.75 8.852 1 26.69 297 HIS B N 1
ATOM 4681 C CA . HIS B 1 297 ? 46.812 46.656 8.664 1 26.69 297 HIS B CA 1
ATOM 4682 C C . HIS B 1 297 ? 46.406 45.438 9.453 1 26.69 297 HIS B C 1
ATOM 4684 O O . HIS B 1 297 ? 46.875 44.312 9.172 1 26.69 297 HIS B O 1
ATOM 4690 N N . ALA B 1 298 ? 46 45.469 10.828 1 24.86 298 ALA B N 1
ATOM 4691 C CA . ALA B 1 298 ? 46.188 44.5 11.883 1 24.86 298 ALA B CA 1
ATOM 4692 C C . ALA B 1 298 ? 45.375 43.219 11.617 1 24.86 298 ALA B C 1
ATOM 4694 O O . ALA B 1 298 ? 44.188 43.312 11.289 1 24.86 298 ALA B O 1
ATOM 4695 N N . ARG B 1 299 ? 46 41.938 11.445 1 25.31 299 ARG B N 1
ATOM 4696 C CA . ARG B 1 299 ? 45.844 40.531 11.156 1 25.31 299 ARG B CA 1
ATOM 4697 C C . ARG B 1 299 ? 44.938 39.875 12.195 1 25.31 299 ARG B C 1
ATOM 4699 O O . ARG B 1 299 ? 44.812 38.625 12.211 1 25.31 299 ARG B O 1
ATOM 4706 N N . HIS B 1 300 ? 44.562 40.469 13.312 1 21.92 300 HIS B N 1
ATOM 4707 C CA . HIS B 1 300 ? 44.062 39.688 14.414 1 21.92 300 HIS B CA 1
ATOM 4708 C C . HIS B 1 300 ? 42.844 38.844 13.969 1 21.92 300 HIS B C 1
ATOM 4710 O O . HIS B 1 300 ? 41.938 39.375 13.32 1 21.92 300 HIS B O 1
ATOM 4716 N N . HIS B 1 301 ? 43 37.406 13.883 1 22.19 301 HIS B N 1
ATOM 4717 C CA . HIS B 1 301 ? 42.312 36.188 13.531 1 22.19 301 HIS B CA 1
ATOM 4718 C C . HIS B 1 301 ? 40.969 36.094 14.273 1 22.19 301 HIS B C 1
ATOM 4720 O O . HIS B 1 301 ? 40.938 35.625 15.414 1 22.19 301 HIS B O 1
ATOM 4726 N N . GLN B 1 302 ? 40.25 37.125 14.453 1 20.53 302 GLN B N 1
ATOM 4727 C CA . GLN B 1 302 ? 39.062 36.938 15.273 1 20.53 302 GLN B CA 1
ATOM 4728 C C . GLN B 1 302 ? 38.219 35.812 14.719 1 20.53 302 GLN B C 1
ATOM 4730 O O . GLN B 1 302 ? 37.844 35.812 13.547 1 20.53 302 GLN B O 1
ATOM 4735 N N . GLY B 1 303 ? 38.375 34.625 15.336 1 20.91 303 GLY B N 1
ATOM 4736 C CA . GLY B 1 303 ? 37.75 33.344 15.148 1 20.91 303 GLY B CA 1
ATOM 4737 C C . GLY B 1 303 ? 36.219 33.438 15.094 1 20.91 303 GLY B C 1
ATOM 4738 O O . GLY B 1 303 ? 35.594 33.812 16.078 1 20.91 303 GLY B O 1
ATOM 4739 N N . VAL B 1 304 ? 35.719 34.094 14.125 1 22.02 304 VAL B N 1
ATOM 4740 C CA . VAL B 1 304 ? 34.281 34.156 13.875 1 22.02 304 VAL B CA 1
ATOM 4741 C C . VAL B 1 304 ? 33.688 32.75 13.961 1 22.02 304 VAL B C 1
ATOM 4743 O O . VAL B 1 304 ? 34 31.875 13.164 1 22.02 304 VAL B O 1
ATOM 4746 N N . ILE B 1 305 ? 33.562 32.312 15.258 1 20.2 305 ILE B N 1
ATOM 4747 C CA . ILE B 1 305 ? 32.906 31.062 15.617 1 20.2 305 ILE B CA 1
ATOM 4748 C C . ILE B 1 305 ? 31.531 30.984 14.961 1 20.2 305 ILE B C 1
ATOM 4750 O O . ILE B 1 305 ? 30.656 31.797 15.242 1 20.2 305 ILE B O 1
ATOM 4754 N N . GLY B 1 306 ? 31.516 30.953 13.672 1 19.11 306 GLY B N 1
ATOM 4755 C CA . GLY B 1 306 ? 30.344 30.531 12.898 1 19.11 306 GLY B CA 1
ATOM 4756 C C . GLY B 1 306 ? 29.641 29.328 13.492 1 19.11 306 GLY B C 1
ATOM 4757 O O . GLY B 1 306 ? 30.141 28.203 13.414 1 19.11 306 GLY B O 1
ATOM 4758 N N . VAL B 1 307 ? 29.297 29.516 14.789 1 19.48 307 VAL B N 1
ATOM 4759 C CA . VAL B 1 307 ? 28.484 28.422 15.312 1 19.48 307 VAL B CA 1
ATOM 4760 C C . VAL B 1 307 ? 27.234 28.25 14.453 1 19.48 307 VAL B C 1
ATOM 4762 O O . VAL B 1 307 ? 26.641 29.25 14.008 1 19.48 307 VAL B O 1
#